Protein AF-A0A1Y6BJI5-F1 (afdb_monomer_lite)

Foldseek 3Di:
DVVLLVLLVVCQVPDPPVVLLVVLLVLLLVLCPPPPHDPDDPVLSVVLSSLLSSQCLLLVLLLLAPVSLVLQLVQCCPVVVDDSVSSNVSSVSSSVSSCVVQDDAPPDDNVNSNLLSLLLLLLLLVPDPDLVVSCSSNSGDSVVSVVLVLLVCVVPVPPPPGDDDDVVSSVSNVVSVVVVVVVCVVPVLVSLLVVLLSLLSSQDSYDNVVSDPVLSVVLLVLLVQLPAVWDFLCSSPVPHDSVSSVVSVVSCVSSVQWDWDDDDPTITIHGDPSVCLSNLLVVLVVPPPDDLVVLLVHDQNNLLNNLQDPVDPLLVSLVVCLVPVLSHDLNSLLSSLVVCQVPPVPSVLVSLVSNVVDPHDLSSLLSNLVSLLPHDDDPSSVVSLVCCLVDPPDPSSNVSSVVSNVSNCVVHVVVVVVVDDDPPPDDDD

Sequence (429 aa):
MLQEFVFKAEFLRTHKYQDLIEKISHRVRFKLTQEKAPKFPQGLIKTIQLDLSYIFFRHQAWIHAPVLAELSIDYLHSEFHLSRQVATDVVESALDLLHSYIPTEPGWSARDYDYEFLFQMFISSASSDNQSQLVTEIGFGTNVIELLFAAAKLNDSRLEDTVVFAPELTETLHRIMDEISKEIAETPWVIDLYKLKSLIEAVELHGKHLLTRAYLELCFEVMIAIGWSGTTFDELTKDHNQAQIKKVLDQLISAEVVYVQGARKRITYHLGILGLDLIAERAACQMQDFQWSDLFNLPGPVQVKLLDRSNIDIAHGAPILARQLDHLDPKAVYSLFSRLSHENPGSIADVLSVLPHRRLSSWVKSELCRALSMFGSSKAIEDYLESLIKGDPSIKVRERARSSLKDWRRTHRTHDNQREKPCRLTSRN

Organism: NCBI:txid1513793

Secondary structure (DSSP, 8-state):
-HHHHHHHHHHHHHSTTHHHHHHHHHHHHHHHTSTTS----HHHHHHHHHHHHHHHHHTGGGTT-HHHHHHHHHHHHHHH---HHHHHHHHHHHHHHHHTTSPPPTT--HHHHHHHHHHHHHHHHHT-S-HHHHHHHH-S-HHHHHHHHHHHHTTSTT-TT---STHHHHHHHHHHHHHHHHHHHH-TTHHHHHHHHHHHHHH-SS-GGG--HHHHHHHHHHHHHHTTT-EEHHHHTTTS-HHHHHHHHHHHHHTTSEEEEEETTEEEEEE-HHHHHHHHHHHHHH-TT--HHHHTTS-HHHHHHHHH-TTS-HHHHHHHHHTTGGGS-HHHHHHHHHHHHHH-HHHHHHHHHHGGGS---HHHHHHHHHHHTTS---HHHHHHHHHHHHH-S-HHHHHHHHHHHHHHHHHHHHHHTTT----------

pLDDT: mean 80.85, std 12.81, range [35.5, 95.44]

Radius of gyration: 25.97 Å; chains: 1; bounding box: 66×92×71 Å

Structure (mmCIF, N/CA/C/O backbone):
data_AF-A0A1Y6BJI5-F1
#
_entry.id   AF-A0A1Y6BJI5-F1
#
loop_
_atom_site.group_PDB
_atom_site.id
_atom_site.type_symbol
_atom_site.label_atom_id
_atom_site.label_alt_id
_atom_site.label_comp_id
_atom_site.label_asym_id
_atom_site.label_entity_id
_atom_site.label_seq_id
_atom_site.pdbx_PDB_ins_code
_atom_site.Cartn_x
_atom_site.Cartn_y
_atom_site.Cartn_z
_atom_site.occupancy
_atom_site.B_iso_or_equiv
_atom_site.auth_seq_id
_atom_site.auth_comp_id
_atom_site.auth_asym_id
_atom_site.auth_atom_id
_atom_site.pdbx_PDB_model_num
ATOM 1 N N . MET A 1 1 ? 11.753 -2.948 15.395 1.00 60.12 1 MET A N 1
ATOM 2 C CA . MET A 1 1 ? 11.640 -2.282 16.713 1.00 60.12 1 MET A CA 1
ATOM 3 C C . MET A 1 1 ? 11.901 -0.775 16.674 1.00 60.12 1 MET A C 1
ATOM 5 O O . MET A 1 1 ? 10.918 -0.056 16.677 1.00 60.12 1 MET A O 1
ATOM 9 N N . LEU A 1 2 ? 13.135 -0.238 16.604 1.00 75.00 2 LEU A N 1
ATOM 10 C CA . LEU A 1 2 ? 13.317 1.233 16.701 1.00 75.00 2 LEU A CA 1
ATOM 11 C C . LEU A 1 2 ? 12.668 2.010 15.535 1.00 75.00 2 LEU A C 1
ATOM 13 O O . LEU A 1 2 ? 12.011 3.018 15.761 1.00 75.00 2 LEU A O 1
ATOM 17 N N . GLN A 1 3 ? 12.824 1.531 14.296 1.00 77.56 3 GLN A N 1
ATOM 18 C CA . GLN A 1 3 ? 12.224 2.171 13.114 1.00 77.56 3 GLN A CA 1
ATOM 19 C C . GLN A 1 3 ? 10.691 2.141 13.141 1.00 77.56 3 GLN A C 1
ATOM 21 O O . GLN A 1 3 ? 10.057 3.144 12.842 1.00 77.56 3 GLN A O 1
ATOM 26 N N . GLU A 1 4 ? 10.111 1.016 13.555 1.00 81.25 4 GLU A N 1
ATOM 27 C CA . GLU A 1 4 ? 8.662 0.844 13.704 1.00 81.25 4 GLU A CA 1
ATOM 28 C C . GLU A 1 4 ? 8.087 1.799 14.756 1.00 81.25 4 GLU A C 1
ATOM 30 O O . GLU A 1 4 ? 7.116 2.500 14.491 1.00 81.25 4 GLU A O 1
ATOM 35 N N . PHE A 1 5 ? 8.736 1.897 15.921 1.00 85.06 5 PHE A N 1
ATOM 36 C CA . PHE A 1 5 ? 8.340 2.837 16.968 1.00 85.06 5 PHE A CA 1
ATOM 37 C C . PHE A 1 5 ? 8.347 4.285 16.458 1.00 85.06 5 PHE A C 1
ATOM 39 O O . PHE A 1 5 ? 7.393 5.027 16.680 1.00 85.06 5 PHE A O 1
ATOM 46 N N . VAL A 1 6 ? 9.415 4.683 15.754 1.00 86.62 6 VAL A N 1
ATOM 47 C CA . VAL A 1 6 ? 9.540 6.031 15.176 1.00 86.62 6 VAL A CA 1
ATOM 48 C C . VAL A 1 6 ? 8.435 6.291 14.156 1.00 86.62 6 VAL A C 1
ATOM 50 O O . VAL A 1 6 ? 7.840 7.363 14.179 1.00 86.62 6 VAL A O 1
ATOM 53 N N . PHE A 1 7 ? 8.123 5.313 13.305 1.00 87.06 7 PHE A N 1
ATOM 54 C CA . PHE A 1 7 ? 7.060 5.438 12.314 1.00 87.06 7 PHE A CA 1
ATOM 55 C C . PHE A 1 7 ? 5.680 5.613 12.961 1.00 87.06 7 PHE A C 1
ATOM 57 O O . PHE A 1 7 ? 4.974 6.568 12.640 1.00 87.06 7 PHE A O 1
ATOM 64 N N . LYS A 1 8 ? 5.313 4.744 13.913 1.00 90.62 8 LYS A N 1
ATOM 65 C CA . LYS A 1 8 ? 4.026 4.819 14.628 1.00 90.62 8 LYS A CA 1
ATOM 66 C C . LYS A 1 8 ? 3.878 6.144 15.381 1.00 90.62 8 LYS A C 1
ATOM 68 O O . LYS A 1 8 ? 2.821 6.769 15.334 1.00 90.62 8 LYS A O 1
ATOM 73 N N . ALA A 1 9 ? 4.946 6.598 16.039 1.00 89.00 9 ALA A N 1
ATOM 74 C CA . ALA A 1 9 ? 4.960 7.875 16.745 1.00 89.00 9 ALA A CA 1
ATOM 75 C C . ALA A 1 9 ? 4.823 9.071 15.791 1.00 89.00 9 ALA A C 1
ATOM 77 O O . ALA A 1 9 ? 4.084 10.003 16.094 1.00 89.00 9 ALA A O 1
ATOM 78 N N . GLU A 1 10 ? 5.500 9.043 14.641 1.00 89.19 10 GLU A N 1
ATOM 79 C CA . GLU A 1 10 ? 5.389 10.100 13.635 1.00 89.19 10 GLU A CA 1
ATOM 80 C C . GLU A 1 10 ? 3.979 10.160 13.045 1.00 89.19 10 GLU A C 1
ATOM 82 O O . GLU A 1 10 ? 3.393 11.238 13.014 1.00 89.19 10 GLU A O 1
ATOM 87 N N . PHE A 1 11 ? 3.409 9.008 12.673 1.00 88.81 11 PHE A N 1
ATOM 88 C CA . PHE A 1 11 ? 2.030 8.898 12.193 1.00 88.81 11 PHE A CA 1
ATOM 89 C C . PHE A 1 11 ? 1.044 9.500 13.194 1.00 88.81 11 PHE A C 1
ATOM 91 O O . PHE A 1 11 ? 0.224 10.345 12.843 1.00 88.81 11 PHE A O 1
ATOM 98 N N . LEU A 1 12 ? 1.149 9.105 14.465 1.00 89.56 12 LEU A N 1
ATOM 99 C CA . LEU A 1 12 ? 0.267 9.625 15.500 1.00 89.56 12 LEU A CA 1
ATOM 100 C C . LEU A 1 12 ? 0.488 11.110 15.760 1.00 89.56 12 LEU A C 1
ATOM 102 O O . LEU A 1 12 ? -0.478 11.769 16.100 1.00 89.56 12 LEU A O 1
ATOM 106 N N . ARG A 1 13 ? 1.698 11.655 15.581 1.00 88.00 13 ARG A N 1
ATOM 107 C CA . ARG A 1 13 ? 2.015 13.083 15.777 1.00 88.00 13 ARG A CA 1
ATOM 108 C C . ARG A 1 13 ? 1.523 13.980 14.640 1.00 88.00 13 ARG A C 1
ATOM 110 O O . ARG A 1 13 ? 1.222 15.148 14.868 1.00 88.00 13 ARG A O 1
ATOM 117 N N . THR A 1 14 ? 1.477 13.471 13.415 1.00 84.50 14 THR A N 1
ATOM 118 C CA . THR A 1 14 ? 0.988 14.229 12.252 1.00 84.50 14 THR A CA 1
ATOM 119 C C . THR A 1 14 ? -0.507 14.040 12.020 1.00 84.50 14 THR A C 1
ATOM 121 O O . THR A 1 14 ? -1.106 14.759 11.221 1.00 84.50 14 THR A O 1
ATOM 124 N N . HIS A 1 15 ? -1.142 13.117 12.746 1.00 84.50 15 HIS A N 1
ATOM 125 C CA . HIS A 1 15 ? -2.560 12.841 12.594 1.00 84.50 15 HIS A CA 1
ATOM 126 C C . HIS A 1 15 ? -3.434 14.047 12.969 1.00 84.50 15 HIS A C 1
ATOM 128 O O . HIS A 1 15 ? -3.249 14.680 14.010 1.00 84.50 15 HIS A O 1
ATOM 134 N N . LYS A 1 16 ? -4.485 14.290 12.177 1.00 81.69 16 LYS A N 1
ATOM 135 C CA . LYS A 1 16 ? -5.484 15.354 12.403 1.00 81.69 16 LYS A CA 1
ATOM 136 C C . LYS A 1 16 ? -6.241 15.306 13.746 1.00 81.69 16 LYS A C 1
ATOM 138 O O . LYS A 1 16 ? -6.898 16.282 14.087 1.00 81.69 16 LYS A O 1
ATOM 143 N N . TYR A 1 17 ? -6.166 14.209 14.507 1.00 84.31 17 TYR A N 1
ATOM 144 C CA . TYR A 1 17 ? -6.927 13.996 15.750 1.00 84.31 17 TYR A CA 1
ATOM 145 C C . TYR A 1 17 ? -6.041 13.929 17.007 1.00 84.31 17 TYR A C 1
ATOM 147 O O . TYR A 1 17 ? -6.292 13.104 17.885 1.00 84.31 17 TYR A O 1
ATOM 155 N N . GLN A 1 18 ? -5.026 14.799 17.111 1.00 88.00 18 GLN A N 1
ATOM 156 C CA . GLN A 1 18 ? -4.097 14.854 18.258 1.00 88.00 18 GLN A CA 1
ATOM 157 C C . GLN A 1 18 ? -4.814 14.791 19.616 1.00 88.00 18 GLN A C 1
ATOM 159 O O . GLN A 1 18 ? -4.534 13.912 20.428 1.00 88.00 18 GLN A O 1
ATOM 164 N N . ASP A 1 19 ? -5.809 15.653 19.830 1.00 90.06 19 ASP A N 1
ATOM 165 C CA . ASP A 1 19 ? -6.532 15.734 21.104 1.00 90.06 19 ASP A CA 1
ATOM 166 C C . ASP A 1 19 ? -7.229 14.416 21.481 1.00 90.06 19 ASP A C 1
ATOM 168 O O . ASP A 1 19 ? -7.346 14.066 22.657 1.00 90.06 19 ASP A O 1
ATOM 172 N N . LEU A 1 20 ? -7.729 13.672 20.489 1.00 90.12 20 LEU A N 1
ATOM 173 C CA . LEU A 1 20 ? -8.390 12.390 20.722 1.00 90.12 20 LEU A CA 1
ATOM 174 C C . LEU A 1 20 ? -7.362 11.284 20.993 1.00 90.12 20 LEU A C 1
ATOM 176 O O . LEU A 1 20 ? -7.585 10.465 21.885 1.00 90.12 20 LEU A O 1
ATOM 180 N N . ILE A 1 21 ? -6.218 11.309 20.300 1.00 92.69 21 ILE A N 1
ATOM 181 C CA . ILE A 1 21 ? -5.074 10.418 20.554 1.00 92.69 21 ILE A CA 1
ATOM 182 C C . ILE A 1 21 ? -4.593 10.559 22.000 1.00 92.69 21 ILE A C 1
ATOM 184 O O . ILE A 1 21 ? -4.403 9.554 22.694 1.00 92.69 21 ILE A O 1
ATOM 188 N N . GLU A 1 22 ? -4.458 11.790 22.495 1.00 93.12 22 GLU A N 1
ATOM 189 C CA . GLU A 1 22 ? -4.058 12.053 23.879 1.00 93.12 22 GLU A CA 1
ATOM 190 C C . GLU A 1 22 ? -5.083 11.518 24.888 1.00 93.12 22 GLU A C 1
ATOM 192 O O . GLU A 1 22 ? -4.709 10.879 25.879 1.00 93.12 22 GLU A O 1
ATOM 197 N N . LYS A 1 23 ? -6.384 11.707 24.625 1.00 94.00 23 LYS A N 1
ATOM 198 C CA . LYS A 1 23 ? -7.457 11.179 25.484 1.00 94.00 23 LYS A CA 1
ATOM 199 C C . LYS A 1 23 ? -7.454 9.650 25.533 1.00 94.00 23 LYS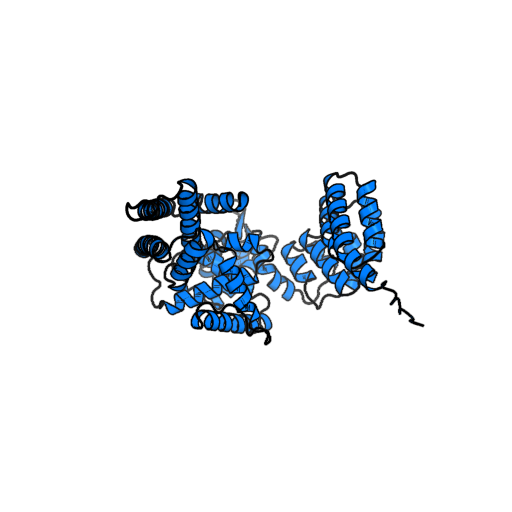 A C 1
ATOM 201 O O . LYS A 1 23 ? -7.593 9.088 26.622 1.00 94.00 23 LYS A O 1
ATOM 206 N N . ILE A 1 24 ? -7.262 8.974 24.398 1.00 93.19 24 ILE A N 1
ATOM 207 C CA . ILE A 1 24 ? -7.141 7.507 24.353 1.00 93.19 24 ILE A CA 1
ATOM 208 C C . ILE A 1 24 ? -5.911 7.056 25.123 1.00 93.19 24 ILE A C 1
ATOM 210 O O . ILE A 1 24 ? -6.020 6.203 26.002 1.00 93.19 24 ILE A O 1
ATOM 214 N N . SER A 1 25 ? -4.763 7.678 24.861 1.00 92.31 25 SER A N 1
ATOM 215 C CA . SER A 1 25 ? -3.517 7.378 25.563 1.00 92.31 25 SER A CA 1
ATOM 216 C C . SER A 1 25 ? -3.696 7.505 27.076 1.00 92.31 25 SER A C 1
ATOM 218 O O . SER A 1 25 ? -3.291 6.615 27.828 1.00 92.31 25 SER A O 1
ATOM 220 N N . HIS A 1 26 ? -4.347 8.572 27.546 1.00 93.00 26 HIS A N 1
ATOM 221 C CA . HIS A 1 26 ? -4.653 8.757 28.962 1.00 93.00 26 HIS A CA 1
ATOM 222 C C . HIS A 1 26 ? -5.573 7.653 29.502 1.00 93.00 26 HIS A C 1
ATOM 224 O O . HIS A 1 26 ? -5.338 7.131 30.593 1.00 93.00 26 HIS A O 1
ATOM 230 N N . ARG A 1 27 ? -6.601 7.261 28.742 1.00 92.38 27 ARG A N 1
ATOM 231 C CA . ARG A 1 27 ? -7.574 6.242 29.152 1.00 92.38 27 ARG A CA 1
ATOM 232 C C . ARG A 1 27 ? -6.962 4.844 29.245 1.00 92.38 27 ARG A C 1
ATOM 234 O O . ARG A 1 27 ? -7.162 4.171 30.256 1.00 92.38 27 ARG A O 1
ATOM 241 N N . VAL A 1 28 ? -6.143 4.464 28.264 1.00 91.44 28 VAL A N 1
ATOM 242 C CA . VAL A 1 28 ? -5.351 3.223 28.272 1.00 91.44 28 VAL A CA 1
ATOM 243 C C . VAL A 1 28 ? -4.434 3.192 29.493 1.00 91.44 28 VAL A C 1
ATOM 245 O O . VAL A 1 28 ? -4.462 2.238 30.269 1.00 91.44 28 VAL A O 1
ATOM 248 N N . ARG A 1 29 ? -3.673 4.270 29.736 1.00 91.38 29 ARG A N 1
ATOM 249 C CA . ARG A 1 29 ? -2.802 4.367 30.918 1.00 91.38 29 ARG A CA 1
ATOM 250 C C . ARG A 1 29 ? -3.583 4.217 32.209 1.00 91.38 29 ARG A C 1
ATOM 252 O O . ARG A 1 29 ? -3.171 3.446 33.068 1.00 91.38 29 ARG A O 1
ATOM 259 N N . PHE A 1 30 ? -4.690 4.942 32.342 1.00 90.94 30 PHE A N 1
ATOM 260 C CA . PHE A 1 30 ? -5.521 4.890 33.535 1.00 90.94 30 PHE A CA 1
ATOM 261 C C . PHE A 1 30 ? -5.942 3.450 33.837 1.00 90.94 30 PHE A C 1
ATOM 263 O O . PHE A 1 30 ? -5.683 2.981 34.943 1.00 90.94 30 PHE A O 1
ATOM 270 N N . LYS A 1 31 ? -6.473 2.726 32.840 1.00 90.06 31 LYS A N 1
ATOM 271 C CA . LYS A 1 31 ? -6.881 1.318 32.967 1.00 90.06 31 LYS A CA 1
ATOM 272 C C . LYS A 1 31 ? -5.732 0.391 33.365 1.00 90.06 31 LYS A C 1
ATOM 274 O O . LYS A 1 31 ? -5.895 -0.397 34.291 1.00 90.06 31 LYS A O 1
ATOM 279 N N . LEU A 1 32 ? -4.555 0.546 32.758 1.00 88.12 32 LEU A N 1
ATOM 280 C CA . LEU A 1 32 ? -3.368 -0.255 33.088 1.00 88.12 32 LEU A CA 1
ATOM 281 C C . LEU A 1 32 ? -2.788 0.042 34.480 1.00 88.12 32 LEU A C 1
ATOM 283 O O . LEU A 1 32 ? -2.071 -0.784 35.035 1.00 88.12 32 LEU A O 1
ATOM 287 N N . THR 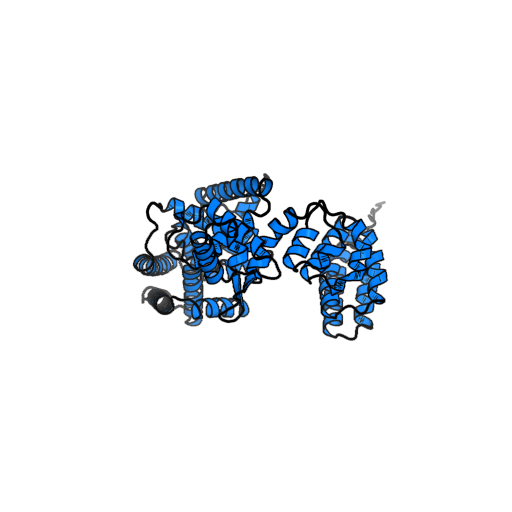A 1 33 ? -3.069 1.219 35.046 1.00 86.62 33 THR A N 1
ATOM 288 C CA . THR A 1 33 ? -2.554 1.637 36.363 1.00 86.62 33 THR A CA 1
ATOM 289 C C . THR A 1 33 ? -3.547 1.475 37.515 1.00 86.62 33 THR A C 1
ATOM 291 O O . THR A 1 33 ? -3.203 1.820 38.646 1.00 86.62 33 THR A O 1
ATOM 294 N N . GLN A 1 34 ? -4.762 0.971 37.267 1.00 82.38 34 GLN A N 1
ATOM 295 C CA . GLN A 1 34 ? -5.744 0.765 38.336 1.00 82.38 34 GLN A CA 1
ATOM 296 C C . GLN A 1 34 ? -5.249 -0.255 39.371 1.00 82.38 34 GLN A C 1
ATOM 298 O O . GLN A 1 34 ? -4.623 -1.256 39.032 1.00 82.38 34 GLN A O 1
ATOM 303 N N . GLU A 1 35 ? -5.585 -0.022 40.643 1.00 52.09 35 GLU A N 1
ATOM 304 C CA . GLU A 1 35 ? -5.043 -0.727 41.821 1.00 52.09 35 GLU A CA 1
ATOM 305 C C . GLU A 1 35 ? -5.238 -2.256 41.832 1.00 52.09 35 GLU A C 1
ATOM 307 O O . GLU A 1 35 ? -4.583 -2.948 42.608 1.00 52.09 35 GLU A O 1
ATOM 312 N N . LYS A 1 36 ? -6.114 -2.797 40.975 1.00 57.16 36 LYS A N 1
ATOM 313 C CA . LYS A 1 36 ? -6.379 -4.241 40.845 1.00 57.16 36 LYS A CA 1
ATOM 314 C C . LYS A 1 36 ? -5.515 -4.946 39.788 1.00 57.16 36 LYS A C 1
ATOM 316 O O . LYS A 1 36 ? -5.570 -6.170 39.700 1.00 57.16 36 LYS A O 1
ATOM 321 N N . ALA A 1 37 ? -4.734 -4.209 38.997 1.00 58.56 37 ALA A N 1
ATOM 322 C CA . ALA A 1 37 ? -3.849 -4.763 37.975 1.00 58.56 37 ALA A CA 1
ATOM 323 C C . ALA A 1 37 ? -2.417 -4.968 38.515 1.00 58.56 37 ALA A C 1
ATOM 325 O O . ALA A 1 37 ? -1.976 -4.236 39.408 1.00 58.56 37 ALA A O 1
ATOM 326 N N . PRO A 1 38 ? -1.648 -5.941 37.988 1.00 63.75 38 PRO A N 1
ATOM 327 C CA . PRO A 1 38 ? -0.222 -6.037 38.286 1.00 63.75 38 PRO A CA 1
ATOM 328 C C . PRO A 1 38 ? 0.482 -4.722 37.918 1.00 63.75 38 PRO A C 1
ATOM 330 O O . PRO A 1 38 ? 0.164 -4.096 36.910 1.00 63.75 38 PRO A O 1
ATOM 333 N N . LYS A 1 39 ? 1.445 -4.278 38.739 1.00 75.50 39 LYS A N 1
ATOM 334 C CA . LYS A 1 39 ? 2.209 -3.048 38.472 1.00 75.50 39 LYS A CA 1
ATOM 335 C C . LYS A 1 39 ? 3.049 -3.225 37.205 1.00 75.50 39 LYS A C 1
ATOM 337 O O . LYS A 1 39 ? 4.167 -3.734 37.266 1.00 75.50 39 LYS A O 1
ATOM 342 N N . PHE A 1 40 ? 2.517 -2.796 36.065 1.00 80.88 40 PHE A N 1
ATOM 343 C CA . PHE A 1 40 ? 3.233 -2.842 34.798 1.00 80.88 40 PHE A CA 1
ATOM 344 C C . PHE A 1 40 ? 4.392 -1.826 34.780 1.00 80.88 40 PHE A C 1
ATOM 346 O O . PHE A 1 40 ? 4.242 -0.699 35.272 1.00 80.88 40 PHE A O 1
ATOM 353 N N . PRO A 1 41 ? 5.556 -2.176 34.201 1.00 86.75 41 PRO A N 1
ATOM 354 C CA . PRO A 1 41 ? 6.641 -1.225 33.985 1.00 86.75 41 PRO A CA 1
ATOM 355 C C . PRO A 1 41 ? 6.182 -0.023 33.150 1.00 86.75 41 PRO A C 1
ATOM 357 O O . PRO A 1 41 ? 5.466 -0.178 32.164 1.00 86.75 41 PRO A O 1
ATOM 360 N N . GLN A 1 42 ? 6.658 1.182 33.481 1.00 85.94 42 GLN A N 1
ATOM 361 C CA . GLN A 1 42 ? 6.285 2.402 32.743 1.00 85.94 42 GLN A CA 1
ATOM 362 C C . GLN A 1 42 ? 6.649 2.340 31.251 1.00 85.94 42 GLN A C 1
ATOM 364 O O . GLN A 1 42 ? 5.943 2.915 30.429 1.00 85.94 42 GLN A O 1
ATOM 369 N N . GLY A 1 43 ? 7.730 1.637 30.894 1.00 87.50 43 GLY A N 1
ATOM 370 C CA . GLY A 1 43 ? 8.095 1.407 29.494 1.00 87.50 43 GLY A CA 1
ATOM 371 C C . GLY A 1 43 ? 7.038 0.595 28.742 1.00 87.50 43 GLY A C 1
ATOM 372 O O . GLY A 1 43 ? 6.632 0.996 27.660 1.00 87.50 43 GLY A O 1
ATOM 373 N N . LEU A 1 44 ? 6.531 -0.477 29.361 1.00 89.06 44 LEU A N 1
ATOM 374 C CA . LEU A 1 44 ? 5.499 -1.341 28.785 1.00 89.06 44 LEU A CA 1
ATOM 375 C C . LEU A 1 44 ? 4.184 -0.583 28.571 1.00 89.06 44 LEU A C 1
ATOM 377 O O . LEU A 1 44 ? 3.595 -0.667 27.500 1.00 89.06 44 LEU A O 1
ATOM 381 N N . ILE A 1 45 ? 3.764 0.212 29.562 1.00 91.12 45 ILE A N 1
ATOM 382 C CA . ILE A 1 45 ? 2.558 1.048 29.458 1.00 91.12 45 ILE A CA 1
ATOM 383 C C . ILE A 1 45 ? 2.666 1.991 28.255 1.00 91.12 45 ILE A C 1
ATOM 385 O O . ILE A 1 45 ? 1.731 2.075 27.467 1.00 91.12 45 ILE A O 1
ATOM 389 N N . LYS A 1 46 ? 3.811 2.665 28.083 1.00 90.81 46 LYS A N 1
ATOM 390 C CA . LYS A 1 46 ? 4.027 3.580 26.953 1.00 90.81 46 LYS A CA 1
ATOM 391 C C . LYS A 1 46 ? 3.961 2.873 25.603 1.00 90.81 46 LYS A C 1
ATOM 393 O O . LYS A 1 46 ? 3.388 3.431 24.674 1.00 90.81 46 LYS A O 1
ATOM 398 N N . THR A 1 47 ? 4.521 1.670 25.496 1.00 91.75 47 THR A N 1
ATOM 399 C CA . THR A 1 47 ? 4.449 0.883 24.259 1.00 91.75 47 THR A CA 1
ATOM 400 C C . THR A 1 47 ? 3.010 0.481 23.946 1.00 91.75 47 THR A C 1
ATOM 402 O O . THR A 1 47 ? 2.548 0.733 22.842 1.00 91.75 47 THR A O 1
ATOM 405 N N . ILE A 1 48 ? 2.258 -0.020 24.933 1.00 93.12 48 ILE A N 1
ATOM 406 C CA . ILE A 1 48 ? 0.842 -0.386 24.750 1.00 93.12 48 ILE A CA 1
ATOM 407 C C . ILE A 1 48 ? -0.002 0.830 24.345 1.00 93.12 48 ILE A C 1
ATOM 409 O O . ILE A 1 48 ? -0.842 0.730 23.456 1.00 93.12 48 ILE A O 1
ATOM 413 N N . GLN A 1 49 ? 0.220 1.992 24.974 1.00 93.50 49 GLN A N 1
ATOM 414 C CA . GLN A 1 49 ? -0.461 3.236 24.599 1.00 93.50 49 GLN A CA 1
ATOM 415 C C . GLN A 1 49 ? -0.192 3.608 23.139 1.00 93.50 49 GLN A C 1
ATOM 417 O O . GLN A 1 49 ? -1.129 3.975 22.430 1.00 93.50 49 GLN A O 1
ATOM 422 N N . LEU A 1 50 ? 1.073 3.528 22.711 1.00 93.44 50 LEU A N 1
ATOM 423 C CA . LEU A 1 50 ? 1.471 3.835 21.343 1.00 93.44 50 LEU A CA 1
ATOM 424 C C . LEU A 1 50 ? 0.809 2.869 20.359 1.00 93.44 50 LEU A C 1
ATOM 426 O O . LEU A 1 50 ? 0.172 3.328 19.417 1.00 93.44 50 LEU A O 1
ATOM 430 N N . ASP A 1 51 ? 0.926 1.562 20.594 1.00 93.19 51 ASP A N 1
ATOM 431 C CA . ASP A 1 51 ? 0.450 0.547 19.655 1.00 93.19 51 ASP A CA 1
ATOM 432 C C . ASP A 1 51 ? -1.077 0.518 19.558 1.00 93.19 51 ASP A C 1
ATOM 434 O O . ASP A 1 51 ? -1.605 0.504 18.451 1.00 93.19 51 ASP A O 1
ATOM 438 N N . LEU A 1 52 ? -1.810 0.624 20.674 1.00 94.50 52 LEU A N 1
ATOM 439 C CA . LEU A 1 52 ? -3.276 0.706 20.623 1.00 94.50 52 LEU A CA 1
ATOM 440 C C . LEU A 1 52 ? -3.771 1.986 19.960 1.00 94.50 52 LEU A C 1
ATOM 442 O O . LEU A 1 52 ? -4.699 1.940 19.155 1.00 94.50 52 LEU A O 1
ATOM 446 N N . SER A 1 53 ? -3.159 3.130 20.278 1.00 94.69 53 SER A N 1
ATOM 447 C CA . SER A 1 53 ? -3.517 4.380 19.604 1.00 94.69 53 SER A CA 1
ATOM 448 C C . SER A 1 53 ? -3.238 4.254 18.109 1.00 94.69 53 SER A C 1
ATOM 450 O O . SER A 1 53 ? -4.083 4.606 17.294 1.00 94.69 53 SER A O 1
ATOM 452 N N . TYR A 1 54 ? -2.088 3.690 17.739 1.00 93.56 54 TYR A N 1
ATOM 453 C CA . TYR A 1 54 ? -1.745 3.458 16.345 1.00 93.56 54 TYR A CA 1
ATOM 454 C C . TYR A 1 54 ? -2.783 2.573 15.650 1.00 93.56 54 TYR A C 1
ATOM 456 O O . TYR A 1 54 ? -3.330 3.003 14.642 1.00 93.56 54 TYR A O 1
ATOM 464 N N . ILE A 1 55 ? -3.123 1.407 16.211 1.00 93.56 55 ILE A N 1
ATOM 465 C CA . ILE A 1 55 ? -4.126 0.480 15.661 1.00 93.56 55 ILE A CA 1
ATOM 466 C C . ILE A 1 55 ? -5.469 1.187 15.445 1.00 93.56 55 ILE A C 1
ATOM 468 O O . ILE A 1 55 ? -6.012 1.152 14.343 1.00 93.56 55 ILE A O 1
ATOM 472 N N . PHE A 1 56 ? -6.000 1.871 16.460 1.00 93.62 56 PHE A N 1
ATOM 473 C CA . PHE A 1 56 ? -7.330 2.469 16.353 1.00 93.62 56 PHE A CA 1
ATOM 474 C C . PHE A 1 56 ? -7.401 3.644 15.384 1.00 93.62 56 PHE A C 1
ATOM 476 O O . PHE A 1 56 ? -8.406 3.797 14.697 1.00 93.62 56 PHE A O 1
ATOM 483 N N . PHE A 1 57 ? -6.357 4.469 15.304 1.00 90.69 57 PHE A N 1
ATOM 484 C CA . PHE A 1 57 ? -6.338 5.579 14.352 1.00 90.69 57 PHE A CA 1
ATOM 485 C C . PHE A 1 57 ? -5.987 5.127 12.938 1.00 90.69 57 PHE A C 1
ATOM 487 O O . PHE A 1 57 ? -6.536 5.651 11.970 1.00 90.69 57 PHE A O 1
ATOM 494 N N . ARG A 1 58 ? -5.145 4.098 12.804 1.00 88.25 58 ARG A N 1
ATOM 495 C CA . ARG A 1 58 ? -4.862 3.460 11.518 1.00 88.25 58 ARG A CA 1
ATOM 496 C C . ARG A 1 58 ? -6.122 2.851 10.909 1.00 88.25 58 ARG A C 1
ATOM 498 O O . ARG A 1 58 ? -6.350 3.016 9.716 1.00 88.25 58 ARG A O 1
ATOM 505 N N . HIS A 1 59 ? -6.952 2.222 11.739 1.00 88.94 59 HIS A N 1
ATOM 506 C CA . HIS A 1 59 ? -8.200 1.564 11.340 1.00 88.94 59 HIS A CA 1
ATOM 507 C C . HIS A 1 59 ? -9.450 2.370 11.701 1.00 88.94 59 HIS A C 1
ATOM 509 O O . HIS A 1 59 ? -10.533 1.803 11.828 1.00 88.94 59 HIS A O 1
ATOM 515 N N . GLN A 1 60 ? -9.329 3.695 11.853 1.00 87.62 60 GLN A N 1
ATOM 516 C CA . GLN A 1 60 ? -10.417 4.553 12.352 1.00 87.62 60 GLN A CA 1
ATOM 517 C C . GLN A 1 60 ? -11.703 4.442 11.526 1.00 87.62 60 GLN A C 1
ATOM 519 O O . GLN A 1 60 ? -12.802 4.549 12.067 1.00 87.62 60 GLN A O 1
ATOM 524 N N . ALA A 1 61 ? -11.572 4.189 10.220 1.00 83.94 61 ALA A N 1
ATOM 525 C CA . ALA A 1 61 ? -12.703 4.015 9.324 1.00 83.94 61 ALA A CA 1
ATOM 526 C C . ALA A 1 61 ? -13.563 2.805 9.732 1.00 83.94 61 ALA A C 1
ATOM 528 O O . ALA A 1 61 ? -14.771 2.805 9.505 1.00 83.94 61 ALA A O 1
ATOM 529 N N . TRP A 1 62 ? -12.975 1.777 10.343 1.00 89.38 62 TRP A N 1
ATOM 530 C CA . TRP A 1 62 ? -13.639 0.524 10.712 1.00 89.38 62 TRP A CA 1
ATOM 531 C C . TRP A 1 62 ? -13.685 0.306 12.225 1.00 89.38 62 TRP A C 1
ATOM 533 O O . TRP A 1 62 ? -13.793 -0.823 12.688 1.00 89.38 62 TRP A O 1
ATOM 543 N N . ILE A 1 63 ? -13.653 1.387 13.009 1.00 90.31 63 ILE A N 1
ATOM 544 C CA . ILE A 1 63 ? -13.632 1.314 14.477 1.00 90.31 63 ILE A CA 1
ATOM 545 C C . ILE A 1 63 ? -14.868 0.632 15.092 1.00 90.31 63 ILE A C 1
ATOM 547 O O . ILE A 1 63 ? -14.860 0.234 16.255 1.00 90.31 63 ILE A O 1
ATOM 551 N N . HIS A 1 64 ? -15.939 0.508 14.306 1.00 90.19 64 HIS A N 1
ATOM 552 C CA . HIS A 1 64 ? -17.192 -0.157 14.668 1.00 90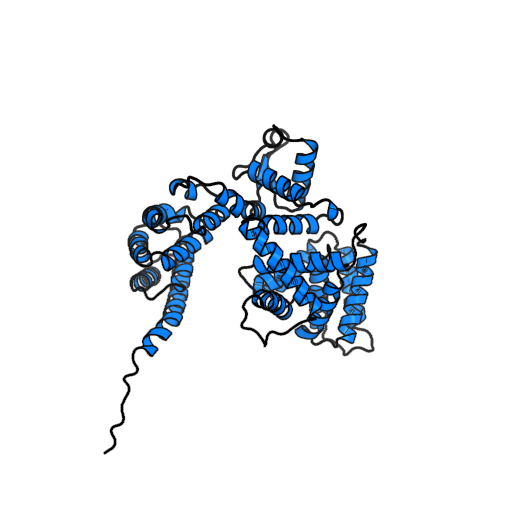.19 64 HIS A CA 1
ATOM 553 C C . HIS A 1 64 ? -17.224 -1.647 14.304 1.00 90.19 64 HIS A C 1
ATOM 555 O O . HIS A 1 64 ? -18.248 -2.280 14.529 1.00 90.19 64 HIS A O 1
ATOM 561 N N . ALA A 1 65 ? -16.146 -2.205 13.742 1.00 90.88 65 ALA A N 1
ATOM 562 C CA . ALA A 1 65 ? -16.027 -3.632 13.446 1.00 90.88 65 ALA A CA 1
ATOM 563 C C . ALA A 1 65 ? -15.748 -4.426 14.737 1.00 90.88 65 ALA A C 1
ATOM 565 O O . ALA A 1 65 ? -14.685 -4.229 15.337 1.00 90.88 65 ALA A O 1
ATOM 566 N N . PRO A 1 66 ? -16.645 -5.326 15.186 1.00 90.19 66 PRO A N 1
ATOM 567 C CA . PRO A 1 66 ? -16.375 -6.199 16.330 1.00 90.19 66 PRO A CA 1
ATOM 568 C C . PRO A 1 66 ? -15.053 -6.969 16.233 1.00 90.19 66 PRO A C 1
ATOM 570 O O . PRO A 1 66 ? -14.342 -7.106 17.229 1.00 90.19 66 PRO A O 1
ATOM 573 N N . VAL A 1 67 ? -14.672 -7.419 15.035 1.00 88.75 67 VAL A N 1
ATOM 574 C CA . VAL A 1 67 ? -13.424 -8.162 14.834 1.00 88.75 67 VAL A CA 1
ATOM 575 C C . VAL A 1 67 ? -12.182 -7.325 15.156 1.00 88.75 67 VAL A C 1
ATOM 577 O O . VAL A 1 67 ? -11.190 -7.867 15.641 1.00 88.75 67 VAL A O 1
ATOM 580 N N . LEU A 1 68 ? -12.224 -6.000 14.962 1.00 91.88 68 LEU A N 1
ATOM 581 C CA . LEU A 1 68 ? -11.115 -5.114 15.324 1.00 91.88 68 LEU A CA 1
ATOM 582 C C . LEU A 1 68 ? -10.877 -5.128 16.841 1.00 91.88 68 LEU A C 1
ATOM 584 O O . LEU A 1 68 ? -9.723 -5.133 17.281 1.00 91.88 68 LEU A O 1
ATOM 588 N N . ALA A 1 69 ? -11.951 -5.153 17.638 1.00 92.06 69 ALA A N 1
ATOM 589 C CA . ALA A 1 69 ? -11.861 -5.256 19.091 1.00 92.06 69 ALA A CA 1
ATOM 590 C C . ALA A 1 69 ? -11.230 -6.590 19.509 1.00 92.06 69 ALA A C 1
ATOM 592 O O . ALA A 1 69 ? -10.244 -6.584 20.245 1.00 92.06 69 ALA A O 1
ATOM 593 N N . GLU A 1 70 ? -11.728 -7.716 18.987 1.00 89.38 70 GLU A N 1
ATOM 594 C CA . GLU A 1 70 ? -11.193 -9.050 19.303 1.00 89.38 70 GLU A CA 1
ATOM 595 C C . GLU A 1 70 ? -9.715 -9.187 18.913 1.00 89.38 70 GLU A C 1
ATOM 597 O O . GLU A 1 70 ? -8.899 -9.601 19.737 1.00 89.38 70 GLU A O 1
ATOM 602 N N . LEU A 1 71 ? -9.328 -8.746 17.710 1.00 89.25 71 LEU A N 1
ATOM 603 C CA . LEU A 1 71 ? -7.923 -8.770 17.284 1.00 89.25 71 LEU A CA 1
ATOM 604 C C . LEU A 1 71 ? -7.035 -7.875 18.154 1.00 89.25 71 LEU A C 1
ATOM 606 O O . LEU A 1 71 ? -5.892 -8.232 18.434 1.00 89.25 71 LEU A O 1
ATOM 610 N N . SER A 1 72 ? -7.547 -6.731 18.614 1.00 92.19 72 SER A N 1
ATOM 611 C CA . SER A 1 72 ? -6.818 -5.849 19.536 1.00 92.19 72 SER A CA 1
ATOM 612 C C . SER A 1 72 ? -6.629 -6.497 20.905 1.00 92.19 72 SER A C 1
ATOM 614 O O . SER A 1 72 ? -5.547 -6.400 21.485 1.00 92.19 72 SER A O 1
ATOM 616 N N . ILE A 1 73 ? -7.647 -7.195 21.413 1.00 91.25 73 ILE A N 1
ATOM 617 C CA . ILE A 1 73 ? -7.578 -7.942 22.675 1.00 91.25 73 ILE A CA 1
ATOM 618 C C . ILE A 1 73 ? -6.542 -9.064 22.568 1.00 91.25 73 ILE A C 1
ATOM 620 O O . ILE A 1 73 ? -5.673 -9.185 23.436 1.00 91.25 73 ILE A O 1
ATOM 624 N N . ASP A 1 74 ? -6.597 -9.849 21.493 1.00 86.75 74 ASP A N 1
ATOM 625 C CA . ASP A 1 74 ? -5.681 -10.968 21.287 1.00 86.75 74 ASP A CA 1
ATOM 626 C C . ASP A 1 74 ? -4.247 -10.506 21.028 1.00 86.75 74 ASP A C 1
ATOM 628 O O . ASP A 1 74 ? -3.315 -11.114 21.551 1.00 86.75 74 ASP A O 1
ATOM 632 N N . TYR A 1 75 ? -4.056 -9.383 20.333 1.00 90.50 75 TYR A N 1
ATOM 633 C CA . TYR A 1 75 ? -2.754 -8.734 20.186 1.00 90.50 75 TYR A CA 1
ATOM 634 C C . TYR A 1 75 ? -2.148 -8.332 21.540 1.00 90.50 75 TYR A C 1
ATOM 636 O O . TYR A 1 75 ? -0.990 -8.647 21.822 1.00 90.50 75 TYR A O 1
ATOM 644 N N . LEU A 1 76 ? -2.928 -7.694 22.423 1.00 91.06 76 LEU A N 1
ATOM 645 C CA . LEU A 1 76 ? -2.457 -7.351 23.770 1.00 91.06 76 LEU A CA 1
ATOM 646 C C . LEU A 1 76 ? -2.131 -8.589 24.613 1.00 91.06 76 LEU A C 1
ATOM 648 O O . LEU A 1 76 ? -1.190 -8.574 25.413 1.00 91.06 76 LEU A O 1
ATOM 652 N N . HIS A 1 77 ? -2.911 -9.655 24.446 1.00 89.12 77 HIS A N 1
ATOM 653 C CA . HIS A 1 77 ? -2.690 -10.912 25.142 1.00 89.12 77 HIS A CA 1
ATOM 654 C C . HIS A 1 77 ? -1.411 -11.616 24.670 1.00 89.12 77 HIS A C 1
ATOM 656 O O . HIS A 1 77 ? -0.621 -12.072 25.498 1.00 89.12 77 HIS A O 1
ATOM 662 N N . SER A 1 78 ? -1.175 -11.684 23.359 1.00 86.12 78 SER A N 1
ATOM 663 C CA . SER A 1 78 ? -0.045 -12.414 22.785 1.00 86.12 78 SER A CA 1
ATOM 664 C C . SER A 1 78 ? 1.282 -11.670 22.922 1.00 86.12 78 SER A C 1
ATOM 666 O O . SER A 1 78 ? 2.263 -12.268 23.354 1.00 86.12 78 SER A O 1
ATOM 668 N N . GLU A 1 79 ? 1.319 -10.380 22.577 1.00 88.00 79 GLU A N 1
ATOM 669 C CA . GLU A 1 79 ? 2.567 -9.609 22.463 1.00 88.00 79 GLU A CA 1
ATOM 670 C C . GLU A 1 79 ? 3.015 -9.019 23.799 1.00 88.00 79 GLU A C 1
ATOM 672 O O . GLU A 1 79 ? 4.206 -8.938 24.097 1.00 88.00 79 GLU A O 1
ATOM 677 N N . PHE A 1 80 ? 2.056 -8.613 24.633 1.00 88.56 80 PHE A N 1
ATOM 678 C CA . PHE A 1 80 ? 2.339 -7.949 25.906 1.00 88.56 80 PHE A CA 1
ATOM 679 C C . PHE A 1 80 ? 1.999 -8.808 27.127 1.00 88.56 80 PHE A C 1
ATOM 681 O O . PHE A 1 80 ? 2.210 -8.366 28.260 1.00 88.56 80 PHE A O 1
ATOM 688 N N . HIS A 1 81 ? 1.490 -10.027 26.916 1.00 87.75 81 HIS A N 1
ATOM 689 C CA . HIS A 1 81 ? 1.121 -10.975 27.971 1.00 87.75 81 HIS A CA 1
ATOM 690 C C . HIS A 1 81 ? 0.116 -10.411 28.988 1.00 87.75 81 HIS A C 1
ATOM 692 O O . HIS A 1 81 ? 0.134 -10.777 30.168 1.00 87.75 81 HIS A O 1
ATOM 698 N N . LEU A 1 82 ? -0.779 -9.517 28.552 1.00 88.69 82 LEU A N 1
ATOM 699 C CA . LEU A 1 82 ? -1.894 -9.079 29.390 1.00 88.69 82 LEU A CA 1
ATOM 700 C C . LEU A 1 82 ? -2.877 -10.235 29.563 1.00 88.69 82 LEU A C 1
ATOM 702 O O . LEU A 1 82 ? -3.098 -11.018 28.643 1.00 88.69 82 LEU A O 1
ATOM 706 N N . SER A 1 83 ? -3.517 -10.343 30.728 1.00 89.62 83 SER A N 1
ATOM 707 C CA . SER A 1 83 ? -4.658 -11.253 30.845 1.00 89.62 83 SER A CA 1
ATOM 708 C C . SER A 1 83 ? -5.778 -10.780 29.916 1.00 89.62 83 SER A C 1
ATOM 710 O O . SER A 1 83 ? -5.984 -9.573 29.765 1.00 89.62 83 SER A O 1
ATOM 712 N N . ARG A 1 84 ? -6.525 -11.721 29.319 1.00 88.19 84 ARG A N 1
ATOM 713 C CA . ARG A 1 84 ? -7.607 -11.388 28.376 1.00 88.19 84 ARG A CA 1
ATOM 714 C C . ARG A 1 84 ? -8.601 -10.396 28.986 1.00 88.19 84 ARG A C 1
ATOM 716 O O . ARG A 1 84 ? -8.946 -9.426 28.338 1.00 88.19 84 ARG A O 1
ATOM 723 N N . GLN A 1 85 ? -8.941 -10.557 30.268 1.00 90.69 85 GLN A N 1
ATOM 724 C CA . GLN A 1 85 ? -9.813 -9.624 30.990 1.00 90.69 85 GLN A CA 1
ATOM 725 C C . GLN A 1 85 ? -9.272 -8.184 31.021 1.00 90.69 85 GLN A C 1
ATOM 727 O O . GLN A 1 85 ? -10.013 -7.250 30.735 1.00 90.69 85 GLN A O 1
ATOM 732 N N . VAL A 1 86 ? -7.987 -7.986 31.342 1.00 90.50 86 VAL A N 1
ATOM 733 C CA . VAL A 1 86 ? -7.394 -6.636 31.365 1.00 90.50 86 VAL A CA 1
ATOM 734 C C . VAL A 1 86 ? -7.299 -6.071 29.948 1.00 90.50 86 VAL A C 1
ATOM 736 O O . VAL A 1 86 ? -7.549 -4.885 29.750 1.00 90.50 86 VAL A O 1
ATOM 739 N N . ALA A 1 87 ? -6.963 -6.905 28.960 1.00 91.38 87 ALA A N 1
ATOM 740 C CA . ALA A 1 87 ? -6.939 -6.503 27.557 1.00 91.38 87 ALA A CA 1
ATOM 741 C C . ALA A 1 87 ? -8.326 -6.036 27.078 1.00 91.38 87 ALA A C 1
ATOM 743 O O . ALA A 1 87 ? -8.425 -4.945 26.519 1.00 91.38 87 ALA A O 1
ATOM 744 N N . THR A 1 88 ? -9.389 -6.791 27.378 1.00 92.44 88 THR A N 1
ATOM 745 C CA . THR A 1 88 ? -10.787 -6.415 27.109 1.00 92.44 88 THR A CA 1
ATOM 746 C C . THR A 1 88 ? -11.134 -5.072 27.748 1.00 92.44 88 THR A C 1
ATOM 748 O O . THR A 1 88 ? -11.515 -4.146 27.038 1.00 92.44 88 THR A O 1
ATOM 751 N N . ASP A 1 89 ? -10.891 -4.904 29.053 1.00 92.06 89 ASP A N 1
ATOM 752 C CA . ASP A 1 89 ? -11.205 -3.660 29.773 1.00 92.06 89 ASP A CA 1
ATOM 753 C C . ASP A 1 89 ? -10.493 -2.422 29.197 1.00 92.06 89 ASP A C 1
ATOM 755 O O . ASP A 1 89 ? -11.008 -1.299 29.277 1.00 92.06 89 ASP A O 1
ATOM 759 N N . VAL A 1 90 ? -9.272 -2.601 28.683 1.00 93.69 90 VAL A N 1
ATOM 760 C CA . VAL A 1 90 ? -8.472 -1.539 28.059 1.00 93.69 90 VAL A CA 1
ATOM 761 C C . VAL A 1 90 ? -9.011 -1.203 26.669 1.00 93.69 90 VAL A C 1
ATOM 763 O O . VAL A 1 90 ? -9.206 -0.021 26.377 1.00 93.69 90 VAL A O 1
ATOM 766 N N . VAL A 1 91 ? -9.248 -2.219 25.834 1.00 94.75 91 VAL A N 1
ATOM 767 C CA . VAL A 1 91 ? -9.716 -2.066 24.449 1.00 94.75 91 VAL A CA 1
ATOM 768 C C . VAL A 1 91 ? -11.121 -1.477 24.418 1.00 94.75 91 VAL A C 1
ATOM 770 O O . VAL A 1 91 ? -11.312 -0.424 23.814 1.00 94.75 91 VAL A O 1
ATOM 773 N N . GLU A 1 92 ? -12.077 -2.072 25.132 1.00 94.00 92 GLU A N 1
ATOM 774 C CA . GLU A 1 92 ? -13.463 -1.590 25.174 1.00 94.00 92 GLU A CA 1
ATOM 775 C C . GLU A 1 92 ? -13.531 -0.158 25.703 1.00 94.00 92 GLU A C 1
ATOM 777 O O . GLU A 1 92 ? -14.152 0.708 25.097 1.00 94.00 92 GLU A O 1
ATOM 782 N N . SER A 1 93 ? -12.783 0.159 26.766 1.00 92.75 93 SER A N 1
ATOM 783 C CA . SER A 1 93 ? -12.779 1.520 27.301 1.00 92.75 93 SER A CA 1
ATOM 784 C C . SER A 1 93 ? -12.202 2.560 26.335 1.00 92.75 93 SER A C 1
ATOM 786 O O . SER A 1 93 ? -12.510 3.748 26.492 1.00 92.75 93 SER A O 1
ATOM 788 N N . ALA A 1 94 ? -11.304 2.170 25.431 1.00 93.62 94 ALA A N 1
ATOM 789 C CA . ALA A 1 94 ? -10.762 3.052 24.406 1.00 93.62 94 ALA A CA 1
ATOM 790 C C . ALA A 1 94 ? -11.734 3.190 23.224 1.00 93.62 94 ALA A C 1
ATOM 792 O O . ALA A 1 94 ? -11.955 4.308 22.754 1.00 93.62 94 ALA A O 1
ATOM 793 N N . LEU A 1 95 ? -12.359 2.088 22.805 1.00 93.12 95 LEU A N 1
ATOM 794 C CA . LEU A 1 95 ? -13.369 2.068 21.748 1.00 93.12 95 LEU A CA 1
ATOM 795 C C . LEU A 1 95 ? -14.628 2.845 22.136 1.00 93.12 95 LEU A C 1
ATOM 797 O O . LEU A 1 95 ? -15.065 3.673 21.347 1.00 93.12 95 LEU A O 1
ATOM 801 N N . ASP A 1 96 ? -15.116 2.719 23.372 1.00 92.81 96 ASP A N 1
ATOM 802 C CA . ASP A 1 96 ? -16.234 3.515 23.902 1.00 92.81 96 ASP A CA 1
ATOM 803 C C . ASP A 1 96 ? -16.002 5.019 23.721 1.00 92.81 96 ASP A C 1
ATOM 805 O O . ASP A 1 96 ? -16.908 5.792 23.400 1.00 92.81 96 ASP A O 1
ATOM 809 N N . LEU A 1 97 ? -14.758 5.460 23.952 1.00 92.00 97 LEU A N 1
ATOM 810 C CA . LEU A 1 97 ? -14.393 6.847 23.720 1.00 92.00 97 LEU A CA 1
ATOM 811 C C . LEU A 1 97 ? -14.468 7.157 22.226 1.00 92.00 97 LEU A C 1
ATOM 813 O O . LEU A 1 97 ? -15.103 8.137 21.864 1.00 92.00 97 LEU A O 1
ATOM 817 N N . LEU A 1 98 ? -13.862 6.346 21.364 1.00 90.12 98 LEU A N 1
ATOM 818 C CA . LEU A 1 98 ? -13.862 6.578 19.918 1.00 90.12 98 LEU A CA 1
ATOM 819 C C . LEU A 1 98 ? -15.260 6.573 19.301 1.00 90.12 98 LEU A C 1
ATOM 821 O O . LEU A 1 98 ? -15.561 7.465 18.512 1.00 90.12 98 LEU A O 1
ATOM 825 N N . HIS A 1 99 ? -16.132 5.649 19.698 1.00 90.62 99 HIS A N 1
ATOM 826 C CA . HIS A 1 99 ? -17.514 5.556 19.218 1.00 90.62 99 HIS A CA 1
ATOM 827 C C . HIS A 1 99 ? -18.334 6.809 19.540 1.00 90.62 99 HIS A C 1
ATOM 829 O O . HIS A 1 99 ? -19.271 7.130 18.816 1.00 90.62 99 HIS A O 1
ATOM 835 N N . SER A 1 100 ? -17.956 7.572 20.573 1.00 87.88 100 SER A N 1
ATOM 836 C CA . SER A 1 100 ? -18.590 8.864 20.873 1.00 87.88 100 SER A CA 1
ATOM 837 C C . SER A 1 100 ? -18.151 10.017 19.955 1.00 87.88 100 SER A C 1
ATOM 839 O O . SER A 1 100 ? -18.838 11.035 19.898 1.00 87.88 100 SER A O 1
ATOM 841 N N . TYR A 1 101 ? -17.031 9.874 19.232 1.00 87.19 101 TYR A N 1
ATOM 842 C CA . TYR A 1 101 ? -16.499 10.892 18.308 1.00 87.19 101 TYR A CA 1
ATOM 843 C C . TYR A 1 101 ? -16.618 10.487 16.835 1.00 87.19 101 TYR A C 1
ATOM 845 O O . TYR A 1 101 ? -16.685 11.359 15.971 1.00 87.19 101 TYR A O 1
ATOM 853 N N . ILE A 1 102 ? -16.626 9.187 16.544 1.00 84.44 102 ILE A N 1
ATOM 854 C CA . ILE A 1 102 ? -16.684 8.635 15.193 1.00 84.44 102 ILE A CA 1
ATOM 855 C C . ILE A 1 102 ? -18.065 7.996 15.021 1.00 84.44 102 ILE A C 1
ATOM 857 O O . ILE A 1 102 ? -18.293 6.908 15.556 1.00 84.44 102 ILE A O 1
ATOM 861 N N . PRO A 1 103 ? -19.006 8.648 14.316 1.00 83.44 103 PRO A N 1
ATOM 862 C CA . PRO A 1 103 ? -20.342 8.102 14.140 1.00 83.44 103 PRO A CA 1
ATOM 863 C C . PRO A 1 103 ? -20.317 6.866 13.236 1.00 83.44 103 PRO A C 1
ATOM 865 O O . PRO A 1 103 ? -19.389 6.653 12.453 1.00 83.44 103 PRO A O 1
ATOM 868 N N . THR A 1 104 ? -21.357 6.048 13.359 1.00 85.25 104 THR A N 1
ATOM 869 C CA . THR A 1 104 ? -21.598 4.924 12.459 1.00 85.25 104 THR A CA 1
ATOM 870 C C . THR A 1 104 ? -22.086 5.411 11.100 1.00 85.25 104 THR A C 1
ATOM 872 O O . THR A 1 104 ? -22.702 6.473 10.974 1.00 85.25 104 THR A O 1
ATOM 875 N N . GLU A 1 105 ? -21.831 4.609 10.074 1.00 83.81 105 GLU A N 1
ATOM 876 C CA . GLU A 1 105 ? -22.309 4.877 8.732 1.00 83.81 105 GLU A CA 1
ATOM 877 C C . GLU A 1 105 ? -23.788 4.501 8.609 1.00 83.81 105 GLU A C 1
ATOM 879 O O . GLU A 1 105 ? -24.192 3.412 9.040 1.00 83.81 105 GLU A O 1
ATOM 884 N N . PRO A 1 106 ? -24.625 5.372 8.020 1.00 81.19 106 PRO A N 1
ATOM 885 C CA . PRO A 1 106 ? -26.039 5.084 7.853 1.00 81.19 106 PRO A CA 1
ATOM 886 C C . PRO A 1 106 ? -26.259 3.790 7.061 1.00 81.19 106 PRO A C 1
ATOM 888 O O . PRO A 1 106 ? -25.788 3.646 5.935 1.00 81.19 106 PRO A O 1
ATOM 891 N N . GLY A 1 107 ? -27.010 2.859 7.649 1.00 82.75 107 GLY A N 1
ATOM 892 C CA . GLY A 1 107 ? -27.384 1.594 7.011 1.00 82.75 107 GLY A CA 1
ATOM 893 C C . GLY A 1 107 ? -26.343 0.477 7.105 1.00 82.75 107 GLY A C 1
ATOM 894 O O . GLY A 1 107 ? -26.639 -0.624 6.654 1.00 82.75 107 GLY A O 1
ATOM 895 N N . TRP A 1 108 ? -25.175 0.720 7.704 1.00 87.31 108 TRP A N 1
ATOM 896 C CA . TRP A 1 108 ? -24.180 -0.327 7.940 1.00 87.31 108 TRP A CA 1
ATOM 897 C C . TRP A 1 108 ? -24.505 -1.118 9.208 1.00 87.31 108 TRP A C 1
ATOM 899 O O . TRP A 1 108 ? -24.752 -0.552 10.275 1.00 87.31 108 TRP A O 1
ATOM 909 N N . SER A 1 109 ? -24.476 -2.441 9.096 1.00 87.94 109 SER A N 1
ATOM 910 C CA . SER A 1 109 ? -24.511 -3.366 10.223 1.00 87.94 109 SER A CA 1
ATOM 911 C C . SER A 1 109 ? -23.098 -3.662 10.740 1.00 87.94 109 SER A C 1
ATOM 913 O O . SER A 1 109 ? -22.104 -3.422 10.057 1.00 87.94 109 SER A O 1
ATOM 915 N N . ALA A 1 110 ? -22.993 -4.250 11.935 1.00 85.19 110 ALA A N 1
ATOM 916 C CA . ALA A 1 110 ? -21.709 -4.712 12.472 1.00 85.19 110 ALA A CA 1
ATOM 917 C C . ALA A 1 110 ? -20.999 -5.705 11.528 1.00 85.19 110 ALA A C 1
ATOM 919 O O . ALA A 1 110 ? -19.781 -5.662 11.390 1.00 85.19 110 ALA A O 1
ATOM 920 N N . ARG A 1 111 ? -21.771 -6.538 10.813 1.00 85.69 111 ARG A N 1
ATOM 921 C CA . ARG A 1 111 ? -21.235 -7.483 9.823 1.00 85.69 111 ARG A CA 1
ATOM 922 C C . ARG A 1 111 ? -20.633 -6.785 8.608 1.00 85.69 111 ARG A C 1
ATOM 924 O O . ARG A 1 111 ? -19.639 -7.271 8.084 1.00 85.69 111 ARG A O 1
ATOM 931 N N . ASP A 1 112 ? -21.204 -5.662 8.175 1.00 88.31 112 ASP A N 1
ATOM 932 C CA . ASP A 1 112 ? -20.658 -4.886 7.052 1.00 88.31 112 ASP A CA 1
ATOM 933 C C . ASP A 1 112 ? -19.316 -4.252 7.438 1.00 88.31 112 ASP A C 1
ATOM 935 O O . ASP A 1 112 ? -18.373 -4.241 6.648 1.00 88.31 112 ASP A O 1
ATOM 939 N N . TYR A 1 113 ? -19.199 -3.789 8.687 1.00 88.56 113 TYR A N 1
ATOM 940 C CA . TYR A 1 113 ? -17.933 -3.311 9.235 1.00 88.56 113 TYR A CA 1
ATOM 941 C C . TYR A 1 113 ? -16.882 -4.415 9.346 1.00 88.56 113 TYR A C 1
ATOM 943 O O . TYR A 1 113 ? -15.746 -4.183 8.938 1.00 88.56 113 TYR A O 1
ATOM 951 N N . ASP A 1 114 ? -17.248 -5.594 9.859 1.00 87.19 114 ASP A N 1
ATOM 952 C CA . ASP A 1 114 ? -16.341 -6.745 9.924 1.00 87.19 114 ASP A CA 1
ATOM 953 C C . ASP A 1 114 ? -15.865 -7.155 8.532 1.00 87.19 114 ASP A C 1
ATOM 955 O O . ASP A 1 114 ? -14.666 -7.322 8.314 1.00 87.19 114 ASP A O 1
ATOM 959 N N . TYR A 1 115 ? -16.796 -7.269 7.580 1.00 87.75 115 TYR A N 1
ATOM 960 C CA . TYR A 1 115 ? -16.487 -7.625 6.202 1.00 87.75 115 TYR A CA 1
ATOM 961 C C . TYR A 1 115 ? -15.501 -6.638 5.582 1.00 87.75 115 TYR A C 1
ATOM 963 O O . TYR A 1 115 ? -14.444 -7.045 5.107 1.00 87.75 115 TYR A O 1
ATOM 971 N N . GLU A 1 116 ? -15.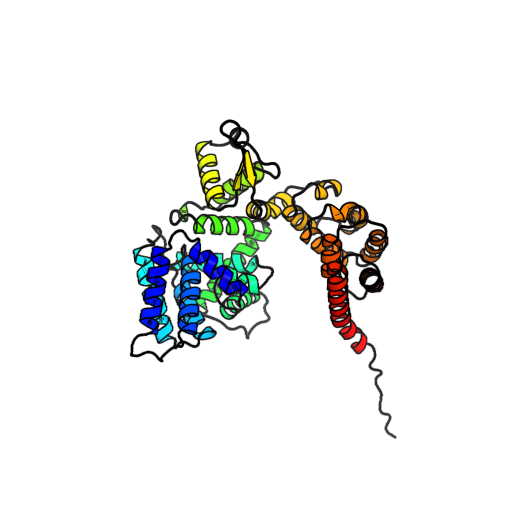806 -5.338 5.625 1.00 86.81 116 GLU A N 1
ATOM 972 C CA . GLU A 1 116 ? -14.942 -4.324 5.025 1.00 86.81 116 GLU A CA 1
ATOM 973 C C . GLU A 1 116 ? -13.584 -4.247 5.736 1.00 86.81 116 GLU A C 1
ATOM 975 O O . GLU A 1 116 ? -12.555 -4.110 5.083 1.00 86.81 116 GLU A O 1
ATOM 980 N N . PHE A 1 117 ? -13.542 -4.378 7.062 1.00 88.19 117 PHE A N 1
ATOM 981 C CA . PHE A 1 117 ? -12.277 -4.399 7.789 1.00 88.19 117 PHE A CA 1
ATOM 982 C C . PHE A 1 117 ? -11.402 -5.587 7.366 1.00 88.19 117 PHE A C 1
ATOM 984 O O . PHE A 1 117 ? -10.239 -5.403 7.007 1.00 88.19 117 PHE A O 1
ATOM 991 N N . LEU A 1 118 ? -11.957 -6.803 7.353 1.00 86.25 118 LEU A N 1
ATOM 992 C CA . LEU A 1 118 ? -11.237 -8.007 6.932 1.00 86.25 118 LEU A CA 1
ATOM 993 C C . LEU A 1 118 ? -10.799 -7.923 5.470 1.00 86.25 118 LEU A C 1
ATOM 995 O O . LEU A 1 118 ? -9.683 -8.323 5.135 1.00 86.25 118 LEU A O 1
ATOM 999 N N . PHE A 1 119 ? -11.648 -7.350 4.620 1.00 86.50 119 PHE A N 1
ATOM 1000 C CA . PHE A 1 119 ? -11.343 -7.084 3.225 1.00 86.50 119 PHE A CA 1
ATOM 1001 C C . PHE A 1 119 ? -10.096 -6.205 3.098 1.00 86.50 119 PHE A C 1
ATOM 1003 O O . PHE A 1 119 ? -9.146 -6.557 2.404 1.00 86.50 119 PHE A O 1
ATOM 1010 N N . GLN A 1 120 ? -10.033 -5.106 3.843 1.00 85.75 120 GLN A N 1
ATOM 1011 C CA . GLN A 1 120 ? -8.907 -4.169 3.806 1.00 85.75 120 GLN A CA 1
ATOM 1012 C C . GLN A 1 120 ? -7.622 -4.757 4.398 1.00 85.75 120 GLN A C 1
ATOM 1014 O O . GLN A 1 120 ? -6.524 -4.520 3.882 1.00 85.75 120 GLN A O 1
ATOM 1019 N N . MET A 1 121 ? -7.752 -5.577 5.442 1.00 83.31 121 MET A N 1
ATOM 1020 C CA . MET A 1 121 ? -6.642 -6.338 6.015 1.00 83.31 121 MET A CA 1
ATOM 1021 C C . MET A 1 121 ? -6.059 -7.321 4.996 1.00 83.31 121 MET A C 1
ATOM 1023 O O . MET A 1 121 ? -4.836 -7.420 4.875 1.00 83.31 121 MET A O 1
ATOM 1027 N N . PHE A 1 122 ? -6.916 -7.994 4.223 1.00 80.81 122 PHE A N 1
ATOM 1028 C CA . PHE A 1 122 ? -6.488 -8.874 3.139 1.00 80.81 122 PHE A CA 1
ATOM 1029 C C . PHE A 1 122 ? -5.826 -8.105 1.986 1.00 80.81 122 PHE A C 1
ATOM 1031 O O . PHE A 1 122 ? -4.757 -8.493 1.528 1.00 80.81 122 PHE A O 1
ATOM 1038 N N . ILE A 1 123 ? -6.397 -6.984 1.537 1.00 81.12 123 ILE A N 1
ATOM 1039 C CA . ILE A 1 123 ? -5.780 -6.161 0.482 1.00 81.12 123 ILE A CA 1
ATOM 1040 C C . ILE A 1 123 ? -4.389 -5.676 0.905 1.00 81.12 123 ILE A C 1
ATOM 1042 O O . ILE A 1 123 ? -3.447 -5.725 0.109 1.00 81.12 123 ILE A O 1
ATOM 1046 N N . SER A 1 124 ? -4.240 -5.256 2.163 1.00 80.25 124 SER A N 1
ATOM 1047 C CA . SER A 1 124 ? -2.955 -4.828 2.722 1.00 80.25 124 SER A CA 1
ATOM 1048 C C . SER A 1 124 ? -1.939 -5.973 2.753 1.00 80.25 124 SER A C 1
ATOM 1050 O O . SER A 1 124 ? -0.786 -5.777 2.373 1.00 80.25 124 SER A O 1
ATOM 1052 N N . SER A 1 125 ? -2.359 -7.182 3.146 1.00 77.56 125 SER A N 1
ATOM 1053 C CA . SER A 1 125 ? -1.471 -8.349 3.199 1.00 77.56 125 SER A CA 1
ATOM 1054 C C . SER A 1 125 ? -1.083 -8.870 1.816 1.00 77.56 125 SER A C 1
ATOM 1056 O O . SER A 1 125 ? 0.094 -9.141 1.588 1.00 77.56 125 SER A O 1
ATOM 1058 N N . ALA A 1 126 ? -2.027 -8.935 0.875 1.00 72.81 126 ALA A N 1
ATOM 1059 C CA . ALA A 1 126 ? -1.789 -9.365 -0.503 1.00 72.81 126 ALA A CA 1
ATOM 1060 C C . ALA A 1 126 ? -0.839 -8.428 -1.268 1.00 72.81 126 ALA A C 1
ATOM 1062 O O . ALA A 1 126 ? -0.207 -8.835 -2.239 1.00 72.81 126 ALA A O 1
ATOM 1063 N N . SER A 1 127 ? -0.737 -7.173 -0.831 1.00 69.19 127 SER A N 1
ATOM 1064 C CA . SER A 1 127 ? 0.052 -6.138 -1.501 1.00 69.19 127 SER A CA 1
ATOM 1065 C C . SER A 1 127 ? 1.459 -5.950 -0.938 1.00 69.19 127 SER A C 1
ATOM 1067 O O . SER A 1 127 ? 2.213 -5.139 -1.476 1.00 69.19 127 SER A O 1
ATOM 1069 N N . SER A 1 128 ? 1.799 -6.621 0.164 1.00 72.12 128 SER A N 1
ATOM 1070 C CA . SER A 1 128 ? 3.043 -6.366 0.883 1.00 72.12 128 SER A CA 1
ATOM 1071 C C . SER A 1 128 ? 4.106 -7.416 0.577 1.00 72.12 128 SER A C 1
ATOM 1073 O O . SER A 1 128 ? 3.956 -8.591 0.903 1.00 72.12 128 SER A O 1
ATOM 1075 N N . ASP A 1 129 ? 5.236 -6.967 0.031 1.00 66.00 129 ASP A N 1
ATOM 1076 C CA . ASP A 1 129 ? 6.401 -7.817 -0.255 1.00 66.00 129 ASP A CA 1
ATOM 1077 C C . ASP A 1 129 ? 7.255 -8.105 0.999 1.00 66.00 129 ASP A C 1
ATOM 1079 O O . ASP A 1 129 ? 8.235 -8.853 0.948 1.00 66.00 129 ASP A O 1
ATOM 1083 N N . ASN A 1 130 ? 6.939 -7.469 2.135 1.00 73.25 130 ASN A N 1
ATOM 1084 C CA . ASN A 1 130 ? 7.754 -7.510 3.345 1.00 73.25 130 ASN A CA 1
ATOM 1085 C C . ASN A 1 130 ? 6.890 -7.606 4.607 1.00 73.25 130 ASN A C 1
ATOM 1087 O O . ASN A 1 130 ? 6.296 -6.626 5.049 1.00 73.25 130 ASN A O 1
ATOM 1091 N N . GLN A 1 131 ? 6.938 -8.760 5.274 1.00 73.75 131 GLN A N 1
ATOM 1092 C CA . GLN A 1 131 ? 6.199 -9.013 6.514 1.00 73.75 131 GLN A CA 1
ATOM 1093 C C . GLN A 1 131 ? 6.488 -7.984 7.623 1.00 73.75 131 GLN A C 1
ATOM 1095 O O . GLN A 1 131 ? 5.580 -7.599 8.351 1.00 73.75 131 GLN A O 1
ATOM 1100 N N . SER A 1 132 ? 7.726 -7.489 7.752 1.00 76.62 132 SER A N 1
ATOM 1101 C CA . SER A 1 132 ? 8.055 -6.474 8.767 1.00 76.62 132 SER A CA 1
ATOM 1102 C C . SER A 1 132 ? 7.440 -5.112 8.449 1.00 76.62 132 SER A C 1
ATOM 1104 O O . SER A 1 132 ? 7.135 -4.344 9.363 1.00 76.62 132 SER A O 1
ATOM 1106 N N . GLN A 1 133 ? 7.304 -4.793 7.163 1.00 79.19 133 GLN A N 1
ATOM 1107 C CA . GLN A 1 133 ? 6.626 -3.583 6.721 1.00 79.19 133 GLN A CA 1
ATOM 1108 C C . GLN A 1 133 ? 5.120 -3.739 6.924 1.00 79.19 133 GLN A C 1
ATOM 1110 O O . GLN A 1 133 ? 4.501 -2.844 7.485 1.00 79.19 133 GLN A O 1
ATOM 1115 N N . LEU A 1 134 ? 4.574 -4.915 6.607 1.00 81.31 134 LEU A N 1
ATOM 1116 C CA . LEU A 1 134 ? 3.172 -5.250 6.822 1.00 81.31 134 LEU A CA 1
ATOM 1117 C C . LEU A 1 134 ? 2.748 -5.111 8.292 1.00 81.31 134 LEU A C 1
ATOM 1119 O O . LEU A 1 134 ? 1.718 -4.506 8.562 1.00 81.31 134 LEU A O 1
ATOM 1123 N N . VAL A 1 135 ? 3.565 -5.585 9.246 1.00 83.75 135 VAL A N 1
ATOM 1124 C CA . VAL A 1 135 ? 3.358 -5.365 10.701 1.00 83.75 135 VAL A CA 1
ATOM 1125 C C . VAL A 1 135 ? 3.199 -3.881 11.008 1.00 83.75 135 VAL A C 1
ATOM 1127 O O . VAL A 1 135 ? 2.309 -3.474 11.750 1.00 83.75 135 VAL A O 1
ATOM 1130 N N . THR A 1 136 ? 4.055 -3.056 10.408 1.00 83.38 136 THR A N 1
ATOM 1131 C CA . THR A 1 136 ? 4.027 -1.612 10.628 1.00 83.38 136 THR A CA 1
ATOM 1132 C C . THR A 1 136 ? 2.791 -0.982 9.984 1.00 83.38 136 THR A C 1
ATOM 1134 O O . THR A 1 136 ? 2.151 -0.158 10.619 1.00 83.38 136 THR A O 1
ATOM 1137 N N . GLU A 1 137 ? 2.430 -1.381 8.764 1.00 80.44 137 GLU A N 1
ATOM 1138 C CA . GLU A 1 137 ? 1.304 -0.828 7.997 1.00 80.44 137 GLU A CA 1
ATOM 1139 C C . GLU A 1 137 ? -0.067 -1.217 8.553 1.00 80.44 137 GLU A C 1
ATOM 1141 O O . GLU A 1 137 ? -0.997 -0.408 8.529 1.00 80.44 137 GLU A O 1
ATOM 1146 N N . ILE A 1 138 ? -0.195 -2.451 9.036 1.00 85.19 138 ILE A N 1
ATOM 1147 C CA . ILE A 1 138 ? -1.413 -2.977 9.649 1.00 85.19 138 ILE A CA 1
ATOM 1148 C C . ILE A 1 138 ? -1.491 -2.579 11.130 1.00 85.19 138 ILE A C 1
ATOM 1150 O O . ILE A 1 138 ? -2.581 -2.430 11.672 1.00 85.19 138 ILE A O 1
ATOM 1154 N N . GLY A 1 139 ? -0.360 -2.407 11.812 1.00 85.44 139 GLY A N 1
ATOM 1155 C CA . GLY A 1 139 ? -0.299 -2.064 13.236 1.00 85.44 139 GLY A CA 1
ATOM 1156 C C . GLY A 1 139 ? -0.448 -3.245 14.194 1.00 85.44 139 GLY A C 1
ATOM 1157 O O . GLY A 1 139 ? -0.144 -3.088 15.375 1.00 85.44 139 GLY A O 1
ATOM 1158 N N . PHE A 1 140 ? -0.850 -4.416 13.698 1.00 86.81 140 PHE A N 1
ATOM 1159 C CA . PHE A 1 140 ? -0.904 -5.662 14.459 1.00 86.81 140 PHE A CA 1
ATOM 1160 C C . PHE A 1 140 ? 0.408 -6.452 14.375 1.00 86.81 140 PHE A C 1
ATOM 1162 O O . PHE A 1 140 ? 1.172 -6.327 13.419 1.00 86.81 140 PHE A O 1
ATOM 1169 N N . GLY A 1 141 ? 0.646 -7.287 15.389 1.00 81.12 141 GLY A N 1
ATOM 1170 C CA . GLY A 1 141 ? 1.819 -8.153 15.495 1.00 81.12 141 GLY A CA 1
ATOM 1171 C C . GLY A 1 141 ? 1.883 -9.257 14.436 1.00 81.12 141 GLY A C 1
ATOM 1172 O O . GLY A 1 141 ? 0.957 -9.479 13.650 1.00 81.12 141 GLY A O 1
ATOM 1173 N N . THR A 1 142 ? 3.002 -9.985 14.427 1.00 76.25 142 THR A N 1
ATOM 1174 C CA . THR A 1 142 ? 3.249 -11.075 13.469 1.00 76.25 142 THR A CA 1
ATOM 1175 C C . THR A 1 142 ? 2.227 -12.198 13.579 1.00 76.25 142 THR A C 1
ATOM 1177 O O . THR A 1 142 ? 1.917 -12.814 12.569 1.00 76.25 142 THR A O 1
ATOM 1180 N N . ASN A 1 143 ? 1.654 -12.418 14.762 1.00 72.38 143 ASN A N 1
ATOM 1181 C CA . ASN A 1 143 ? 0.609 -13.410 14.998 1.00 72.38 143 ASN A CA 1
ATOM 1182 C C . ASN A 1 143 ? -0.661 -13.154 14.164 1.00 72.38 143 ASN A C 1
ATOM 1184 O O . ASN A 1 143 ? -1.161 -14.064 13.512 1.00 72.38 143 ASN A O 1
ATOM 1188 N N . VAL A 1 144 ? -1.162 -11.916 14.130 1.00 72.94 144 VAL A N 1
ATOM 1189 C CA . VAL A 1 144 ? -2.350 -11.555 13.335 1.00 72.94 144 VAL A CA 1
ATOM 1190 C C . VAL A 1 144 ? -2.047 -11.672 11.842 1.00 72.94 144 VAL A C 1
ATOM 1192 O O . VAL A 1 144 ? -2.885 -12.111 11.060 1.00 72.94 144 VAL A O 1
ATOM 1195 N N . ILE A 1 145 ? -0.822 -11.343 11.437 1.00 75.00 145 ILE A N 1
ATOM 1196 C CA . ILE A 1 145 ? -0.385 -11.479 10.046 1.00 75.00 145 ILE A CA 1
ATOM 1197 C C . ILE A 1 145 ? -0.254 -12.944 9.629 1.00 75.00 145 ILE A C 1
ATOM 1199 O O . ILE A 1 145 ? -0.679 -13.310 8.536 1.00 75.00 145 ILE A O 1
ATOM 1203 N N . GLU A 1 146 ? 0.294 -13.798 10.490 1.00 73.50 146 GLU A N 1
ATOM 1204 C CA . GLU A 1 146 ? 0.349 -15.241 10.259 1.00 73.50 146 GLU A CA 1
ATOM 1205 C C . GLU A 1 146 ? -1.051 -15.837 10.116 1.00 73.50 146 GLU A C 1
ATOM 1207 O O . GLU A 1 146 ? -1.241 -16.695 9.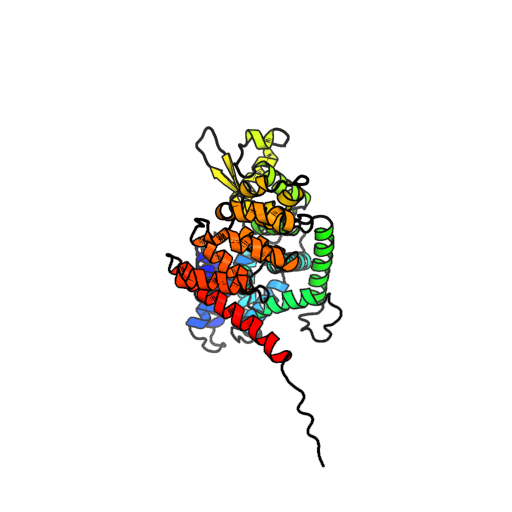259 1.00 73.50 146 GLU A O 1
ATOM 1212 N N . LEU A 1 147 ? -2.039 -15.337 10.865 1.00 69.81 147 LEU A N 1
ATOM 1213 C CA . LEU A 1 147 ? -3.441 -15.725 10.700 1.00 69.81 147 LEU A CA 1
ATOM 1214 C C . LEU A 1 147 ? -3.997 -15.314 9.332 1.00 69.81 147 LEU A C 1
ATOM 1216 O O . LEU A 1 147 ? -4.604 -16.142 8.656 1.00 69.81 147 LEU A O 1
ATOM 1220 N N . LEU A 1 148 ? -3.749 -14.078 8.887 1.00 67.69 148 LEU A N 1
ATOM 1221 C CA . LEU A 1 148 ? -4.162 -13.624 7.551 1.00 67.69 148 LEU A CA 1
ATOM 1222 C C . LEU A 1 148 ? -3.513 -14.469 6.448 1.00 67.69 148 LEU A C 1
ATOM 1224 O O . LEU A 1 148 ? -4.178 -14.853 5.489 1.00 67.69 148 LEU A O 1
ATOM 1228 N N . PHE A 1 149 ? -2.231 -14.813 6.597 1.00 69.06 149 PHE A N 1
ATOM 1229 C CA . PHE A 1 149 ? -1.535 -15.681 5.648 1.00 69.06 149 PHE A CA 1
ATOM 1230 C C . PHE A 1 149 ? -1.978 -17.146 5.723 1.00 69.06 149 PHE A C 1
ATOM 1232 O O . PHE A 1 149 ? -1.980 -17.823 4.698 1.00 69.06 149 PHE A O 1
ATOM 1239 N N . ALA A 1 150 ? -2.333 -17.658 6.902 1.00 64.69 150 ALA A N 1
ATOM 1240 C CA . ALA A 1 150 ? -2.859 -19.009 7.072 1.00 64.69 150 ALA A CA 1
ATOM 1241 C C . ALA A 1 150 ? -4.249 -19.137 6.439 1.00 64.69 150 ALA A C 1
ATOM 1243 O O . ALA A 1 150 ? -4.478 -20.074 5.675 1.00 64.69 150 ALA A O 1
ATOM 1244 N N . ALA A 1 151 ? -5.124 -18.151 6.664 1.00 58.69 151 ALA A N 1
ATOM 1245 C CA . ALA A 1 151 ? -6.398 -18.028 5.962 1.00 58.69 151 ALA A CA 1
ATOM 1246 C C . ALA A 1 151 ? -6.187 -17.989 4.443 1.00 58.69 151 ALA A C 1
ATOM 1248 O O . ALA A 1 151 ? -6.898 -18.664 3.707 1.00 58.69 151 ALA A O 1
ATOM 1249 N N . ALA A 1 152 ? -5.134 -17.306 3.982 1.00 58.69 152 ALA A N 1
ATOM 1250 C CA . ALA A 1 152 ? -4.813 -17.245 2.565 1.00 58.69 152 ALA A CA 1
ATOM 1251 C C . ALA A 1 152 ? -4.286 -18.536 1.929 1.00 58.69 152 ALA A C 1
ATOM 1253 O O . ALA A 1 152 ? -4.357 -18.697 0.712 1.00 58.69 152 ALA A O 1
ATOM 1254 N N . LYS A 1 153 ? -3.776 -19.468 2.736 1.00 57.47 153 LYS A N 1
ATOM 1255 C CA . LYS A 1 153 ? -3.194 -20.737 2.273 1.00 57.47 153 LYS A CA 1
ATOM 1256 C C . LYS A 1 153 ? -4.152 -21.921 2.350 1.00 57.47 153 LYS A C 1
ATOM 1258 O O . LYS A 1 153 ? -3.834 -22.974 1.814 1.00 57.47 153 LYS A O 1
ATOM 1263 N N . LEU A 1 154 ? -5.311 -21.770 2.981 1.00 51.75 154 LEU A N 1
ATOM 1264 C CA . LEU A 1 154 ? -6.299 -22.842 3.136 1.00 51.75 154 LEU A CA 1
ATOM 1265 C C . LEU A 1 154 ? -6.995 -23.236 1.810 1.00 51.75 154 LEU A C 1
ATOM 1267 O O . LEU A 1 154 ? -7.572 -24.317 1.731 1.00 51.75 154 LEU A O 1
ATOM 1271 N N . ASN A 1 155 ? -6.851 -22.439 0.739 1.00 46.12 155 ASN A N 1
ATOM 1272 C CA . ASN A 1 155 ? -7.202 -22.853 -0.632 1.00 46.12 155 ASN A CA 1
ATOM 1273 C C . ASN A 1 155 ? -6.291 -23.972 -1.181 1.00 46.12 155 ASN A C 1
ATOM 1275 O O . ASN A 1 155 ? -6.651 -24.652 -2.144 1.00 46.12 155 ASN A O 1
ATOM 1279 N N . ASP A 1 156 ? -5.132 -24.214 -0.561 1.00 48.25 156 ASP A N 1
ATOM 1280 C CA . ASP A 1 156 ? -4.313 -25.388 -0.836 1.00 48.25 156 ASP A CA 1
ATOM 1281 C C . ASP A 1 156 ? -4.820 -26.543 0.042 1.00 48.25 156 ASP A C 1
ATOM 1283 O O . ASP A 1 156 ? -4.620 -26.564 1.254 1.00 48.25 156 ASP A O 1
ATOM 1287 N N . SER A 1 157 ? -5.493 -27.508 -0.591 1.00 44.97 157 SER A N 1
ATOM 1288 C CA . SER A 1 157 ? -6.141 -28.725 -0.044 1.00 44.97 157 SER A CA 1
ATOM 1289 C C . SER A 1 157 ? -5.294 -29.661 0.859 1.00 44.97 157 SER A C 1
ATOM 1291 O O . SER A 1 157 ? -5.606 -30.842 0.998 1.00 44.97 157 SER A O 1
ATOM 1293 N N . ARG A 1 158 ? -4.200 -29.186 1.465 1.00 43.84 158 ARG A N 1
ATOM 1294 C CA . ARG A 1 158 ? -3.195 -29.971 2.200 1.00 43.84 158 ARG A CA 1
ATOM 1295 C C . ARG A 1 158 ? -2.989 -29.579 3.665 1.00 43.84 158 ARG A C 1
ATOM 1297 O O . ARG A 1 158 ? -2.068 -30.108 4.282 1.00 43.84 158 ARG A O 1
ATOM 1304 N N . LEU A 1 159 ? -3.783 -28.677 4.235 1.00 48.44 159 LEU A N 1
ATOM 1305 C CA . LEU A 1 159 ? -3.537 -28.162 5.587 1.00 48.44 159 LEU A CA 1
ATOM 1306 C C . LEU A 1 159 ? -4.696 -28.478 6.546 1.00 48.44 159 LEU A C 1
ATOM 1308 O O . LEU A 1 159 ? -5.480 -27.610 6.914 1.00 48.44 159 LEU A O 1
ATOM 1312 N N . GLU A 1 160 ? -4.771 -29.737 6.989 1.00 47.81 160 GLU A N 1
ATOM 1313 C CA . GLU A 1 160 ? -5.645 -30.169 8.099 1.00 47.81 160 GLU A CA 1
ATOM 1314 C C . GLU A 1 160 ? -5.169 -29.649 9.481 1.00 47.81 160 GLU A C 1
ATOM 1316 O O . GLU A 1 160 ? -5.918 -29.730 10.448 1.00 47.81 160 GLU A O 1
ATOM 1321 N N . ASP A 1 161 ? -3.977 -29.040 9.569 1.00 47.53 161 ASP A N 1
ATOM 1322 C CA . ASP A 1 161 ? -3.344 -28.592 10.828 1.00 47.53 161 ASP A CA 1
ATOM 1323 C C . ASP A 1 161 ? -3.231 -27.057 10.989 1.00 47.53 161 ASP A C 1
ATOM 1325 O O . ASP A 1 161 ? -2.530 -26.561 11.876 1.00 47.53 161 ASP A O 1
ATOM 1329 N N . THR A 1 162 ? -3.884 -26.257 10.140 1.00 52.59 162 THR A N 1
ATOM 1330 C CA . THR A 1 162 ? -3.812 -24.786 10.249 1.00 52.59 162 THR A CA 1
ATOM 1331 C C . THR A 1 162 ? -4.635 -24.253 11.424 1.00 52.59 162 THR A C 1
ATOM 1333 O O . THR A 1 162 ? -5.786 -24.632 11.620 1.00 52.59 162 THR A O 1
ATOM 1336 N N . VAL A 1 163 ? -4.045 -23.336 12.199 1.00 51.06 163 VAL A N 1
ATOM 1337 C CA . VAL A 1 163 ? -4.676 -22.662 13.345 1.00 51.06 163 VAL A CA 1
ATOM 1338 C C . VAL A 1 163 ? -5.955 -21.948 12.894 1.00 51.06 163 VAL A C 1
ATOM 1340 O O . VAL A 1 163 ? -5.893 -20.911 12.236 1.00 51.06 163 VAL A O 1
ATOM 1343 N N . VAL A 1 164 ? -7.118 -22.495 13.257 1.00 52.78 164 VAL A N 1
ATOM 1344 C CA . VAL A 1 164 ? -8.422 -21.873 12.998 1.00 52.78 164 VAL A CA 1
ATOM 1345 C C . VAL A 1 164 ? -8.699 -20.857 14.101 1.00 52.78 164 VAL A C 1
ATOM 1347 O O . VAL A 1 164 ? -9.114 -21.210 15.206 1.00 52.78 164 VAL A O 1
ATOM 1350 N N . PHE A 1 165 ? -8.471 -19.580 13.808 1.00 51.19 165 PHE A N 1
ATOM 1351 C CA . PHE A 1 165 ? -9.030 -18.500 14.611 1.00 51.19 165 PHE A CA 1
ATOM 1352 C C . PHE A 1 165 ? -10.487 -18.311 14.192 1.00 51.19 165 PHE A C 1
ATOM 1354 O O . PHE A 1 165 ? -10.725 -17.998 13.031 1.00 51.19 165 PHE A O 1
ATOM 1361 N N . ALA A 1 166 ? -11.428 -18.551 15.115 1.00 63.06 166 ALA A N 1
ATOM 1362 C CA . ALA A 1 166 ? -12.881 -18.395 14.957 1.00 63.06 166 ALA A CA 1
ATOM 1363 C C . ALA A 1 166 ? -13.417 -18.799 13.555 1.00 63.06 166 ALA A C 1
ATOM 1365 O O . ALA A 1 166 ? -13.341 -18.003 12.616 1.00 63.06 166 ALA A O 1
ATOM 1366 N N . PRO A 1 167 ? -14.005 -20.001 13.392 1.00 65.50 167 PRO A N 1
ATOM 1367 C CA . PRO A 1 167 ? -14.385 -20.558 12.085 1.00 65.50 167 PRO A CA 1
ATOM 1368 C C . PRO A 1 167 ? -15.126 -19.588 11.146 1.00 65.50 167 PRO A C 1
ATOM 1370 O O . PRO A 1 167 ? -14.866 -19.571 9.948 1.00 65.50 167 PRO A O 1
ATOM 1373 N N . GLU A 1 168 ? -15.981 -18.730 11.700 1.00 68.94 168 GLU A N 1
ATOM 1374 C CA . GLU A 1 168 ? -16.774 -17.723 10.982 1.00 68.94 168 GLU A CA 1
ATOM 1375 C C . GLU A 1 168 ? -15.921 -16.610 10.336 1.00 68.94 168 GLU A C 1
ATOM 1377 O O . GLU A 1 168 ? -16.186 -16.186 9.208 1.00 68.94 168 GLU A O 1
ATOM 1382 N N . LEU A 1 169 ? -14.862 -16.150 11.016 1.00 69.12 169 LEU A N 1
ATOM 1383 C CA . LEU A 1 169 ? -13.923 -15.154 10.480 1.00 69.12 169 LEU A CA 1
ATOM 1384 C C . LEU A 1 169 ? -13.054 -15.764 9.387 1.00 69.12 169 LEU A C 1
ATOM 1386 O O . LEU A 1 169 ? -12.815 -15.137 8.355 1.00 69.12 169 LEU A O 1
ATOM 1390 N N . THR A 1 170 ? -12.624 -17.009 9.604 1.00 68.31 170 THR A N 1
ATOM 1391 C CA . THR A 1 170 ? -11.873 -17.767 8.604 1.00 68.31 170 THR A CA 1
ATOM 1392 C C . THR A 1 170 ? -12.714 -17.940 7.338 1.00 68.31 170 THR A C 1
ATOM 1394 O O . THR A 1 170 ? -12.239 -17.605 6.258 1.00 68.31 170 THR A O 1
ATOM 1397 N N . GLU A 1 171 ? -13.977 -18.362 7.445 1.00 74.38 171 GLU A N 1
ATOM 1398 C CA . GLU A 1 171 ? -14.887 -18.491 6.296 1.00 74.38 171 GLU A CA 1
ATOM 1399 C C . GLU A 1 171 ? -15.106 -17.151 5.569 1.00 74.38 171 GLU A C 1
ATOM 1401 O O . GLU A 1 171 ? -15.103 -17.094 4.338 1.00 74.38 171 GLU A O 1
ATOM 1406 N N . THR A 1 172 ? -15.253 -16.057 6.320 1.00 76.88 172 THR A N 1
ATOM 1407 C CA . THR A 1 172 ? -15.433 -14.716 5.743 1.00 76.88 172 THR A CA 1
ATOM 1408 C C . THR A 1 172 ? -14.200 -14.275 4.952 1.00 76.88 172 THR A C 1
ATOM 1410 O O . THR A 1 172 ? -14.338 -13.805 3.824 1.00 76.88 172 THR A O 1
ATOM 1413 N N . LEU A 1 173 ? -12.996 -14.487 5.495 1.00 73.00 173 LEU A N 1
ATOM 1414 C CA . LEU A 1 173 ? -11.741 -14.216 4.788 1.00 73.00 173 LEU A CA 1
ATOM 1415 C C . LEU A 1 173 ? -11.615 -15.053 3.511 1.00 73.00 173 LEU A C 1
ATOM 1417 O O . LEU A 1 173 ? -11.246 -14.511 2.476 1.00 73.00 173 LEU A O 1
ATOM 1421 N N . HIS A 1 174 ? -11.982 -16.336 3.544 1.00 73.50 174 HIS A N 1
ATOM 1422 C CA . HIS A 1 174 ? -11.976 -17.180 2.342 1.00 73.50 174 HIS A CA 1
ATOM 1423 C C . HIS A 1 174 ? -12.899 -16.644 1.258 1.00 73.50 174 HIS A C 1
ATOM 1425 O O . HIS A 1 174 ? -12.519 -16.572 0.094 1.00 73.50 174 HIS A O 1
ATOM 1431 N N . ARG A 1 175 ? -14.109 -16.233 1.642 1.00 81.06 175 ARG A N 1
ATOM 1432 C CA . ARG A 1 175 ? -15.077 -15.674 0.701 1.00 81.06 175 ARG A CA 1
ATOM 1433 C C . ARG A 1 175 ? -14.540 -14.410 0.032 1.00 81.06 175 ARG A C 1
ATOM 1435 O O . ARG A 1 175 ? -14.577 -14.319 -1.190 1.00 81.06 175 ARG A O 1
ATOM 1442 N N . ILE A 1 176 ? -13.979 -13.496 0.825 1.00 81.62 176 ILE A N 1
ATOM 1443 C CA . ILE A 1 176 ? -13.307 -12.281 0.340 1.00 81.62 176 ILE A CA 1
ATOM 1444 C C . ILE A 1 176 ? -12.208 -12.639 -0.665 1.00 81.62 176 ILE A C 1
ATOM 1446 O O . ILE A 1 176 ? -12.104 -12.040 -1.733 1.00 81.62 176 ILE A O 1
ATOM 1450 N N . MET A 1 177 ? -11.388 -13.634 -0.335 1.00 75.00 177 MET A N 1
ATOM 1451 C CA . MET A 1 177 ? -10.288 -14.064 -1.186 1.00 75.00 177 MET A CA 1
ATOM 1452 C C . MET A 1 177 ? -10.740 -14.658 -2.507 1.00 75.00 177 MET A C 1
ATOM 1454 O O . MET A 1 177 ? -10.162 -14.339 -3.546 1.00 75.00 177 MET A O 1
ATOM 1458 N N . ASP A 1 178 ? -11.751 -15.518 -2.477 1.00 78.19 178 ASP A N 1
ATOM 1459 C CA . ASP A 1 178 ? -12.309 -16.126 -3.677 1.00 78.19 178 ASP A CA 1
ATOM 1460 C C . ASP A 1 178 ? -12.964 -15.074 -4.577 1.00 78.19 178 ASP A C 1
ATOM 1462 O O . ASP A 1 178 ? -12.834 -15.148 -5.800 1.00 78.19 178 ASP A O 1
ATOM 1466 N N . GLU A 1 179 ? -13.643 -14.082 -3.994 1.00 82.75 179 GLU A N 1
ATOM 1467 C CA . GLU A 1 179 ? -14.204 -12.941 -4.723 1.00 82.75 179 GLU A CA 1
ATOM 1468 C C . GLU A 1 179 ? -13.097 -12.126 -5.397 1.00 82.75 179 GLU A C 1
ATOM 1470 O O . GLU A 1 179 ? -13.100 -11.985 -6.620 1.00 82.75 179 GLU A O 1
ATOM 1475 N N . ILE A 1 180 ? -12.085 -11.692 -4.641 1.00 80.19 180 ILE A N 1
ATOM 1476 C CA . ILE A 1 180 ? -10.965 -10.915 -5.185 1.00 80.19 180 ILE A CA 1
ATOM 1477 C C . ILE A 1 180 ? -10.191 -11.715 -6.237 1.00 80.19 180 ILE A C 1
ATOM 1479 O O . ILE A 1 180 ? -9.807 -11.162 -7.261 1.00 80.19 180 ILE A O 1
ATOM 1483 N N . SER A 1 181 ? -9.973 -13.014 -6.032 1.00 76.06 181 SER A N 1
ATOM 1484 C CA . SER A 1 181 ? -9.242 -13.856 -6.990 1.00 76.06 181 SER A CA 1
ATOM 1485 C C . SER A 1 181 ? -9.979 -13.973 -8.324 1.00 76.06 181 SER A C 1
ATOM 1487 O O . SER A 1 181 ? -9.349 -13.917 -9.382 1.00 76.06 181 SER A O 1
ATOM 1489 N N . LYS A 1 182 ? -11.315 -14.085 -8.291 1.00 82.31 182 LYS A N 1
ATOM 1490 C CA . LYS A 1 182 ? -12.150 -14.032 -9.501 1.00 82.31 182 LYS A CA 1
ATOM 1491 C C . LYS A 1 182 ? -12.059 -12.660 -10.163 1.00 82.31 182 LYS A C 1
ATOM 1493 O O . LYS A 1 182 ? -11.867 -12.586 -11.372 1.00 82.31 182 LYS A O 1
ATOM 1498 N N . GLU A 1 183 ? -12.119 -11.587 -9.379 1.00 84.00 183 GLU A N 1
ATOM 1499 C CA . GLU A 1 183 ? -12.013 -10.228 -9.910 1.00 84.00 183 GLU A CA 1
ATOM 1500 C C . GLU A 1 183 ? -10.634 -9.919 -10.500 1.00 84.00 183 GLU A C 1
ATOM 1502 O O . GLU A 1 183 ? -10.567 -9.248 -11.522 1.00 84.00 183 GLU A O 1
ATOM 1507 N N . ILE A 1 184 ? -9.538 -10.430 -9.930 1.00 82.88 184 ILE A N 1
ATOM 1508 C CA . ILE A 1 184 ? -8.180 -10.272 -10.479 1.00 82.88 184 ILE A CA 1
ATOM 1509 C C . ILE A 1 184 ? -8.083 -10.913 -11.867 1.00 82.88 184 ILE A C 1
ATOM 1511 O O . ILE A 1 184 ? -7.440 -10.353 -12.756 1.00 82.88 184 ILE A O 1
ATOM 1515 N N . ALA A 1 185 ? -8.724 -12.070 -12.066 1.00 77.56 185 ALA A N 1
ATOM 1516 C CA . ALA A 1 185 ? -8.730 -12.747 -13.361 1.00 77.56 185 ALA A CA 1
ATOM 1517 C C . ALA A 1 185 ? -9.418 -11.905 -14.452 1.00 77.56 185 ALA A C 1
ATOM 1519 O O . ALA A 1 185 ? -9.008 -11.951 -15.611 1.00 77.56 185 ALA A O 1
ATOM 1520 N N . GLU A 1 186 ? -10.430 -11.117 -14.084 1.00 84.69 186 GLU A N 1
ATOM 1521 C CA . GLU A 1 186 ? -11.144 -10.215 -14.994 1.00 84.69 186 GLU A CA 1
ATOM 1522 C C . GLU A 1 186 ? -10.473 -8.835 -15.107 1.00 84.69 186 GLU A C 1
ATOM 1524 O O . GLU A 1 186 ? -10.438 -8.231 -16.177 1.00 84.69 186 GLU A O 1
ATOM 1529 N N . THR A 1 187 ? -9.941 -8.325 -13.996 1.00 85.88 187 THR A N 1
ATOM 1530 C CA . THR A 1 187 ? -9.403 -6.972 -13.820 1.00 85.88 187 THR A CA 1
ATOM 1531 C C . THR A 1 187 ? -8.087 -7.037 -13.027 1.00 85.88 187 THR A C 1
ATOM 1533 O O . THR A 1 187 ? -8.091 -6.901 -11.802 1.00 85.88 187 THR A O 1
ATOM 1536 N N . PRO A 1 188 ? -6.925 -7.180 -13.694 1.00 82.81 188 PRO A N 1
ATOM 1537 C CA . PRO A 1 188 ? -5.636 -7.373 -13.014 1.00 82.81 188 PRO A CA 1
ATOM 1538 C C . PRO A 1 188 ? -5.240 -6.257 -12.031 1.00 82.81 188 PRO A C 1
ATOM 1540 O O . PRO A 1 188 ? -4.515 -6.502 -11.073 1.00 82.81 188 PRO A O 1
ATOM 1543 N N . TRP A 1 189 ? -5.745 -5.035 -12.233 1.00 86.25 189 TRP A N 1
ATOM 1544 C CA . TRP A 1 189 ? -5.492 -3.868 -11.376 1.00 86.25 189 TRP A CA 1
ATOM 1545 C C . TRP A 1 189 ? -6.541 -3.671 -10.265 1.00 86.25 189 TRP A C 1
ATOM 1547 O O . TRP A 1 189 ? -6.585 -2.610 -9.641 1.00 86.25 189 TRP A O 1
ATOM 1557 N N . VAL A 1 190 ? -7.418 -4.650 -10.007 1.00 87.50 190 VAL A N 1
ATOM 1558 C CA . VAL A 1 190 ? -8.489 -4.511 -9.002 1.00 87.50 190 VAL A CA 1
ATOM 1559 C C . VAL A 1 190 ? -7.941 -4.284 -7.588 1.00 87.50 190 VAL A C 1
ATOM 1561 O O . VAL A 1 190 ? -8.483 -3.486 -6.827 1.00 87.50 190 VAL A O 1
ATOM 1564 N N . ILE A 1 191 ? -6.801 -4.897 -7.258 1.00 85.75 191 ILE A N 1
ATOM 1565 C CA . ILE A 1 191 ? -6.113 -4.668 -5.983 1.00 85.75 191 ILE A CA 1
ATOM 1566 C C . ILE A 1 191 ? -5.738 -3.192 -5.822 1.00 85.75 191 ILE A C 1
ATOM 1568 O O . ILE A 1 191 ? -5.903 -2.628 -4.741 1.00 85.75 191 ILE A O 1
ATOM 1572 N N . ASP A 1 192 ? -5.293 -2.536 -6.894 1.00 88.50 192 ASP A N 1
ATOM 1573 C CA . ASP A 1 192 ? -4.921 -1.126 -6.839 1.00 88.50 192 ASP A CA 1
ATOM 1574 C C . ASP A 1 192 ? -6.156 -0.216 -6.704 1.00 88.50 192 ASP A C 1
ATOM 1576 O O . ASP A 1 192 ? -6.101 0.795 -6.000 1.00 88.50 192 ASP A O 1
ATOM 1580 N N . LEU A 1 193 ? -7.307 -0.601 -7.271 1.00 88.94 193 LEU A N 1
ATOM 1581 C CA . LEU A 1 193 ? -8.585 0.083 -7.014 1.00 88.94 193 LEU A CA 1
ATOM 1582 C C . LEU A 1 193 ? -8.957 0.035 -5.526 1.00 88.94 193 LEU A C 1
ATOM 1584 O O . LEU A 1 193 ? -9.362 1.048 -4.949 1.00 88.94 193 LEU A O 1
ATOM 1588 N N . TYR A 1 194 ? -8.785 -1.118 -4.880 1.00 88.00 194 TYR A N 1
ATOM 1589 C CA . TYR A 1 194 ? -9.085 -1.262 -3.457 1.00 88.00 194 TYR A CA 1
ATOM 1590 C C . TYR A 1 194 ? -8.077 -0.552 -2.552 1.00 88.00 194 TYR A C 1
ATOM 1592 O O . TYR A 1 194 ? -8.475 0.027 -1.540 1.00 88.00 194 TYR A O 1
ATOM 1600 N N . LYS A 1 195 ? -6.796 -0.494 -2.936 1.00 86.81 195 LYS A N 1
ATOM 1601 C CA . LYS A 1 195 ? -5.815 0.365 -2.252 1.00 86.81 195 LYS A CA 1
ATOM 1602 C C . LYS A 1 195 ? -6.230 1.829 -2.304 1.00 86.81 195 LYS A C 1
ATOM 1604 O O . LYS A 1 195 ? -6.174 2.514 -1.286 1.00 86.81 195 LYS A O 1
ATOM 1609 N N . LEU A 1 196 ? -6.681 2.307 -3.465 1.00 89.19 196 LEU A N 1
ATOM 1610 C CA . LEU A 1 196 ? -7.168 3.677 -3.591 1.00 89.19 196 LEU A CA 1
ATOM 1611 C C . LEU A 1 196 ? -8.377 3.929 -2.686 1.00 89.19 196 LEU A C 1
ATOM 1613 O O . LEU A 1 196 ? -8.415 4.956 -2.011 1.00 89.19 196 LEU A O 1
ATOM 1617 N N . LYS A 1 197 ? -9.331 2.989 -2.628 1.00 88.94 197 LYS A N 1
ATOM 1618 C CA . LYS A 1 197 ? -10.462 3.065 -1.691 1.00 88.94 197 LYS A CA 1
ATOM 1619 C C . LYS A 1 197 ? -9.967 3.267 -0.258 1.00 88.94 197 LYS A C 1
ATOM 1621 O O . LYS A 1 197 ? -10.393 4.210 0.397 1.00 88.94 197 LYS A O 1
ATOM 1626 N N . SER A 1 198 ? -9.015 2.442 0.180 1.00 82.62 198 SER A N 1
ATOM 1627 C CA . SER A 1 198 ? -8.409 2.517 1.515 1.00 82.62 198 SER A CA 1
ATOM 1628 C C . SER A 1 198 ? -7.794 3.890 1.810 1.00 82.62 198 SER A C 1
ATOM 1630 O O . SER A 1 198 ? -8.017 4.468 2.872 1.00 82.62 198 SER A O 1
ATOM 1632 N N . LEU A 1 199 ? -7.056 4.452 0.845 1.00 83.75 199 LEU A N 1
ATOM 1633 C CA . LEU A 1 199 ? -6.433 5.771 0.982 1.00 83.75 199 LEU A CA 1
ATOM 1634 C C . LEU A 1 199 ? -7.470 6.895 1.094 1.00 83.75 199 LEU A C 1
ATOM 1636 O O . LEU A 1 199 ? -7.298 7.800 1.907 1.00 83.75 199 LEU A O 1
ATOM 1640 N N . ILE A 1 200 ? -8.557 6.832 0.320 1.00 85.94 200 ILE A N 1
ATOM 1641 C CA . ILE A 1 200 ? -9.631 7.833 0.383 1.00 85.94 200 ILE A CA 1
ATOM 1642 C C . ILE A 1 200 ? -10.401 7.716 1.712 1.00 85.94 200 ILE A C 1
ATOM 1644 O O . ILE A 1 200 ? -10.622 8.727 2.382 1.00 85.94 200 ILE A O 1
ATOM 1648 N N . GLU A 1 201 ? -10.743 6.497 2.146 1.00 81.38 201 GLU A N 1
ATOM 1649 C CA . GLU A 1 201 ? -11.437 6.244 3.423 1.00 81.38 201 GLU A CA 1
ATOM 1650 C C . GLU A 1 201 ? -10.605 6.634 4.651 1.00 81.38 201 GLU A C 1
ATOM 1652 O O . GLU A 1 201 ? -11.153 7.024 5.682 1.00 81.38 201 GLU A O 1
ATOM 1657 N N . ALA A 1 202 ? -9.275 6.572 4.561 1.00 74.19 202 ALA A N 1
ATOM 1658 C CA . ALA A 1 202 ? -8.408 7.022 5.645 1.00 74.19 202 ALA A CA 1
ATOM 1659 C C . ALA A 1 202 ? -8.534 8.537 5.901 1.00 74.19 202 ALA A C 1
ATOM 1661 O O . ALA A 1 202 ? -8.337 9.000 7.032 1.00 74.19 202 ALA A O 1
ATOM 1662 N N . VAL A 1 203 ? -8.876 9.317 4.871 1.00 74.56 203 VAL A N 1
ATOM 1663 C CA . VAL A 1 203 ? -8.922 10.782 4.935 1.00 74.56 203 VAL A CA 1
ATOM 1664 C C . VAL A 1 203 ? -10.333 11.306 5.206 1.00 74.56 203 VAL A C 1
ATOM 1666 O O . VAL A 1 203 ? -10.490 12.219 6.029 1.00 74.56 203 VAL A O 1
ATOM 1669 N N . GLU A 1 204 ? -11.361 10.714 4.597 1.00 69.00 204 GLU A N 1
ATOM 1670 C CA . GLU A 1 204 ? -12.768 11.085 4.795 1.00 69.00 204 GLU A CA 1
ATOM 1671 C C . GLU A 1 204 ? -13.465 10.138 5.786 1.00 69.00 204 GLU A C 1
ATOM 1673 O O . GLU A 1 204 ? -13.589 8.944 5.550 1.00 69.00 204 GLU A O 1
ATOM 1678 N N . LEU A 1 205 ? -13.964 10.680 6.907 1.00 59.56 205 LEU A N 1
ATOM 1679 C CA . LEU A 1 205 ? -14.666 9.887 7.932 1.00 59.56 205 LEU A CA 1
ATOM 1680 C C . LEU A 1 205 ? -16.055 9.394 7.492 1.00 59.56 205 LEU A C 1
ATOM 1682 O O . LEU A 1 205 ? -16.628 8.543 8.170 1.00 59.56 205 LEU A O 1
ATOM 1686 N N . HIS A 1 206 ? -16.624 9.971 6.429 1.00 56.41 206 HIS A N 1
ATOM 1687 C CA . HIS A 1 206 ? -18.013 9.757 6.031 1.00 56.41 206 HIS A CA 1
ATOM 1688 C C . HIS A 1 206 ? -18.144 9.557 4.532 1.00 56.41 206 HIS A C 1
ATOM 1690 O O . HIS A 1 206 ? -17.435 10.184 3.748 1.00 56.41 206 HIS A O 1
ATOM 1696 N N . GLY A 1 207 ? -19.138 8.762 4.144 1.00 63.12 207 GLY A N 1
ATOM 1697 C CA . GLY A 1 207 ? -19.496 8.573 2.745 1.00 63.12 207 GLY A CA 1
ATOM 1698 C C . GLY A 1 207 ? -18.896 7.317 2.132 1.00 63.12 207 GLY A C 1
ATOM 1699 O O . GLY A 1 207 ? -18.752 7.266 0.914 1.00 63.12 207 GLY A O 1
ATOM 1700 N N . LYS A 1 208 ? -18.611 6.278 2.928 1.00 67.75 208 LYS A N 1
ATOM 1701 C CA . LYS A 1 208 ? -18.136 4.985 2.397 1.00 67.75 208 LYS A CA 1
ATOM 1702 C C . LYS A 1 208 ? -19.047 4.405 1.314 1.00 67.75 208 LYS A C 1
ATOM 1704 O O . LYS A 1 208 ? -18.579 3.880 0.311 1.00 67.75 208 LYS A O 1
ATOM 1709 N N . HIS A 1 209 ? -20.360 4.583 1.468 1.00 65.25 209 HIS A N 1
ATOM 1710 C CA . HIS A 1 209 ? -21.360 4.180 0.473 1.00 65.25 209 HIS A CA 1
ATOM 1711 C C . HIS A 1 209 ? -21.214 4.903 -0.884 1.00 65.25 209 HIS A C 1
ATOM 1713 O O . HIS A 1 209 ? -21.748 4.434 -1.886 1.00 65.25 209 HIS A O 1
ATOM 1719 N N . LEU A 1 210 ? -20.506 6.038 -0.936 1.00 72.62 210 LEU A N 1
ATOM 1720 C CA . LEU A 1 210 ? -20.236 6.788 -2.166 1.00 72.62 210 LEU A CA 1
ATOM 1721 C C . LEU A 1 210 ? -19.029 6.231 -2.934 1.00 72.62 210 LEU A C 1
ATOM 1723 O O . LEU A 1 210 ? -18.927 6.466 -4.138 1.00 72.62 210 LEU A O 1
ATOM 1727 N N . LEU A 1 211 ? -18.152 5.459 -2.281 1.00 82.75 211 LEU A N 1
ATOM 1728 C CA . LEU A 1 211 ? -16.980 4.815 -2.889 1.00 82.75 211 LEU A CA 1
ATOM 1729 C C . LEU A 1 211 ? -17.363 3.509 -3.593 1.00 82.75 211 LEU A C 1
ATOM 1731 O O . LEU A 1 211 ? -16.796 2.442 -3.364 1.00 82.75 211 LEU A O 1
ATOM 1735 N N . THR A 1 212 ? -18.365 3.605 -4.461 1.00 86.38 212 THR A N 1
ATOM 1736 C CA . THR A 1 212 ? -18.769 2.506 -5.339 1.00 86.38 212 THR A CA 1
ATOM 1737 C C . THR A 1 212 ? -17.642 2.154 -6.310 1.00 86.38 212 THR A C 1
ATOM 1739 O O . THR A 1 212 ? -16.807 2.999 -6.639 1.00 86.38 212 THR A O 1
ATOM 1742 N N . ARG A 1 213 ? -17.653 0.928 -6.844 1.00 85.88 213 ARG A N 1
ATOM 1743 C CA . ARG A 1 213 ? -16.698 0.501 -7.878 1.00 85.88 213 ARG A CA 1
ATOM 1744 C C . ARG A 1 213 ? -16.635 1.479 -9.054 1.00 85.88 213 ARG A C 1
ATOM 1746 O O . ARG A 1 213 ? -15.549 1.906 -9.417 1.00 85.88 213 ARG A O 1
ATOM 1753 N N . ALA A 1 214 ? -17.788 1.905 -9.571 1.00 88.44 214 ALA A N 1
ATOM 1754 C CA . ALA A 1 214 ? -17.861 2.865 -10.673 1.00 88.44 214 ALA A CA 1
ATOM 1755 C C . ALA A 1 214 ? -17.204 4.215 -10.328 1.00 88.44 214 ALA A C 1
ATOM 1757 O O . ALA A 1 214 ? -16.581 4.851 -11.174 1.00 88.44 214 ALA A O 1
ATOM 1758 N N . TYR A 1 215 ? -17.315 4.654 -9.071 1.00 89.50 215 TYR A N 1
ATOM 1759 C CA . TYR A 1 215 ? -16.647 5.869 -8.615 1.00 89.50 215 TYR A CA 1
ATOM 1760 C C . TYR A 1 215 ? -15.126 5.690 -8.511 1.00 89.50 215 TYR A C 1
ATOM 1762 O O . TYR A 1 215 ? -14.377 6.560 -8.947 1.00 89.50 215 TYR A O 1
ATOM 1770 N N . LEU A 1 216 ? -14.658 4.554 -7.987 1.00 90.81 216 LEU A N 1
ATOM 1771 C CA . LEU A 1 216 ? -13.226 4.234 -7.930 1.00 90.81 216 LEU A CA 1
ATOM 1772 C C . LEU A 1 216 ? -12.616 4.097 -9.333 1.00 90.81 216 LEU A C 1
ATOM 1774 O O . LEU A 1 216 ? -11.502 4.565 -9.568 1.00 90.81 216 LEU A O 1
ATOM 1778 N N . GLU A 1 217 ? -13.356 3.513 -10.275 1.00 90.50 217 GLU A N 1
ATOM 1779 C CA . GLU A 1 217 ? -12.966 3.425 -11.685 1.00 90.50 217 GLU A CA 1
ATOM 1780 C C . GLU A 1 217 ? -12.821 4.814 -12.312 1.00 90.50 217 GLU A C 1
ATOM 1782 O O . GLU A 1 217 ? -11.805 5.071 -12.962 1.00 90.50 217 GLU A O 1
ATOM 1787 N N . LEU A 1 218 ? -13.751 5.734 -12.032 1.00 91.38 218 LEU A N 1
ATOM 1788 C CA . LEU A 1 218 ? -13.627 7.135 -12.435 1.00 91.38 218 LEU A CA 1
ATOM 1789 C C . LEU A 1 218 ? -12.387 7.799 -11.819 1.00 91.38 218 LEU A C 1
ATOM 1791 O O . LEU A 1 218 ? -11.666 8.511 -12.514 1.00 91.38 218 LEU A O 1
ATOM 1795 N N . CYS A 1 219 ? -12.100 7.566 -10.535 1.00 91.94 219 CYS A N 1
ATOM 1796 C CA . CYS A 1 219 ? -10.878 8.084 -9.916 1.00 91.94 219 CYS A CA 1
ATOM 1797 C C . CYS A 1 219 ? -9.622 7.576 -10.639 1.00 91.94 219 CYS A C 1
ATOM 1799 O O . CYS A 1 219 ? -8.712 8.359 -10.913 1.00 91.94 219 CYS A O 1
ATOM 1801 N N . PHE A 1 220 ? -9.583 6.292 -11.004 1.00 91.19 220 PHE A N 1
ATOM 1802 C CA . PHE A 1 220 ? -8.497 5.725 -11.807 1.00 91.19 220 PHE A CA 1
ATOM 1803 C C . PHE A 1 220 ? -8.396 6.352 -13.196 1.00 91.19 220 PHE A C 1
ATOM 1805 O O . PHE A 1 220 ? -7.290 6.619 -13.659 1.00 91.19 220 PHE A O 1
ATOM 1812 N N . GLU A 1 221 ? -9.521 6.595 -13.864 1.00 90.94 221 GLU A N 1
ATOM 1813 C CA . GLU A 1 221 ? -9.539 7.250 -15.174 1.00 90.94 221 GLU A CA 1
ATOM 1814 C C . GLU A 1 221 ? -8.979 8.665 -15.103 1.00 90.94 221 GLU A C 1
ATOM 1816 O O . GLU A 1 221 ? -8.152 9.033 -15.935 1.00 90.94 221 GLU A O 1
ATOM 1821 N N . VAL A 1 222 ? -9.338 9.421 -14.063 1.00 93.19 222 VAL A N 1
ATOM 1822 C CA . VAL A 1 222 ? -8.751 10.740 -13.808 1.00 93.19 222 VAL A CA 1
ATOM 1823 C C . VAL A 1 222 ? -7.245 10.630 -13.581 1.00 93.19 222 VAL A C 1
ATOM 1825 O O . VAL A 1 222 ? -6.494 11.392 -14.183 1.00 93.19 222 VAL A O 1
ATOM 1828 N N . MET A 1 223 ? -6.774 9.671 -12.777 1.00 94.06 223 MET A N 1
ATOM 1829 C CA . MET A 1 223 ? -5.334 9.475 -12.561 1.00 94.06 223 MET A CA 1
ATOM 1830 C C . MET A 1 223 ? -4.589 9.107 -13.851 1.00 94.06 223 MET A C 1
ATOM 1832 O O . MET A 1 223 ? -3.514 9.644 -14.110 1.00 94.06 223 MET A O 1
ATOM 1836 N N . ILE A 1 224 ? -5.160 8.246 -14.693 1.00 91.25 224 ILE A N 1
ATOM 1837 C CA . ILE A 1 224 ? -4.570 7.895 -15.993 1.00 91.25 224 ILE A CA 1
ATOM 1838 C C . ILE A 1 224 ? -4.544 9.104 -16.928 1.00 91.25 224 ILE A C 1
ATOM 1840 O O . ILE A 1 224 ? -3.536 9.333 -17.592 1.00 91.25 224 ILE A O 1
ATOM 1844 N N . ALA A 1 225 ? -5.615 9.899 -16.952 1.00 91.56 225 ALA A N 1
ATOM 1845 C CA . ALA A 1 225 ? -5.693 11.111 -17.760 1.00 91.56 225 ALA A CA 1
ATOM 1846 C C . ALA A 1 225 ? -4.700 12.194 -17.300 1.00 91.56 225 ALA A C 1
ATOM 1848 O O . ALA A 1 225 ? -4.217 12.964 -18.129 1.00 91.56 225 ALA A O 1
ATOM 1849 N N . ILE A 1 226 ? -4.344 12.231 -16.007 1.00 93.38 226 ILE A N 1
ATOM 1850 C CA . ILE A 1 226 ? -3.233 13.057 -15.510 1.00 93.38 226 ILE A CA 1
ATOM 1851 C C . ILE A 1 226 ? -1.908 12.637 -16.148 1.00 93.38 226 ILE A C 1
ATOM 1853 O O . ILE A 1 226 ? -1.102 13.493 -16.529 1.00 93.38 226 ILE A O 1
ATOM 1857 N N . GLY A 1 227 ? -1.701 11.329 -16.285 1.00 87.31 227 GLY A N 1
ATOM 1858 C CA . GLY A 1 227 ? -0.501 10.755 -16.872 1.00 87.31 227 GLY A CA 1
ATOM 1859 C C . GLY A 1 227 ? 0.773 11.100 -16.095 1.00 87.31 227 GLY A C 1
ATOM 1860 O O . GLY A 1 227 ? 0.757 11.568 -14.957 1.00 87.31 227 GLY A O 1
ATOM 1861 N N . TRP A 1 228 ? 1.916 10.852 -16.729 1.00 87.00 228 TRP A N 1
ATOM 1862 C CA . TRP A 1 228 ? 3.234 10.965 -16.088 1.00 87.00 228 TRP A CA 1
ATOM 1863 C C . TRP A 1 228 ? 3.829 12.375 -16.145 1.00 87.00 228 TRP A C 1
ATOM 1865 O O . TRP A 1 228 ? 4.664 12.730 -15.320 1.00 87.00 228 TRP A O 1
ATOM 1875 N N . SER A 1 229 ? 3.435 13.169 -17.144 1.00 86.44 229 SER A N 1
ATOM 1876 C CA . SER A 1 229 ? 3.907 14.547 -17.347 1.00 86.44 229 SER A CA 1
ATOM 1877 C C . SER A 1 229 ? 3.065 15.592 -16.612 1.00 86.44 229 SER A C 1
ATOM 1879 O O . SER A 1 229 ? 3.394 16.781 -16.637 1.00 86.44 229 SER A O 1
ATOM 1881 N N . GLY A 1 230 ? 1.960 15.148 -16.016 1.00 91.00 230 GLY A N 1
ATOM 1882 C CA . GLY A 1 230 ? 0.906 15.995 -15.496 1.00 91.00 230 GLY A CA 1
ATOM 1883 C C . GLY A 1 230 ? 0.030 16.605 -16.588 1.00 91.00 230 GLY A C 1
ATOM 1884 O O . GLY A 1 230 ? 0.353 16.594 -17.780 1.00 91.00 230 GLY A O 1
ATOM 1885 N N . THR A 1 231 ? -1.090 17.170 -16.150 1.00 93.88 231 THR A N 1
ATOM 1886 C CA . THR A 1 231 ? -2.129 17.739 -17.019 1.00 93.88 231 THR A CA 1
ATOM 1887 C C . THR A 1 231 ? -2.783 18.960 -16.376 1.00 93.88 231 THR A C 1
ATOM 1889 O O . THR A 1 231 ? -2.641 19.202 -15.176 1.00 93.88 231 THR A O 1
ATOM 1892 N N . THR A 1 232 ? -3.517 19.748 -17.154 1.00 92.94 232 THR A N 1
ATOM 1893 C CA . THR A 1 232 ? -4.321 20.872 -16.654 1.00 92.94 232 THR A CA 1
ATOM 1894 C C . THR A 1 232 ? -5.783 20.479 -16.413 1.00 92.94 232 THR A C 1
ATOM 1896 O O . THR A 1 232 ? -6.289 19.514 -16.980 1.00 92.94 232 THR A O 1
ATOM 1899 N N . PHE A 1 233 ? -6.504 21.255 -15.595 1.00 91.81 233 PHE A N 1
ATOM 1900 C CA . PHE A 1 233 ? -7.938 21.020 -15.359 1.00 91.81 233 PHE A CA 1
ATOM 1901 C C . PHE A 1 233 ? -8.766 21.086 -16.653 1.00 91.81 233 PHE A C 1
ATOM 1903 O O . PHE A 1 233 ? -9.669 20.277 -16.864 1.00 91.81 233 PHE A O 1
ATOM 1910 N N . ASP A 1 234 ? -8.433 22.030 -17.535 1.00 89.75 234 ASP A N 1
ATOM 1911 C CA . ASP A 1 234 ? -9.122 22.207 -18.814 1.00 89.75 234 ASP A CA 1
ATOM 1912 C C . ASP A 1 234 ? -8.918 21.000 -19.737 1.00 89.75 234 ASP A C 1
ATOM 1914 O O . ASP A 1 234 ? -9.807 20.669 -20.512 1.00 89.75 234 ASP A O 1
ATOM 1918 N N . GLU A 1 235 ? -7.769 20.322 -19.654 1.00 90.12 235 GLU A N 1
ATOM 1919 C CA . GLU A 1 235 ? -7.492 19.092 -20.403 1.00 90.12 235 GLU A CA 1
ATOM 1920 C C . GLU A 1 235 ? -8.256 17.891 -19.838 1.00 90.12 235 GLU A C 1
ATOM 1922 O O . GLU A 1 235 ? -8.853 17.151 -20.618 1.00 90.12 235 GLU A O 1
ATOM 1927 N N . LEU A 1 236 ? -8.315 17.744 -18.510 1.00 89.50 236 LEU A N 1
ATOM 1928 C CA . LEU A 1 236 ? -9.069 16.672 -17.843 1.00 89.50 236 LEU A CA 1
ATOM 1929 C C . LEU A 1 236 ? -10.576 16.746 -18.091 1.00 89.50 236 LEU A C 1
ATOM 1931 O O . LEU A 1 236 ? -11.265 15.730 -18.083 1.00 89.50 236 LEU A O 1
ATOM 1935 N N . THR A 1 237 ? -11.107 17.953 -18.271 1.00 89.81 237 THR A N 1
ATOM 1936 C CA . THR A 1 237 ? -12.555 18.183 -18.320 1.00 89.81 237 THR A CA 1
ATOM 1937 C C . THR A 1 237 ? -13.123 18.337 -19.723 1.00 89.81 237 THR A C 1
ATOM 1939 O O . THR A 1 237 ? -14.324 18.561 -19.848 1.00 89.81 237 THR A O 1
ATOM 1942 N N . LYS A 1 238 ? -12.309 18.171 -20.779 1.00 85.44 238 LYS A N 1
ATOM 1943 C CA . LYS A 1 238 ? -12.764 18.319 -22.177 1.00 85.44 238 LYS A CA 1
ATOM 1944 C C . LYS A 1 238 ? -14.008 17.487 -22.492 1.00 85.44 238 LYS A C 1
ATOM 1946 O O . LYS A 1 238 ? -14.917 18.000 -23.135 1.00 85.44 238 LYS A O 1
ATOM 1951 N N . ASP A 1 239 ? -14.060 16.264 -21.966 1.00 78.88 239 ASP A N 1
ATOM 1952 C CA . ASP A 1 239 ? -15.123 15.293 -22.258 1.00 78.88 239 ASP A CA 1
ATOM 1953 C C . ASP A 1 239 ? -15.922 14.861 -21.011 1.00 78.88 239 ASP A C 1
ATOM 1955 O O . ASP A 1 239 ? -16.712 13.922 -21.069 1.00 78.88 239 ASP A O 1
ATOM 1959 N N . HIS A 1 240 ? -15.714 15.518 -19.862 1.00 81.38 240 HIS A N 1
ATOM 1960 C CA . HIS A 1 240 ? -16.204 15.042 -18.562 1.00 81.38 240 HIS A CA 1
ATOM 1961 C C . HIS A 1 240 ? -16.904 16.141 -17.756 1.00 81.38 240 HIS A C 1
ATOM 1963 O O . HIS A 1 240 ? -16.648 17.335 -17.909 1.00 81.38 240 HIS A O 1
ATOM 1969 N N . ASN A 1 241 ? -17.781 15.737 -16.832 1.00 89.19 241 ASN A N 1
ATOM 1970 C CA . ASN A 1 241 ? -18.470 16.665 -15.938 1.00 89.19 241 ASN A CA 1
ATOM 1971 C C . ASN A 1 241 ? -17.474 17.370 -14.997 1.00 89.19 241 ASN A C 1
ATOM 1973 O O . ASN A 1 241 ? -16.962 16.767 -14.052 1.00 89.19 241 ASN A O 1
ATOM 1977 N N . GLN A 1 242 ? -17.254 18.670 -15.213 1.00 90.44 242 GLN A N 1
ATOM 1978 C CA . GLN A 1 242 ? -16.315 19.494 -14.441 1.00 90.44 242 GLN A CA 1
ATOM 1979 C C . GLN A 1 242 ? -16.517 19.411 -12.923 1.00 90.44 242 GLN A C 1
ATOM 1981 O O . GLN A 1 242 ? -15.540 19.337 -12.178 1.00 90.44 242 GLN A O 1
ATOM 1986 N N . ALA A 1 243 ? -17.766 19.412 -12.449 1.00 89.88 243 ALA A N 1
ATOM 1987 C CA . ALA A 1 243 ? -18.053 19.363 -11.016 1.00 89.88 243 ALA A CA 1
ATOM 1988 C C . ALA A 1 243 ? -17.637 18.017 -10.405 1.00 89.88 243 ALA A C 1
ATOM 1990 O O . ALA A 1 243 ? -17.104 17.970 -9.297 1.00 89.88 243 ALA A O 1
ATOM 1991 N N . GLN A 1 244 ? -17.841 16.931 -11.153 1.00 90.06 244 GLN A N 1
ATOM 1992 C CA . GLN A 1 244 ? -17.478 15.584 -10.733 1.00 90.06 244 GLN A CA 1
ATOM 1993 C C . GLN A 1 244 ? -15.958 15.388 -10.730 1.00 90.06 244 GLN A C 1
ATOM 1995 O O . GLN A 1 244 ? -15.413 14.915 -9.738 1.00 90.06 244 GLN A O 1
ATOM 2000 N N . ILE A 1 245 ? -15.267 15.830 -11.786 1.00 92.56 245 ILE A N 1
ATOM 2001 C CA . ILE A 1 245 ? -13.799 15.764 -11.878 1.00 92.56 245 ILE A CA 1
ATOM 2002 C C . ILE A 1 245 ? -13.145 16.581 -10.769 1.00 92.56 245 ILE A C 1
ATOM 2004 O O . ILE A 1 245 ? -12.196 16.121 -10.141 1.00 92.56 245 ILE A O 1
ATOM 2008 N N . LYS A 1 246 ? -13.677 17.770 -10.472 1.00 92.00 246 LYS A N 1
ATOM 2009 C CA . LYS A 1 246 ? -13.177 18.583 -9.364 1.00 92.00 246 LYS A CA 1
ATOM 2010 C C . LYS A 1 246 ? -13.293 17.851 -8.025 1.00 92.00 246 LYS A C 1
ATOM 2012 O O . LYS A 1 246 ? -12.318 17.808 -7.288 1.00 92.00 246 LYS A O 1
ATOM 2017 N N . LYS A 1 247 ? -14.445 17.231 -7.745 1.00 90.44 247 LYS A N 1
ATOM 2018 C CA . LYS A 1 247 ? -14.644 16.444 -6.519 1.00 90.44 247 LYS A CA 1
ATOM 2019 C C . LYS A 1 247 ? -13.644 15.285 -6.417 1.00 90.44 247 LYS A C 1
ATOM 2021 O O . LYS A 1 247 ? -13.065 15.078 -5.356 1.00 90.44 247 LYS A O 1
ATOM 2026 N N . VAL A 1 248 ? -13.422 14.564 -7.517 1.00 92.38 248 VAL A N 1
ATOM 2027 C CA . VAL A 1 248 ? -12.433 13.478 -7.585 1.00 92.38 248 VAL A CA 1
ATOM 2028 C C . VAL A 1 248 ? -11.023 14.005 -7.312 1.00 92.38 248 VAL A C 1
ATOM 2030 O O . VAL A 1 248 ? -10.309 13.434 -6.494 1.00 92.38 248 VAL A O 1
ATOM 2033 N N . LEU A 1 249 ? -10.623 15.115 -7.938 1.00 93.19 249 LEU A N 1
ATOM 2034 C CA . LEU A 1 249 ? -9.306 15.718 -7.714 1.00 93.19 249 LEU A CA 1
ATOM 2035 C C . LEU A 1 249 ? -9.112 16.159 -6.263 1.00 93.19 249 LEU A C 1
ATOM 2037 O O . LEU A 1 249 ? -8.059 15.884 -5.697 1.00 93.19 249 LEU A O 1
ATOM 2041 N N . ASP A 1 250 ? -10.113 16.792 -5.651 1.00 90.69 250 ASP A N 1
ATOM 2042 C CA . ASP A 1 250 ? -10.042 17.217 -4.251 1.00 90.69 250 ASP A CA 1
ATOM 2043 C C . ASP A 1 250 ? -9.816 16.008 -3.317 1.00 90.69 250 ASP A C 1
ATOM 2045 O O . ASP A 1 250 ? -8.990 16.074 -2.403 1.00 90.69 250 ASP A O 1
ATOM 2049 N N . GLN A 1 251 ? -10.469 14.872 -3.588 1.00 90.25 251 GLN A N 1
ATOM 2050 C CA . GLN A 1 251 ? -10.252 13.625 -2.842 1.00 90.25 251 GLN A CA 1
ATOM 2051 C C . GLN A 1 251 ? -8.872 13.009 -3.094 1.00 90.25 251 GLN A C 1
ATOM 2053 O O . GLN A 1 251 ? -8.187 12.648 -2.140 1.00 90.25 251 GLN A O 1
ATOM 2058 N N . LEU A 1 252 ? -8.429 12.923 -4.351 1.00 93.06 252 LEU A N 1
ATOM 2059 C CA . LEU A 1 252 ? -7.111 12.377 -4.699 1.00 93.06 252 LEU A CA 1
ATOM 2060 C C . LEU A 1 252 ? -5.960 13.222 -4.133 1.00 93.06 252 LEU A C 1
ATOM 2062 O O . LEU A 1 252 ? -4.927 12.673 -3.751 1.00 93.06 252 LEU A O 1
ATOM 2066 N N . ILE A 1 253 ? -6.142 14.544 -4.057 1.00 92.19 253 ILE A N 1
ATOM 2067 C CA . ILE A 1 253 ? -5.199 15.462 -3.408 1.00 92.19 253 ILE A CA 1
ATOM 2068 C C . ILE A 1 253 ? -5.191 15.240 -1.899 1.00 92.19 253 ILE A C 1
ATOM 2070 O O . ILE A 1 253 ? -4.122 15.160 -1.299 1.00 92.19 253 ILE A O 1
ATOM 2074 N N . SER A 1 254 ? -6.368 15.109 -1.285 1.00 88.00 254 SER A N 1
ATOM 2075 C CA . SER A 1 254 ? -6.475 14.859 0.156 1.00 88.00 254 SER A CA 1
ATOM 2076 C C . SER A 1 254 ? -5.853 13.515 0.550 1.00 88.00 254 SER A C 1
ATOM 2078 O O . SER A 1 254 ? -5.270 13.406 1.623 1.00 88.00 254 SER A O 1
ATOM 2080 N N . ALA A 1 255 ? -5.931 12.522 -0.338 1.00 87.44 255 ALA A N 1
ATOM 2081 C CA . ALA A 1 255 ? -5.297 11.212 -0.205 1.00 87.44 255 ALA A CA 1
ATOM 2082 C C . ALA A 1 255 ? -3.803 11.189 -0.595 1.00 87.44 255 ALA A C 1
ATOM 2084 O O . ALA A 1 255 ? -3.204 10.117 -0.615 1.00 87.44 255 ALA A O 1
ATOM 2085 N N . GLU A 1 256 ? -3.204 12.341 -0.929 1.00 90.06 256 GLU A N 1
ATOM 2086 C CA . GLU A 1 256 ? -1.790 12.493 -1.325 1.00 90.06 256 GLU A CA 1
ATOM 2087 C C . GLU A 1 256 ? -1.375 11.664 -2.559 1.00 90.06 256 GLU A C 1
ATOM 2089 O O . GLU A 1 256 ? -0.193 11.435 -2.829 1.00 90.06 256 GLU A O 1
ATOM 2094 N N . VAL A 1 257 ? -2.356 11.238 -3.354 1.00 93.38 257 VAL A N 1
ATOM 2095 C CA . VAL A 1 257 ? -2.151 10.476 -4.591 1.00 93.38 257 VAL A CA 1
ATOM 2096 C C . VAL A 1 257 ? -1.837 11.419 -5.755 1.00 93.38 257 VAL A C 1
ATOM 2098 O O . VAL A 1 257 ? -1.049 11.094 -6.646 1.00 93.38 257 VAL A O 1
ATOM 2101 N N . VAL A 1 258 ? -2.420 12.618 -5.716 1.00 95.38 258 VAL A N 1
ATOM 2102 C CA . VAL A 1 258 ? -2.220 13.702 -6.682 1.00 95.38 258 VAL A CA 1
ATOM 2103 C C . VAL A 1 258 ? -1.682 14.928 -5.955 1.00 95.38 258 VAL A C 1
ATOM 2105 O O . VAL A 1 258 ? -2.133 15.264 -4.865 1.00 95.38 258 VAL A O 1
ATOM 2108 N N . TYR A 1 259 ? -0.753 15.647 -6.578 1.00 94.38 259 TYR A N 1
ATOM 2109 C CA . TYR A 1 259 ? -0.315 16.954 -6.103 1.00 94.38 259 TYR A CA 1
ATOM 2110 C C . TYR A 1 259 ? -0.468 18.018 -7.185 1.00 94.38 259 TYR A C 1
ATOM 2112 O O . TYR A 1 259 ? -0.585 17.742 -8.381 1.00 94.38 259 TYR A O 1
ATOM 2120 N N . VAL A 1 260 ? -0.484 19.269 -6.737 1.00 93.62 260 VAL A N 1
ATOM 2121 C CA . VAL A 1 260 ? -0.720 20.433 -7.585 1.00 93.62 260 VAL A CA 1
ATOM 2122 C C . VAL A 1 260 ? 0.572 21.225 -7.733 1.00 93.62 260 VAL A C 1
ATOM 2124 O O . VAL A 1 260 ? 1.216 21.568 -6.742 1.00 93.62 260 VAL A O 1
ATOM 2127 N N . GLN A 1 261 ? 0.938 21.553 -8.969 1.00 92.31 261 GLN A N 1
ATOM 2128 C CA . GLN A 1 261 ? 2.099 22.373 -9.290 1.00 92.31 261 GLN A CA 1
ATOM 2129 C C . GLN A 1 261 ? 1.696 23.574 -10.152 1.00 92.31 261 GLN A C 1
ATOM 2131 O O . GLN A 1 261 ? 0.791 23.512 -10.981 1.00 92.31 261 GLN A O 1
ATOM 2136 N N . GLY A 1 262 ? 2.393 24.695 -9.967 1.00 84.19 262 GLY A N 1
ATOM 2137 C CA . GLY A 1 262 ? 2.207 25.906 -10.765 1.00 84.19 262 GLY A CA 1
ATOM 2138 C C . GLY A 1 262 ? 1.611 27.075 -9.985 1.00 84.19 262 GLY A C 1
ATOM 2139 O O . GLY A 1 262 ? 1.305 26.986 -8.798 1.00 84.19 262 GLY A O 1
ATOM 2140 N N . ALA A 1 263 ? 1.492 28.215 -10.662 1.00 73.81 263 ALA A N 1
ATOM 2141 C CA . ALA A 1 263 ? 1.004 29.464 -10.084 1.00 73.81 263 ALA A CA 1
ATOM 2142 C C . ALA A 1 263 ? -0.228 29.956 -10.848 1.00 73.81 263 ALA A C 1
ATOM 2144 O O . ALA A 1 263 ? -0.227 29.888 -12.075 1.00 73.81 263 ALA A O 1
ATOM 2145 N N . ARG A 1 264 ? -1.220 30.476 -10.099 1.00 66.75 264 ARG A N 1
ATOM 2146 C CA . ARG A 1 264 ? -2.480 31.212 -10.416 1.00 66.75 264 ARG A CA 1
ATOM 2147 C C . ARG A 1 264 ? -3.117 31.145 -11.821 1.00 66.75 264 ARG A C 1
ATOM 2149 O O . ARG A 1 264 ? -4.335 31.185 -11.893 1.00 66.75 264 ARG A O 1
ATOM 2156 N N . LYS A 1 265 ? -2.359 31.118 -12.918 1.00 69.19 265 LYS A N 1
ATOM 2157 C CA . LYS A 1 265 ? -2.843 31.065 -14.308 1.00 69.19 265 LYS A CA 1
ATOM 2158 C C . LYS A 1 265 ? -2.613 29.727 -15.014 1.00 69.19 265 LYS A C 1
ATOM 2160 O O . LYS A 1 265 ? -3.232 29.501 -16.044 1.00 69.19 265 LYS A O 1
ATOM 2165 N N . ARG A 1 266 ? -1.733 28.857 -14.508 1.00 81.62 266 ARG A N 1
ATOM 2166 C CA . ARG A 1 266 ? -1.517 27.521 -15.084 1.00 81.62 266 ARG A CA 1
ATOM 2167 C C . ARG A 1 266 ? -1.227 26.530 -13.969 1.00 81.62 266 ARG A C 1
ATOM 2169 O O . ARG A 1 266 ? -0.089 26.394 -13.528 1.00 81.62 266 ARG A O 1
ATOM 2176 N N . ILE A 1 267 ? -2.301 25.924 -13.482 1.00 91.00 267 ILE A N 1
ATOM 2177 C CA . ILE A 1 267 ? -2.254 24.854 -12.496 1.00 91.00 267 ILE A CA 1
ATOM 2178 C C . ILE A 1 267 ? -2.143 23.536 -13.258 1.00 91.00 267 ILE A C 1
ATOM 2180 O O . ILE A 1 267 ? -2.946 23.277 -14.156 1.00 91.00 267 ILE A O 1
ATOM 2184 N N . THR A 1 268 ? -1.142 22.734 -12.913 1.00 93.62 268 THR A N 1
ATOM 2185 C CA . THR A 1 268 ? -0.983 21.366 -13.398 1.00 93.62 268 THR A CA 1
ATOM 2186 C C . THR A 1 268 ? -1.119 20.386 -12.242 1.00 93.62 268 THR A C 1
ATOM 2188 O O . THR A 1 268 ? -0.626 20.622 -11.139 1.00 93.62 268 THR A O 1
ATOM 2191 N N . TYR A 1 269 ? -1.824 19.295 -12.500 1.00 95.44 269 TYR A N 1
ATOM 2192 C CA . TYR A 1 269 ? -1.989 18.168 -11.596 1.00 95.44 269 TYR A CA 1
ATOM 2193 C C . TYR A 1 269 ? -0.977 17.106 -11.986 1.00 95.44 269 TYR A C 1
ATOM 2195 O O . TYR A 1 269 ? -0.778 16.862 -13.175 1.00 95.44 269 TYR A O 1
ATOM 2203 N N . HIS A 1 270 ? -0.342 16.500 -10.992 1.00 95.38 270 HIS A N 1
ATOM 2204 C CA . HIS A 1 270 ? 0.685 15.478 -11.161 1.00 95.38 270 HIS A CA 1
ATOM 2205 C C . HIS A 1 270 ? 0.405 14.315 -10.225 1.00 95.38 270 HIS A C 1
ATOM 2207 O O . HIS A 1 270 ? -0.107 14.510 -9.122 1.00 95.38 270 HIS A O 1
ATOM 2213 N N . LEU A 1 271 ? 0.771 13.109 -10.647 1.00 94.94 271 LEU A N 1
ATOM 2214 C CA . LEU A 1 271 ? 0.720 11.938 -9.782 1.00 94.94 271 LEU A CA 1
ATOM 2215 C C . LEU A 1 271 ? 1.908 11.953 -8.820 1.00 94.94 271 LEU A C 1
ATOM 2217 O O . LEU A 1 271 ? 3.056 12.120 -9.234 1.00 94.94 271 LEU A O 1
ATOM 2221 N N . GLY A 1 272 ? 1.633 11.747 -7.533 1.00 91.31 272 GLY A N 1
ATOM 2222 C CA . GLY A 1 272 ? 2.666 11.398 -6.564 1.00 91.31 272 GLY A CA 1
ATOM 2223 C C . GLY A 1 272 ? 3.205 9.986 -6.814 1.00 91.31 272 GLY A C 1
ATOM 2224 O O . GLY A 1 272 ? 2.707 9.253 -7.667 1.00 91.31 272 GLY A O 1
ATOM 2225 N N . ILE A 1 273 ? 4.198 9.568 -6.024 1.00 87.31 273 ILE A N 1
ATOM 2226 C CA . ILE A 1 273 ? 4.764 8.208 -6.113 1.00 87.31 273 ILE A CA 1
ATOM 2227 C C . ILE A 1 273 ? 3.665 7.152 -5.912 1.00 87.31 273 ILE A C 1
ATOM 2229 O O . ILE A 1 273 ? 3.558 6.232 -6.714 1.00 87.31 273 ILE A O 1
ATOM 2233 N N . LEU A 1 274 ? 2.788 7.349 -4.918 1.00 88.56 274 LEU A N 1
ATOM 2234 C CA . LEU A 1 274 ? 1.646 6.464 -4.666 1.00 88.56 274 LEU A CA 1
ATOM 2235 C C . LEU A 1 274 ? 0.676 6.417 -5.854 1.00 88.56 274 LEU A C 1
ATOM 2237 O O . LEU A 1 274 ? 0.219 5.343 -6.226 1.00 88.56 274 LEU A O 1
ATOM 2241 N N . GLY A 1 275 ? 0.387 7.561 -6.481 1.00 92.38 275 GLY A N 1
ATOM 2242 C CA . GLY A 1 275 ? -0.471 7.608 -7.668 1.00 92.38 275 GLY A CA 1
ATOM 2243 C C . GLY A 1 275 ? 0.113 6.844 -8.846 1.00 92.38 275 GLY A C 1
ATOM 2244 O O . GLY A 1 275 ? -0.610 6.100 -9.502 1.00 92.38 275 GLY A O 1
ATOM 2245 N N . LEU A 1 276 ? 1.423 6.971 -9.072 1.00 91.31 276 LEU A N 1
ATOM 2246 C CA . LEU A 1 276 ? 2.130 6.214 -10.102 1.00 91.31 276 LEU A CA 1
ATOM 2247 C C . LEU A 1 276 ? 2.112 4.708 -9.825 1.00 91.31 276 LEU A C 1
ATOM 2249 O O . LEU A 1 276 ? 1.880 3.939 -10.754 1.00 91.31 276 LEU A O 1
ATOM 2253 N N . ASP A 1 277 ? 2.319 4.297 -8.572 1.00 88.88 277 ASP A N 1
ATOM 2254 C CA . ASP A 1 277 ? 2.237 2.891 -8.164 1.00 88.88 277 ASP A CA 1
ATOM 2255 C C . ASP A 1 277 ? 0.830 2.313 -8.404 1.00 88.88 277 ASP A C 1
ATOM 2257 O O . ASP A 1 277 ? 0.707 1.215 -8.944 1.00 88.88 277 ASP A O 1
ATOM 2261 N N . LEU A 1 278 ? -0.230 3.062 -8.074 1.00 91.25 278 LEU A N 1
ATOM 2262 C CA . LEU A 1 278 ? -1.622 2.610 -8.212 1.00 91.25 278 LEU A CA 1
ATOM 2263 C C . LEU A 1 278 ? -2.065 2.423 -9.668 1.00 91.25 278 LEU A C 1
ATOM 2265 O O . LEU A 1 278 ? -2.846 1.521 -9.961 1.00 91.25 278 LEU A O 1
ATOM 2269 N N . ILE A 1 279 ? -1.600 3.264 -10.595 1.00 91.88 279 ILE A N 1
ATOM 2270 C CA . ILE A 1 279 ? -1.997 3.142 -12.008 1.00 91.88 279 ILE A CA 1
ATOM 2271 C C . ILE A 1 279 ? -1.080 2.230 -12.824 1.00 91.88 279 ILE A C 1
ATOM 2273 O O . ILE A 1 279 ? -1.388 1.951 -13.984 1.00 91.88 279 ILE A O 1
ATOM 2277 N N . ALA A 1 280 ? 0.039 1.777 -12.253 1.00 90.75 280 ALA A N 1
ATOM 2278 C CA . ALA A 1 280 ? 1.086 1.074 -12.985 1.00 90.75 280 ALA A CA 1
ATOM 2279 C C . ALA A 1 280 ? 0.577 -0.189 -13.690 1.00 90.75 280 ALA A C 1
ATOM 2281 O O . ALA A 1 280 ? 0.867 -0.387 -14.870 1.00 90.75 280 ALA A O 1
ATOM 2282 N N . GLU A 1 281 ? -0.220 -1.012 -13.001 1.00 89.00 281 GLU A N 1
ATOM 2283 C CA . GLU A 1 281 ? -0.763 -2.255 -13.560 1.00 89.00 281 GLU A CA 1
ATOM 2284 C C . GLU A 1 281 ? -1.753 -1.973 -14.698 1.00 89.00 281 GLU A C 1
ATOM 2286 O O . GLU A 1 281 ? -1.652 -2.549 -15.783 1.00 89.00 281 GLU A O 1
ATOM 2291 N N . ARG A 1 282 ? -2.679 -1.024 -14.494 1.00 90.00 282 ARG A N 1
ATOM 2292 C CA . ARG A 1 282 ? -3.658 -0.641 -15.524 1.00 90.00 282 ARG A CA 1
ATOM 2293 C C . ARG A 1 282 ? -2.968 -0.060 -16.754 1.00 90.00 282 ARG A C 1
ATOM 2295 O O . ARG A 1 282 ? -3.321 -0.423 -17.874 1.00 90.00 282 ARG A O 1
ATOM 2302 N N . ALA A 1 283 ? -1.970 0.796 -16.562 1.00 88.56 283 ALA A N 1
ATOM 2303 C CA . ALA A 1 283 ? -1.213 1.360 -17.667 1.00 88.56 283 ALA A CA 1
ATOM 2304 C C . ALA A 1 283 ? -0.414 0.291 -18.422 1.00 88.56 283 ALA A C 1
ATOM 2306 O O . ALA A 1 283 ? -0.463 0.257 -19.649 1.00 88.56 283 ALA A O 1
ATOM 2307 N N . ALA A 1 284 ? 0.245 -0.631 -17.714 1.00 88.12 284 ALA A N 1
ATOM 2308 C CA . ALA A 1 284 ? 0.948 -1.749 -18.336 1.00 88.12 284 ALA A CA 1
ATOM 2309 C C . ALA A 1 284 ? -0.006 -2.663 -19.133 1.00 88.12 284 ALA A C 1
ATOM 2311 O O . ALA A 1 284 ? 0.346 -3.113 -20.221 1.00 88.12 284 ALA A O 1
ATOM 2312 N N . CYS A 1 285 ? -1.238 -2.887 -18.652 1.00 86.62 285 CYS A N 1
ATOM 2313 C CA . CYS A 1 285 ? -2.289 -3.607 -19.386 1.00 86.62 285 CYS A CA 1
ATOM 2314 C C . CYS A 1 285 ? -2.711 -2.924 -20.694 1.00 86.62 285 CYS A C 1
ATOM 2316 O O . CYS A 1 285 ? -3.072 -3.610 -21.649 1.00 86.62 285 CYS A O 1
ATOM 2318 N N . GLN A 1 286 ? -2.702 -1.591 -20.738 1.00 86.31 286 GLN A N 1
ATOM 2319 C CA . GLN A 1 286 ? -3.122 -0.821 -21.912 1.00 86.31 286 GLN A CA 1
ATOM 2320 C C . GLN A 1 286 ? -2.043 -0.761 -23.006 1.00 86.31 286 GLN A C 1
ATOM 2322 O O . GLN A 1 286 ? -2.355 -0.444 -24.154 1.00 86.31 286 GLN A O 1
ATOM 2327 N N . MET A 1 287 ? -0.792 -1.110 -22.691 1.00 85.12 287 MET A N 1
ATOM 2328 C CA . MET A 1 287 ? 0.322 -1.138 -23.644 1.00 85.12 287 MET A CA 1
ATOM 2329 C C . MET A 1 287 ? 0.345 -2.451 -24.446 1.00 85.12 287 MET A C 1
ATOM 2331 O O . MET A 1 287 ? 1.173 -3.327 -24.205 1.00 85.12 287 MET A O 1
ATOM 2335 N N . GLN A 1 288 ? -0.577 -2.593 -25.404 1.00 74.62 288 GLN A N 1
ATOM 2336 C CA . GLN A 1 288 ? -0.692 -3.796 -26.246 1.00 74.62 288 GLN A CA 1
ATOM 2337 C C . GLN A 1 288 ? 0.479 -3.961 -27.236 1.00 74.62 288 GLN A C 1
ATOM 2339 O O . GLN A 1 288 ? 0.968 -5.075 -27.410 1.00 74.62 288 GLN A O 1
ATOM 2344 N N . ASP A 1 289 ? 0.981 -2.862 -27.810 1.00 78.69 289 ASP A N 1
ATOM 2345 C CA . ASP A 1 289 ? 2.066 -2.852 -28.808 1.00 78.69 289 ASP A CA 1
ATOM 2346 C C . ASP A 1 289 ? 3.417 -2.441 -28.197 1.00 78.69 289 ASP A C 1
ATOM 2348 O O . ASP A 1 289 ? 4.100 -1.540 -28.686 1.00 78.69 289 ASP A O 1
ATOM 2352 N N . PHE A 1 290 ? 3.798 -3.073 -27.085 1.00 82.94 290 PHE A N 1
ATOM 2353 C CA . PHE A 1 290 ? 5.019 -2.727 -26.357 1.00 82.94 290 PHE A CA 1
ATOM 2354 C C . PHE A 1 290 ? 6.282 -2.807 -27.232 1.00 82.94 290 PHE A C 1
ATOM 2356 O O . PHE A 1 290 ? 6.624 -3.867 -27.762 1.00 82.94 290 PHE A O 1
ATOM 2363 N N . GLN A 1 291 ? 7.027 -1.700 -27.302 1.00 84.56 291 GLN A N 1
ATOM 2364 C CA . GLN A 1 291 ? 8.393 -1.677 -27.815 1.00 84.56 291 GLN A CA 1
ATOM 2365 C C . GLN A 1 291 ? 9.390 -1.498 -26.672 1.00 84.56 291 GLN A C 1
ATOM 2367 O O . GLN A 1 291 ? 9.216 -0.662 -25.786 1.00 84.56 291 GLN A O 1
ATOM 2372 N N . TRP A 1 292 ? 10.510 -2.219 -26.741 1.00 84.06 292 TRP A N 1
ATOM 2373 C CA . TRP A 1 292 ? 11.584 -2.124 -25.747 1.00 84.06 292 TRP A CA 1
ATOM 2374 C C . TRP A 1 292 ? 12.114 -0.703 -25.545 1.00 84.06 292 TRP A C 1
ATOM 2376 O O . TRP A 1 292 ? 12.544 -0.369 -24.446 1.00 84.06 292 TRP A O 1
ATOM 2386 N N . SER A 1 293 ? 12.074 0.138 -26.582 1.00 82.81 293 SER A N 1
ATOM 2387 C CA . SER A 1 293 ? 12.455 1.551 -26.504 1.00 82.81 293 SER A CA 1
ATOM 2388 C C . SER A 1 293 ? 11.552 2.381 -25.597 1.00 82.81 293 SER A C 1
ATOM 2390 O O . SER A 1 293 ? 12.017 3.363 -25.022 1.00 82.81 293 SER A O 1
ATOM 2392 N N . ASP A 1 294 ? 10.282 2.003 -25.469 1.00 84.81 294 ASP A N 1
ATOM 2393 C CA . ASP A 1 294 ? 9.293 2.792 -24.740 1.00 84.81 294 ASP A CA 1
ATOM 2394 C C . ASP A 1 294 ? 9.487 2.640 -23.236 1.00 84.81 294 ASP A C 1
ATOM 2396 O O . ASP A 1 294 ? 9.327 3.614 -22.503 1.00 84.81 294 ASP A O 1
ATOM 2400 N N . LEU A 1 295 ? 9.938 1.457 -22.793 1.00 87.75 295 LEU A N 1
ATOM 2401 C CA . LEU A 1 295 ? 10.187 1.120 -21.390 1.00 87.75 295 LEU A CA 1
ATOM 2402 C C . LEU A 1 295 ? 11.015 2.189 -20.665 1.00 87.75 295 LEU A C 1
ATOM 2404 O O . LEU A 1 295 ? 10.691 2.576 -19.548 1.00 87.75 295 LEU A O 1
ATOM 2408 N N . PHE A 1 296 ? 12.066 2.693 -21.310 1.00 85.44 296 PHE A N 1
ATOM 2409 C CA . PHE A 1 296 ? 13.022 3.619 -20.695 1.00 85.44 296 PHE A CA 1
ATOM 2410 C C . PHE A 1 296 ? 12.461 5.027 -20.467 1.00 85.44 296 PHE A C 1
ATOM 2412 O O . PHE A 1 296 ? 13.045 5.802 -19.714 1.00 85.44 296 PHE A O 1
ATOM 2419 N N . ASN A 1 297 ? 11.334 5.355 -21.103 1.00 85.88 297 ASN A N 1
ATOM 2420 C CA . ASN A 1 297 ? 10.634 6.624 -20.916 1.00 85.88 297 ASN A CA 1
ATOM 2421 C C . ASN A 1 297 ? 9.479 6.513 -19.909 1.00 85.88 297 ASN A C 1
ATOM 2423 O O . ASN A 1 297 ? 8.843 7.520 -19.598 1.00 85.88 297 ASN A O 1
ATOM 2427 N N . LEU A 1 298 ? 9.191 5.309 -19.409 1.00 89.38 298 LEU A N 1
ATOM 2428 C CA . LEU A 1 298 ? 8.116 5.083 -18.449 1.00 89.38 298 LEU A CA 1
ATOM 2429 C C . LEU A 1 298 ? 8.588 5.345 -17.015 1.00 89.38 298 LEU A C 1
ATOM 2431 O O . LEU A 1 298 ? 9.760 5.130 -16.701 1.00 89.38 298 LEU A O 1
ATOM 2435 N N . PRO A 1 299 ? 7.684 5.739 -16.105 1.00 90.25 299 PRO A N 1
ATOM 2436 C CA . PRO A 1 299 ? 7.979 5.775 -14.677 1.00 90.25 299 PRO A CA 1
ATOM 2437 C C . PRO A 1 299 ? 8.335 4.394 -14.127 1.00 90.25 299 PRO A C 1
ATOM 2439 O O . PRO A 1 299 ? 7.777 3.383 -14.554 1.00 90.25 299 PRO A O 1
ATOM 2442 N N . GLY A 1 300 ? 9.211 4.360 -13.121 1.00 88.75 300 GLY A N 1
ATOM 2443 C CA . GLY A 1 300 ? 9.705 3.125 -12.507 1.00 88.75 300 GLY A CA 1
ATOM 2444 C C . GLY A 1 300 ? 8.630 2.096 -12.133 1.00 88.75 300 GLY A C 1
ATOM 2445 O O . GLY A 1 300 ? 8.775 0.939 -12.526 1.00 88.75 300 GLY A O 1
ATOM 2446 N N . PRO A 1 301 ? 7.523 2.482 -11.470 1.00 89.50 301 PRO A N 1
ATOM 2447 C CA . PRO A 1 301 ? 6.444 1.546 -11.146 1.00 89.50 301 PRO A CA 1
ATOM 2448 C C . PRO A 1 301 ? 5.849 0.847 -12.374 1.00 89.50 301 PRO A C 1
ATOM 2450 O O . PRO A 1 301 ? 5.623 -0.361 -12.366 1.00 89.50 301 PRO A O 1
ATOM 2453 N N . VAL A 1 302 ? 5.666 1.589 -13.467 1.00 89.94 302 VAL A N 1
ATOM 2454 C CA . VAL A 1 302 ? 5.135 1.065 -14.732 1.00 89.94 302 VAL A CA 1
ATOM 2455 C C . VAL A 1 302 ? 6.154 0.152 -15.398 1.00 89.94 302 VAL A C 1
ATOM 2457 O O . VAL A 1 302 ? 5.780 -0.899 -15.907 1.00 89.94 302 VAL A O 1
ATOM 2460 N N . GLN A 1 303 ? 7.443 0.515 -15.360 1.00 90.44 303 GLN A N 1
ATOM 2461 C CA . GLN A 1 303 ? 8.513 -0.341 -15.875 1.00 90.44 303 GLN A CA 1
ATOM 2462 C C . GLN A 1 303 ? 8.504 -1.712 -15.192 1.00 90.44 303 GLN A C 1
ATOM 2464 O O . GLN A 1 303 ? 8.577 -2.726 -15.878 1.00 90.44 303 GLN A O 1
ATOM 2469 N N . VAL A 1 304 ? 8.388 -1.739 -13.858 1.00 89.00 304 VAL A N 1
ATOM 2470 C CA . VAL A 1 304 ? 8.302 -2.974 -13.061 1.00 89.00 304 VAL A CA 1
ATOM 2471 C C . VAL A 1 304 ? 7.104 -3.805 -13.499 1.00 89.00 304 VAL A C 1
ATOM 2473 O O . VAL A 1 304 ? 7.279 -4.946 -13.917 1.00 89.00 304 VAL A O 1
ATOM 2476 N N . LYS A 1 305 ? 5.901 -3.216 -13.478 1.00 89.06 305 LYS A N 1
ATOM 2477 C CA . LYS A 1 305 ? 4.672 -3.937 -13.823 1.00 89.06 305 LYS A CA 1
ATOM 2478 C C . LYS A 1 305 ? 4.695 -4.481 -15.234 1.00 89.06 305 LYS A C 1
ATOM 2480 O O . LYS A 1 305 ? 4.335 -5.630 -15.434 1.00 89.06 305 LYS A O 1
ATOM 2485 N N . LEU A 1 306 ? 5.163 -3.692 -16.194 1.00 88.94 306 LEU A N 1
ATOM 2486 C CA . LEU A 1 306 ? 5.296 -4.118 -17.579 1.00 88.94 306 LEU A CA 1
ATOM 2487 C C . LEU A 1 306 ? 6.270 -5.296 -17.689 1.00 88.94 306 LEU A C 1
ATOM 2489 O O . LEU A 1 306 ? 5.914 -6.327 -18.255 1.00 88.94 306 LEU A O 1
ATOM 2493 N N . LEU A 1 307 ? 7.452 -5.183 -17.075 1.00 87.19 307 LEU A N 1
ATOM 2494 C CA . LEU A 1 307 ? 8.447 -6.251 -17.051 1.00 87.19 307 LEU A CA 1
ATOM 2495 C C . LEU A 1 307 ? 7.967 -7.511 -16.339 1.00 87.19 307 LEU A C 1
ATOM 2497 O O . LEU A 1 307 ? 8.445 -8.567 -16.708 1.00 87.19 307 LEU A O 1
ATOM 2501 N N . ASP A 1 308 ? 7.048 -7.460 -15.381 1.00 85.06 308 ASP A N 1
ATOM 2502 C CA . ASP A 1 308 ? 6.554 -8.661 -14.693 1.00 85.06 308 ASP A CA 1
ATOM 2503 C C . ASP A 1 308 ? 5.508 -9.447 -15.519 1.00 85.06 308 ASP A C 1
ATOM 2505 O O . ASP A 1 308 ? 5.184 -10.590 -15.191 1.00 85.06 308 ASP A O 1
ATOM 2509 N N . ARG A 1 309 ? 5.003 -8.893 -16.633 1.00 81.75 309 ARG A N 1
ATOM 2510 C CA . ARG A 1 309 ? 3.957 -9.541 -17.446 1.00 81.75 309 ARG A CA 1
ATOM 2511 C C . ARG A 1 309 ? 4.487 -10.678 -18.311 1.00 81.75 309 ARG A C 1
ATOM 2513 O O . ARG A 1 309 ? 5.333 -10.477 -19.182 1.00 81.75 309 ARG A O 1
ATOM 2520 N N . SER A 1 310 ? 3.870 -11.847 -18.191 1.00 67.38 310 SER A N 1
ATOM 2521 C CA . SER A 1 310 ? 4.244 -13.075 -18.909 1.00 67.38 310 SER A CA 1
ATOM 2522 C C . SER A 1 310 ? 4.237 -12.982 -20.442 1.00 67.38 310 SER A C 1
ATOM 2524 O O . SER A 1 310 ? 4.900 -13.778 -21.098 1.00 67.38 310 SER A O 1
ATOM 2526 N N . ASN A 1 311 ? 3.514 -12.028 -21.034 1.00 77.38 311 ASN A N 1
ATOM 2527 C CA . ASN A 1 311 ? 3.424 -11.867 -22.487 1.00 77.38 311 ASN A CA 1
ATOM 2528 C C . ASN A 1 311 ? 4.608 -11.109 -23.114 1.00 77.38 311 ASN A C 1
ATOM 2530 O O . ASN A 1 311 ? 4.676 -11.013 -24.338 1.00 77.38 311 ASN A O 1
ATOM 2534 N N . ILE A 1 312 ? 5.525 -10.565 -22.309 1.00 79.81 312 ILE A N 1
ATOM 2535 C CA . ILE A 1 312 ? 6.723 -9.884 -22.812 1.00 79.81 312 ILE A CA 1
ATOM 2536 C C . ILE A 1 312 ? 7.877 -10.882 -22.919 1.00 79.81 312 ILE A C 1
ATOM 2538 O O . ILE A 1 312 ? 8.275 -11.472 -21.914 1.00 79.81 312 ILE A O 1
ATOM 2542 N N . ASP A 1 313 ? 8.440 -11.028 -24.123 1.00 81.88 313 ASP A N 1
ATOM 2543 C CA . ASP A 1 313 ? 9.630 -11.850 -24.383 1.00 81.88 313 ASP A CA 1
ATOM 2544 C C . ASP A 1 313 ? 10.902 -11.143 -23.895 1.00 81.88 313 ASP A C 1
ATOM 2546 O O . ASP A 1 313 ? 11.603 -10.448 -24.642 1.00 81.88 313 ASP A O 1
ATOM 2550 N N . ILE A 1 314 ? 11.202 -11.331 -22.610 1.00 80.81 314 ILE A N 1
ATOM 2551 C CA . ILE A 1 314 ? 12.361 -10.740 -21.940 1.00 80.81 314 ILE A CA 1
ATOM 2552 C C . ILE A 1 314 ? 13.685 -11.164 -22.598 1.00 80.81 314 ILE A C 1
ATOM 2554 O O . ILE A 1 314 ? 14.634 -10.375 -22.627 1.00 80.81 314 ILE A O 1
ATOM 2558 N N . ALA A 1 315 ? 13.767 -12.375 -23.160 1.00 77.19 315 ALA A N 1
ATOM 2559 C CA . ALA A 1 315 ? 14.987 -12.867 -23.794 1.00 77.19 315 ALA A CA 1
ATOM 2560 C C . ALA A 1 315 ? 15.338 -12.049 -25.046 1.00 77.19 315 ALA A C 1
ATOM 2562 O O . ALA A 1 315 ? 16.504 -11.699 -25.247 1.00 77.19 315 ALA A O 1
ATOM 2563 N N . HIS A 1 316 ? 14.335 -11.669 -25.842 1.00 79.56 316 HIS A N 1
ATOM 2564 C CA . HIS A 1 316 ? 14.526 -10.791 -26.998 1.00 79.56 316 HIS A CA 1
ATOM 2565 C C . HIS A 1 316 ? 14.939 -9.363 -26.597 1.00 79.56 316 HIS A C 1
ATOM 2567 O O . HIS A 1 316 ? 15.740 -8.721 -27.280 1.00 79.56 316 HIS A O 1
ATOM 2573 N N . GLY A 1 317 ? 14.439 -8.873 -25.459 1.00 75.00 317 GLY A N 1
ATOM 2574 C CA . GLY A 1 317 ? 14.783 -7.559 -24.907 1.00 75.00 317 GLY A CA 1
ATOM 2575 C C . GLY A 1 317 ? 16.142 -7.477 -24.222 1.00 75.00 317 GLY A C 1
ATOM 2576 O O . GLY A 1 317 ? 16.717 -6.390 -24.137 1.00 75.00 317 GLY A O 1
ATOM 2577 N N . ALA A 1 318 ? 16.685 -8.601 -23.748 1.00 75.19 318 ALA A N 1
ATOM 2578 C CA . ALA A 1 318 ? 17.875 -8.643 -22.897 1.00 75.19 318 ALA A CA 1
ATOM 2579 C C . ALA A 1 318 ? 19.078 -7.848 -23.451 1.00 75.19 318 ALA A C 1
ATOM 2581 O O . ALA A 1 318 ? 19.668 -7.067 -22.695 1.00 75.19 318 ALA A O 1
ATOM 2582 N N . PRO A 1 319 ? 19.430 -7.934 -24.754 1.00 76.69 319 PRO A N 1
ATOM 2583 C CA . PRO A 1 319 ? 20.542 -7.164 -25.314 1.00 76.69 319 PRO A CA 1
ATOM 2584 C C . PRO A 1 319 ? 20.278 -5.652 -25.359 1.00 76.69 319 PRO A C 1
ATOM 2586 O O . PRO A 1 319 ? 21.215 -4.858 -25.253 1.00 76.69 319 PRO A O 1
ATOM 2589 N N . ILE A 1 320 ? 19.017 -5.240 -25.528 1.00 77.69 320 ILE A N 1
ATOM 2590 C CA . ILE A 1 320 ? 18.597 -3.831 -25.555 1.00 77.69 320 ILE A CA 1
ATOM 2591 C C . ILE A 1 320 ? 18.606 -3.269 -24.131 1.00 77.69 320 ILE A C 1
ATOM 2593 O O . ILE A 1 320 ? 19.164 -2.199 -23.888 1.00 77.69 320 ILE A O 1
ATOM 2597 N N . LEU A 1 321 ? 18.080 -4.031 -23.172 1.00 74.69 321 LEU A N 1
ATOM 2598 C CA . LEU A 1 321 ? 18.030 -3.665 -21.758 1.00 74.69 321 LEU A CA 1
ATOM 2599 C C . LEU A 1 321 ? 19.423 -3.565 -21.147 1.00 74.69 321 LEU A C 1
ATOM 2601 O O . LEU A 1 321 ? 19.733 -2.561 -20.512 1.00 74.69 321 LEU A O 1
ATOM 2605 N N . ALA A 1 322 ? 20.310 -4.528 -21.430 1.00 71.62 322 ALA A N 1
ATOM 2606 C CA . ALA A 1 322 ? 21.723 -4.461 -21.048 1.00 71.62 322 ALA A CA 1
ATOM 2607 C C . ALA A 1 322 ? 22.384 -3.165 -21.541 1.00 71.62 322 ALA A C 1
ATOM 2609 O O . ALA A 1 322 ? 23.309 -2.636 -20.913 1.00 71.62 322 ALA A O 1
ATOM 2610 N N . ARG A 1 323 ? 21.889 -2.628 -22.668 1.00 78.94 323 ARG A N 1
ATOM 2611 C CA . ARG A 1 323 ? 22.382 -1.386 -23.248 1.00 78.94 323 ARG A CA 1
ATOM 2612 C C . ARG A 1 323 ? 21.801 -0.108 -22.645 1.00 78.94 323 ARG A C 1
ATOM 2614 O O . ARG A 1 323 ? 22.339 0.967 -22.926 1.00 78.94 323 ARG A O 1
ATOM 2621 N N . GLN A 1 324 ? 20.777 -0.198 -21.813 1.00 81.75 324 GLN A N 1
ATOM 2622 C CA . GLN A 1 324 ? 20.077 0.961 -21.261 1.00 81.75 324 GLN A CA 1
ATOM 2623 C C . GLN A 1 324 ? 19.717 0.787 -19.774 1.00 81.75 324 GLN A C 1
ATOM 2625 O O . GLN A 1 324 ? 18.852 1.490 -19.269 1.00 81.75 324 GLN A O 1
ATOM 2630 N N . LEU A 1 325 ? 20.416 -0.096 -19.044 1.00 80.88 325 LEU A N 1
ATOM 2631 C CA . LEU A 1 325 ? 20.159 -0.355 -17.618 1.00 80.88 325 LEU A CA 1
ATOM 2632 C C . LEU A 1 325 ? 20.182 0.898 -16.731 1.00 80.88 325 LEU A C 1
ATOM 2634 O O . LEU A 1 325 ? 19.468 0.932 -15.740 1.00 80.88 325 LEU A O 1
ATOM 2638 N N . ASP A 1 326 ? 20.971 1.923 -17.071 1.00 80.69 326 ASP A N 1
ATOM 2639 C CA . ASP A 1 326 ? 21.012 3.178 -16.303 1.00 80.69 326 ASP A CA 1
ATOM 2640 C C . ASP A 1 326 ? 19.707 3.997 -16.394 1.00 80.69 326 ASP A C 1
ATOM 2642 O O . ASP A 1 326 ? 19.519 4.922 -15.607 1.00 80.69 326 ASP A O 1
ATOM 2646 N N . HIS A 1 327 ? 18.815 3.663 -17.333 1.00 83.50 327 HIS A N 1
ATOM 2647 C CA . HIS A 1 327 ? 17.496 4.282 -17.493 1.00 83.50 327 HIS A CA 1
ATOM 2648 C C . HIS A 1 327 ? 16.363 3.482 -16.835 1.00 83.50 327 HIS A C 1
ATOM 2650 O O . HIS A 1 327 ? 15.223 3.943 -16.820 1.00 83.50 327 HIS A O 1
ATOM 2656 N N . LEU A 1 328 ? 16.657 2.292 -16.303 1.00 84.50 328 LEU A N 1
ATOM 2657 C CA . LEU A 1 328 ? 15.667 1.479 -15.605 1.00 84.50 328 LEU A CA 1
ATOM 2658 C C . LEU A 1 328 ? 15.620 1.830 -14.127 1.00 84.50 328 LEU A C 1
ATOM 2660 O O . LEU A 1 328 ? 16.654 2.051 -13.511 1.00 84.50 328 LEU A O 1
ATOM 2664 N N . ASP A 1 329 ? 14.436 1.803 -13.532 1.00 85.62 329 ASP A N 1
ATOM 2665 C CA . ASP A 1 329 ? 14.291 1.915 -12.084 1.00 85.62 329 ASP A CA 1
ATOM 2666 C C . ASP A 1 329 ? 15.016 0.760 -11.350 1.00 85.62 329 ASP A C 1
ATOM 2668 O O . ASP A 1 329 ? 15.019 -0.374 -11.841 1.00 85.62 329 ASP A O 1
ATOM 2672 N N . PRO A 1 330 ? 15.608 0.997 -10.160 1.00 81.19 330 PRO A N 1
ATOM 2673 C CA . PRO A 1 330 ? 16.134 -0.043 -9.271 1.00 81.19 330 PRO A CA 1
ATOM 2674 C C . PRO A 1 330 ? 15.313 -1.337 -9.204 1.00 81.19 330 PRO A C 1
ATOM 2676 O O . PRO A 1 330 ? 15.864 -2.437 -9.307 1.00 81.19 330 PRO A O 1
ATOM 2679 N N . LYS A 1 331 ? 13.994 -1.214 -9.026 1.00 82.69 331 LYS A N 1
ATOM 2680 C CA . LYS A 1 331 ? 13.082 -2.355 -8.930 1.00 82.69 331 LYS A CA 1
ATOM 2681 C C . LYS A 1 331 ? 12.891 -3.019 -10.291 1.00 82.69 331 LYS A C 1
ATOM 2683 O O . LYS A 1 331 ? 12.875 -4.243 -10.357 1.00 82.69 331 LYS A O 1
ATOM 2688 N N . ALA A 1 332 ? 12.840 -2.241 -11.372 1.00 86.12 332 ALA A N 1
ATOM 2689 C CA . ALA A 1 332 ? 12.720 -2.757 -12.735 1.00 86.12 332 ALA A CA 1
ATOM 2690 C C . ALA A 1 332 ? 13.955 -3.578 -13.141 1.00 86.12 332 ALA A C 1
ATOM 2692 O O . ALA A 1 332 ? 13.820 -4.644 -13.739 1.00 86.12 332 ALA A O 1
ATOM 2693 N N . VAL A 1 333 ? 15.160 -3.141 -12.747 1.00 82.94 333 VAL A N 1
ATOM 2694 C CA . VAL A 1 333 ? 16.393 -3.932 -12.916 1.00 82.94 333 VAL A CA 1
ATOM 2695 C C . VAL A 1 333 ? 16.256 -5.276 -12.204 1.00 82.94 333 VAL A C 1
ATOM 2697 O O . VAL A 1 333 ? 16.533 -6.319 -12.790 1.00 82.94 333 VAL A O 1
ATOM 2700 N N . TYR A 1 334 ? 15.802 -5.275 -10.953 1.00 81.25 334 TYR A N 1
ATOM 2701 C CA . TYR A 1 334 ? 15.610 -6.510 -10.201 1.00 81.25 334 TYR A CA 1
ATOM 2702 C C . TYR A 1 334 ? 14.583 -7.450 -10.864 1.00 81.25 334 TYR A C 1
ATOM 2704 O O . TYR A 1 334 ? 14.907 -8.620 -11.080 1.00 81.25 334 TYR A O 1
ATOM 2712 N N . SER A 1 335 ? 13.405 -6.945 -11.251 1.00 82.62 335 SER A N 1
ATOM 2713 C CA . SER A 1 335 ? 12.368 -7.713 -11.963 1.00 82.62 335 SER A CA 1
ATOM 2714 C C . SER A 1 335 ? 12.888 -8.324 -13.264 1.00 82.62 335 SER A C 1
ATOM 2716 O O . SER A 1 335 ? 12.707 -9.518 -13.507 1.00 82.62 335 SER A O 1
ATOM 2718 N N . LEU A 1 336 ? 13.626 -7.546 -14.062 1.00 83.94 336 LEU A N 1
ATOM 2719 C CA . LEU A 1 336 ? 14.246 -8.019 -15.298 1.00 83.94 336 LEU A CA 1
ATOM 2720 C C . LEU A 1 336 ? 15.166 -9.222 -15.058 1.00 83.94 336 LEU A C 1
ATOM 2722 O O . LEU A 1 336 ? 15.031 -10.255 -15.713 1.00 83.94 336 LEU A O 1
ATOM 2726 N N . PHE A 1 337 ? 16.116 -9.098 -14.130 1.00 79.25 337 PHE A N 1
ATOM 2727 C CA . PHE A 1 337 ? 17.056 -10.184 -13.848 1.00 79.25 337 PHE A CA 1
ATOM 2728 C C . PHE A 1 337 ? 16.357 -11.396 -13.226 1.00 79.25 337 PHE A C 1
ATOM 2730 O O . PHE A 1 337 ? 16.727 -12.530 -13.534 1.00 79.25 337 PHE A O 1
ATOM 2737 N N . SER A 1 338 ? 15.316 -11.165 -12.419 1.00 79.19 338 SER A N 1
ATOM 2738 C CA . SER A 1 338 ? 14.463 -12.230 -11.902 1.00 79.19 338 SER A CA 1
ATOM 2739 C C . SER A 1 338 ? 13.831 -13.026 -13.041 1.00 79.19 338 SER A C 1
ATOM 2741 O O . SER A 1 338 ? 14.054 -14.234 -13.126 1.00 79.19 338 SER A O 1
ATOM 2743 N N . ARG A 1 339 ? 13.150 -12.380 -13.992 1.00 80.38 339 ARG A N 1
ATOM 2744 C CA . ARG A 1 339 ? 12.545 -13.085 -15.134 1.00 80.38 339 ARG A CA 1
ATOM 2745 C C . ARG A 1 339 ? 13.562 -13.731 -16.062 1.00 80.38 339 ARG A C 1
ATOM 2747 O O . ARG A 1 339 ? 13.381 -14.891 -16.416 1.00 80.38 339 ARG A O 1
ATOM 2754 N N . LEU A 1 340 ? 14.665 -13.049 -16.386 1.00 80.00 340 LEU A N 1
ATOM 2755 C CA . LEU A 1 340 ? 15.752 -13.642 -17.177 1.00 80.00 340 LEU A CA 1
ATOM 2756 C C . LEU A 1 340 ? 16.263 -14.940 -16.552 1.00 80.00 340 LEU A C 1
ATOM 2758 O O . LEU A 1 340 ? 16.532 -15.895 -17.271 1.00 80.00 340 LEU A O 1
ATOM 2762 N N . SER A 1 341 ? 16.369 -15.002 -15.224 1.00 75.19 341 SER A N 1
ATOM 2763 C CA . SER A 1 341 ? 16.831 -16.214 -14.543 1.00 75.19 341 SER A CA 1
ATOM 2764 C C . SER A 1 341 ? 15.861 -17.390 -14.662 1.00 75.19 341 SER A C 1
ATOM 2766 O O . SER A 1 341 ? 16.314 -18.530 -14.763 1.00 75.19 341 SER A O 1
ATOM 2768 N N . HIS A 1 342 ? 14.554 -17.118 -14.688 1.00 75.44 342 HIS A N 1
ATOM 2769 C CA . HIS A 1 342 ? 13.516 -18.141 -14.793 1.00 75.44 342 HIS A CA 1
ATOM 2770 C C . HIS A 1 342 ? 13.298 -18.589 -16.243 1.00 75.44 342 HIS A C 1
ATOM 2772 O O . HIS A 1 342 ? 13.162 -19.781 -16.503 1.00 75.44 342 HIS A O 1
ATOM 2778 N N . GLU A 1 343 ? 13.276 -17.644 -17.183 1.00 77.44 343 GLU A N 1
ATOM 2779 C CA . GLU A 1 343 ? 12.890 -17.892 -18.576 1.00 77.44 343 GLU A CA 1
ATOM 2780 C C . GLU A 1 343 ? 14.081 -18.246 -19.472 1.00 77.44 343 GLU A C 1
ATOM 2782 O O . GLU A 1 343 ? 13.957 -19.092 -20.356 1.00 77.44 343 GLU A O 1
ATOM 2787 N N . ASN A 1 344 ? 15.247 -17.624 -19.260 1.00 75.31 344 ASN A N 1
ATOM 2788 C CA . ASN A 1 344 ? 16.434 -17.859 -20.081 1.00 75.31 344 ASN A CA 1
ATOM 2789 C C . ASN A 1 344 ? 17.744 -17.602 -19.308 1.00 75.31 344 ASN A C 1
ATOM 2791 O O . ASN A 1 344 ? 18.433 -16.600 -19.541 1.00 75.31 344 ASN A O 1
ATOM 2795 N N . PRO A 1 345 ? 18.144 -18.516 -18.402 1.00 70.94 345 PRO A N 1
ATOM 2796 C CA . PRO A 1 345 ? 19.332 -18.332 -17.566 1.00 70.94 345 PRO A CA 1
ATOM 2797 C C . PRO A 1 345 ? 20.632 -18.183 -18.376 1.00 70.94 345 PRO A C 1
ATOM 2799 O O . PRO A 1 345 ? 21.591 -17.586 -17.883 1.00 70.94 345 PRO A O 1
ATOM 2802 N N . GLY A 1 346 ? 20.671 -18.672 -19.624 1.00 71.06 346 GLY A N 1
ATOM 2803 C CA . GLY A 1 346 ? 21.807 -18.493 -20.534 1.00 71.06 346 GLY A CA 1
ATOM 2804 C C . GLY A 1 346 ? 22.048 -17.028 -20.909 1.00 71.06 346 GLY A C 1
ATOM 2805 O O . GLY A 1 346 ? 23.195 -16.584 -20.937 1.00 71.06 346 GLY A O 1
ATOM 2806 N N . SER A 1 347 ? 20.980 -16.243 -21.077 1.00 73.75 347 SER A N 1
ATOM 2807 C CA . SER A 1 347 ? 21.066 -14.818 -21.420 1.00 73.75 347 SER A CA 1
ATOM 2808 C C . SER A 1 347 ? 21.659 -13.954 -20.306 1.00 73.75 347 SER A C 1
ATOM 2810 O O . SER A 1 347 ? 22.150 -12.860 -20.582 1.00 73.75 347 SER A O 1
ATOM 2812 N N . ILE A 1 348 ? 21.675 -14.424 -19.052 1.00 77.75 348 ILE A N 1
ATOM 2813 C CA . ILE A 1 348 ? 22.325 -13.696 -17.951 1.00 77.75 348 ILE A CA 1
ATOM 2814 C C . ILE A 1 348 ? 23.823 -13.555 -18.220 1.00 77.75 348 ILE A C 1
ATOM 2816 O O . ILE A 1 348 ? 24.373 -12.477 -18.009 1.00 77.75 348 ILE A O 1
ATOM 2820 N N . ALA A 1 349 ? 24.488 -14.608 -18.704 1.00 75.50 349 ALA A N 1
ATOM 2821 C CA . ALA A 1 349 ? 25.917 -14.554 -19.008 1.00 75.50 349 ALA A CA 1
ATOM 2822 C C . ALA A 1 349 ? 26.215 -13.526 -20.111 1.00 75.50 349 ALA A C 1
ATOM 2824 O O . ALA A 1 349 ? 27.159 -12.744 -19.983 1.00 75.50 349 ALA A O 1
ATOM 2825 N N . ASP A 1 350 ? 25.363 -13.466 -21.136 1.00 74.06 350 ASP A N 1
ATOM 2826 C CA . ASP A 1 350 ? 25.483 -12.501 -22.228 1.00 74.06 350 ASP A CA 1
ATOM 2827 C C . ASP A 1 350 ? 25.306 -11.067 -21.725 1.00 74.06 350 ASP A C 1
ATOM 2829 O O . ASP A 1 350 ? 26.132 -10.202 -22.020 1.00 74.06 350 ASP A O 1
ATOM 2833 N N . VAL A 1 351 ? 24.291 -10.817 -20.890 1.00 77.00 351 VAL A N 1
ATOM 2834 C CA . VAL A 1 351 ? 24.080 -9.507 -20.260 1.00 77.00 351 VAL A CA 1
ATOM 2835 C C . VAL A 1 351 ? 25.291 -9.133 -19.404 1.00 77.00 351 VAL A C 1
ATOM 2837 O O . VAL A 1 351 ? 25.867 -8.064 -19.610 1.00 77.00 351 VAL A O 1
ATOM 2840 N N . LEU A 1 352 ? 25.729 -10.023 -18.505 1.00 78.56 352 LEU A N 1
ATOM 2841 C CA . LEU A 1 352 ? 26.869 -9.811 -17.606 1.00 78.56 352 LEU A CA 1
ATOM 2842 C C . LEU A 1 352 ? 28.192 -9.596 -18.346 1.00 78.56 352 LEU A C 1
ATOM 2844 O O . LEU A 1 352 ? 29.041 -8.875 -17.833 1.00 78.56 352 LEU A O 1
ATOM 2848 N N . SER A 1 353 ? 28.373 -10.157 -19.544 1.00 74.12 353 SER A N 1
ATOM 2849 C CA . SER A 1 353 ? 29.580 -9.937 -20.352 1.00 74.12 353 SER A CA 1
ATOM 2850 C C . SER A 1 353 ? 29.708 -8.492 -20.861 1.00 74.12 353 SER A C 1
ATOM 2852 O O . SER A 1 353 ? 30.813 -7.990 -21.060 1.00 74.12 353 SER A O 1
ATOM 2854 N N . VAL A 1 354 ? 28.582 -7.785 -21.016 1.00 73.44 354 VAL A N 1
ATOM 2855 C CA . VAL A 1 354 ? 28.528 -6.422 -21.567 1.00 73.44 354 VAL A CA 1
ATOM 2856 C C . VAL A 1 354 ? 28.621 -5.349 -20.472 1.00 73.44 354 VAL A C 1
ATOM 2858 O O . VAL A 1 354 ? 29.087 -4.236 -20.731 1.00 73.44 354 VAL A O 1
ATOM 2861 N N . LEU A 1 355 ? 28.221 -5.662 -19.234 1.00 74.69 355 LEU A N 1
ATOM 2862 C CA . LEU A 1 355 ? 28.191 -4.703 -18.116 1.00 74.69 355 LEU A CA 1
ATOM 2863 C C . LEU A 1 355 ? 29.563 -4.142 -17.694 1.00 74.69 355 LEU A C 1
ATOM 2865 O O . LEU A 1 355 ? 29.624 -2.946 -17.402 1.00 74.69 355 LEU A O 1
ATOM 2869 N N . PRO A 1 356 ? 30.667 -4.919 -17.662 1.00 68.88 356 PRO A N 1
ATOM 2870 C CA . PRO A 1 356 ? 31.986 -4.417 -17.270 1.00 68.88 356 PRO A CA 1
ATOM 2871 C C . PRO A 1 356 ? 32.506 -3.302 -18.179 1.00 68.88 356 PRO A C 1
ATOM 2873 O O . PRO A 1 356 ? 33.262 -2.438 -17.740 1.00 68.88 356 PRO A O 1
ATOM 2876 N N . HIS A 1 357 ? 32.076 -3.289 -19.442 1.00 66.44 357 HIS A N 1
ATOM 2877 C CA . HIS A 1 357 ? 32.474 -2.288 -20.429 1.00 66.44 357 HIS A CA 1
ATOM 2878 C C . HIS A 1 357 ? 31.642 -0.997 -20.353 1.00 66.44 357 HIS A C 1
ATOM 2880 O O . HIS A 1 357 ? 31.838 -0.084 -21.157 1.00 66.44 357 HIS A O 1
ATOM 2886 N N . ARG A 1 358 ? 30.718 -0.894 -19.388 1.00 69.44 358 ARG A N 1
ATOM 2887 C CA . ARG A 1 358 ? 29.781 0.223 -19.248 1.00 69.44 358 ARG A CA 1
ATOM 2888 C C . ARG A 1 358 ? 30.020 1.020 -17.978 1.00 69.44 358 ARG A C 1
ATOM 2890 O O . ARG A 1 358 ? 30.295 0.483 -16.906 1.00 69.44 358 ARG A O 1
ATOM 2897 N N . ARG A 1 359 ? 29.850 2.338 -18.090 1.00 70.62 359 ARG A N 1
ATOM 2898 C CA . ARG A 1 359 ? 29.856 3.253 -16.943 1.00 70.62 359 ARG A CA 1
ATOM 2899 C C . ARG A 1 359 ? 28.491 3.251 -16.255 1.00 70.62 359 ARG A C 1
ATOM 2901 O O . ARG A 1 359 ? 27.818 4.271 -16.244 1.00 70.62 359 ARG A O 1
ATOM 2908 N N . LEU A 1 360 ? 28.120 2.106 -15.685 1.00 76.31 360 LEU A N 1
ATOM 2909 C CA . LEU A 1 360 ? 26.911 2.010 -14.872 1.00 76.31 360 LEU A CA 1
ATOM 2910 C C . LEU A 1 360 ? 27.072 2.825 -13.592 1.00 76.31 360 LEU A C 1
ATOM 2912 O O . LEU A 1 360 ? 28.154 2.856 -12.986 1.00 76.31 360 LEU A O 1
ATOM 2916 N N . SER A 1 361 ? 25.985 3.442 -13.152 1.00 80.56 361 SER A N 1
ATOM 2917 C CA . SER A 1 361 ? 25.957 4.144 -11.872 1.00 80.56 361 SER A CA 1
ATOM 2918 C C . SER A 1 361 ? 26.172 3.186 -10.683 1.00 80.56 361 SER A C 1
ATOM 2920 O O . SER A 1 361 ? 25.869 1.991 -10.735 1.00 80.56 361 SER A O 1
ATOM 2922 N N . SER A 1 362 ? 26.700 3.707 -9.566 1.00 81.06 362 SER A N 1
ATOM 2923 C CA . SER A 1 362 ? 26.971 2.888 -8.368 1.00 81.06 362 SER A CA 1
ATOM 2924 C C . SER A 1 362 ? 25.715 2.220 -7.796 1.00 81.06 362 SER A C 1
ATOM 2926 O O . SER A 1 362 ? 25.805 1.146 -7.206 1.00 81.06 362 SER A O 1
ATOM 2928 N N . TRP A 1 363 ? 24.544 2.845 -7.935 1.00 79.38 363 TRP A N 1
ATOM 2929 C CA . TRP A 1 363 ? 23.302 2.285 -7.408 1.00 79.38 363 TRP A CA 1
ATOM 2930 C C . TRP A 1 363 ? 22.790 1.134 -8.286 1.00 79.38 363 TRP A C 1
ATOM 2932 O O . TRP A 1 363 ? 22.430 0.100 -7.730 1.00 79.38 363 TRP A O 1
ATOM 2942 N N . VAL A 1 364 ? 22.883 1.239 -9.623 1.00 78.62 364 VAL A N 1
ATOM 2943 C CA . VAL A 1 364 ? 22.530 0.144 -10.552 1.00 78.62 364 VAL A CA 1
ATOM 2944 C C . VAL A 1 364 ? 23.358 -1.095 -10.236 1.00 78.62 364 VAL A C 1
ATOM 2946 O O . VAL A 1 364 ? 22.818 -2.186 -10.090 1.00 78.62 364 VAL A O 1
ATOM 2949 N N . LYS A 1 365 ? 24.673 -0.930 -10.041 1.00 82.88 365 LYS A N 1
ATOM 2950 C CA . LYS A 1 365 ? 25.562 -2.045 -9.674 1.00 82.88 365 LYS A CA 1
ATOM 2951 C C . LYS A 1 365 ? 25.192 -2.675 -8.329 1.00 82.88 365 LYS A C 1
ATOM 2953 O O . LYS A 1 365 ? 25.297 -3.888 -8.176 1.00 82.88 365 LYS A O 1
ATOM 2958 N N . SER A 1 366 ? 24.765 -1.870 -7.355 1.00 80.19 366 SER A N 1
ATOM 2959 C CA . SER A 1 366 ? 24.332 -2.354 -6.037 1.00 80.19 366 SER A CA 1
ATOM 2960 C C . SER A 1 366 ? 23.041 -3.177 -6.120 1.00 80.19 366 SER A C 1
ATOM 2962 O O . SER A 1 366 ? 22.939 -4.223 -5.477 1.00 80.19 366 SER A O 1
ATOM 2964 N N . GLU A 1 367 ? 22.071 -2.741 -6.922 1.00 78.31 367 GLU A N 1
ATOM 2965 C CA . GLU A 1 367 ? 20.822 -3.483 -7.125 1.00 78.31 367 GLU A CA 1
ATOM 2966 C C . GLU A 1 367 ? 21.014 -4.735 -7.965 1.00 78.31 367 GLU A C 1
ATOM 2968 O O . GLU A 1 367 ? 20.485 -5.790 -7.626 1.00 78.31 367 GLU A O 1
ATOM 2973 N N . LEU A 1 368 ? 21.874 -4.664 -8.977 1.00 78.75 368 LEU A N 1
ATOM 2974 C CA . LEU A 1 368 ? 22.311 -5.831 -9.721 1.00 78.75 368 LEU A CA 1
ATOM 2975 C C . LEU A 1 368 ? 22.938 -6.879 -8.792 1.00 78.75 368 LEU A C 1
ATOM 2977 O O . LEU A 1 368 ? 22.558 -8.041 -8.850 1.00 78.75 368 LEU A O 1
ATOM 2981 N N . CYS A 1 369 ? 23.842 -6.485 -7.886 1.00 83.44 369 CYS A N 1
ATOM 2982 C CA . CYS A 1 369 ? 24.401 -7.412 -6.897 1.00 83.44 369 CYS A CA 1
ATOM 2983 C C . CYS A 1 369 ? 23.300 -8.085 -6.061 1.00 83.44 369 CYS A C 1
ATOM 2985 O O . CYS A 1 369 ? 23.348 -9.298 -5.867 1.00 83.44 369 CYS A O 1
ATOM 2987 N N . ARG A 1 370 ? 22.298 -7.311 -5.610 1.00 78.19 370 ARG A N 1
ATOM 2988 C CA . ARG A 1 370 ? 21.156 -7.835 -4.844 1.00 78.19 370 ARG A CA 1
ATOM 2989 C C . ARG A 1 370 ? 20.323 -8.826 -5.655 1.00 78.19 370 ARG A C 1
ATOM 2991 O O . ARG A 1 370 ? 19.916 -9.837 -5.103 1.00 78.19 370 ARG A O 1
ATOM 2998 N N . ALA A 1 371 ? 20.055 -8.544 -6.926 1.00 74.75 371 ALA A N 1
ATOM 2999 C CA . ALA A 1 371 ? 19.342 -9.477 -7.790 1.00 74.75 371 ALA A CA 1
ATOM 3000 C C . ALA A 1 371 ? 20.152 -10.775 -7.935 1.00 74.75 371 ALA A C 1
ATOM 3002 O O . ALA A 1 371 ? 19.656 -11.862 -7.653 1.00 74.75 371 ALA A O 1
ATOM 3003 N N . LEU A 1 372 ? 21.439 -10.642 -8.275 1.00 79.69 372 LEU A N 1
ATOM 3004 C CA . LEU A 1 372 ? 22.344 -11.754 -8.558 1.00 79.69 372 LEU A CA 1
ATOM 3005 C C . LEU A 1 372 ? 22.522 -12.751 -7.403 1.00 79.69 372 LEU A C 1
ATOM 3007 O O . LEU A 1 372 ? 22.788 -13.923 -7.664 1.00 79.69 372 LEU A O 1
ATOM 3011 N N . SER A 1 373 ? 22.363 -12.327 -6.143 1.00 72.75 373 SER A N 1
ATOM 3012 C CA . SER A 1 373 ? 22.499 -13.225 -4.987 1.00 72.75 373 SER A CA 1
ATOM 3013 C C . SER A 1 373 ? 21.411 -14.293 -4.888 1.00 72.75 373 SER A C 1
ATOM 3015 O O . SER A 1 373 ? 21.595 -15.267 -4.157 1.00 72.75 373 SER A O 1
ATOM 3017 N N . MET A 1 374 ? 20.301 -14.126 -5.609 1.00 66.69 374 MET A N 1
ATOM 3018 C CA . MET A 1 374 ? 19.158 -15.033 -5.548 1.00 66.69 374 MET A CA 1
ATOM 3019 C C . MET A 1 374 ? 19.124 -16.087 -6.663 1.00 66.69 374 MET A C 1
ATOM 3021 O O . MET A 1 374 ? 18.207 -16.903 -6.686 1.00 66.69 374 MET A O 1
ATOM 3025 N N . PHE A 1 375 ? 20.077 -16.073 -7.601 1.00 69.88 375 PHE A N 1
ATOM 3026 C CA . PHE A 1 375 ? 20.002 -16.890 -8.820 1.00 69.88 375 PHE A CA 1
ATOM 3027 C C . PHE A 1 375 ? 20.934 -18.102 -8.808 1.00 69.88 375 PHE A C 1
ATOM 3029 O O . PHE A 1 375 ? 21.929 -18.112 -8.086 1.00 69.88 375 PHE A O 1
ATOM 3036 N N . GLY A 1 376 ? 20.609 -19.082 -9.667 1.00 62.62 376 GLY A N 1
ATOM 3037 C CA . GLY A 1 376 ? 21.278 -20.379 -9.832 1.00 62.62 376 GLY A CA 1
ATOM 3038 C C . GLY A 1 376 ? 22.808 -20.342 -9.960 1.00 62.62 376 GLY A C 1
ATOM 3039 O O . GLY A 1 376 ? 23.427 -19.301 -10.195 1.00 62.62 376 GLY A O 1
ATOM 3040 N N . SER A 1 377 ? 23.441 -21.515 -9.848 1.00 62.84 377 SER A N 1
ATOM 3041 C CA . SER A 1 377 ? 24.901 -21.668 -9.867 1.00 62.84 377 SER A CA 1
ATOM 3042 C C . SER A 1 377 ? 25.506 -21.368 -11.250 1.00 62.84 377 SER A C 1
ATOM 3044 O O . SER A 1 377 ? 25.768 -22.276 -12.039 1.00 62.84 377 SER A O 1
ATOM 3046 N N . SER A 1 378 ? 25.736 -20.091 -11.557 1.00 73.19 378 SER A N 1
ATOM 3047 C CA . SER A 1 378 ? 26.451 -19.639 -12.753 1.00 73.19 378 SER A CA 1
ATOM 3048 C C . SER A 1 378 ? 27.811 -19.053 -12.391 1.00 73.19 378 SER A C 1
ATOM 3050 O O . SER A 1 378 ? 27.910 -18.083 -11.638 1.00 73.19 378 SER A O 1
ATOM 3052 N N . LYS A 1 379 ? 28.872 -19.602 -12.991 1.00 77.38 379 LYS A N 1
ATOM 3053 C CA . LYS A 1 379 ? 30.241 -19.092 -12.839 1.00 77.38 379 LYS A CA 1
ATOM 3054 C C . LYS A 1 379 ? 30.374 -17.632 -13.295 1.00 77.38 379 LYS A C 1
ATOM 3056 O O . LYS A 1 379 ? 31.129 -16.878 -12.696 1.00 77.38 379 LYS A O 1
ATOM 3061 N N . ALA A 1 380 ? 29.580 -17.204 -14.281 1.00 76.69 380 ALA A N 1
ATOM 3062 C CA . ALA A 1 380 ? 29.566 -15.817 -14.746 1.00 76.69 380 ALA A CA 1
ATOM 3063 C C . ALA A 1 380 ? 29.110 -14.829 -13.655 1.00 76.69 380 ALA A C 1
ATOM 3065 O O . ALA A 1 380 ? 29.596 -13.702 -13.604 1.00 76.69 380 ALA A O 1
ATOM 3066 N N . ILE A 1 381 ? 28.207 -15.255 -12.762 1.00 81.56 381 ILE A N 1
ATOM 3067 C CA . ILE A 1 381 ? 27.747 -14.444 -11.625 1.00 81.56 381 ILE A CA 1
ATOM 3068 C C . ILE A 1 381 ? 28.870 -14.302 -10.597 1.00 81.56 381 ILE A C 1
ATOM 3070 O O . ILE A 1 381 ? 29.149 -13.194 -10.139 1.00 81.56 381 ILE A O 1
ATOM 3074 N N . GLU A 1 382 ? 29.537 -15.409 -10.262 1.00 84.06 382 GLU A N 1
ATOM 3075 C CA . GLU A 1 382 ? 30.677 -15.405 -9.342 1.00 84.06 382 GLU A CA 1
ATOM 3076 C C . GLU A 1 382 ? 31.821 -14.529 -9.872 1.00 84.06 382 GLU A C 1
ATOM 3078 O O . GLU A 1 382 ? 32.271 -13.626 -9.165 1.00 84.06 382 GLU A O 1
ATOM 3083 N N . ASP A 1 383 ? 32.216 -14.713 -11.134 1.00 84.62 383 ASP A N 1
ATOM 3084 C CA . ASP A 1 383 ? 33.275 -13.934 -11.783 1.00 84.62 383 ASP A CA 1
ATOM 3085 C C . ASP A 1 383 ? 32.929 -12.432 -11.822 1.00 84.62 383 ASP A C 1
ATOM 3087 O O . ASP A 1 383 ? 33.775 -11.578 -11.530 1.00 84.62 383 ASP A O 1
ATOM 3091 N N . TYR A 1 384 ? 31.667 -12.089 -12.107 1.00 85.94 384 TYR A N 1
ATOM 3092 C CA . TYR A 1 384 ? 31.194 -10.705 -12.099 1.00 85.94 384 TYR A CA 1
ATOM 3093 C C . TYR A 1 384 ? 31.240 -10.083 -10.695 1.00 85.94 384 TYR A C 1
ATOM 3095 O O . TYR A 1 384 ? 31.824 -9.008 -10.517 1.00 85.94 384 TYR A O 1
ATOM 3103 N N . LEU A 1 385 ? 30.686 -10.753 -9.679 1.00 87.75 385 LEU A N 1
ATOM 3104 C CA . LEU A 1 385 ? 30.703 -10.264 -8.296 1.00 87.75 385 LEU A CA 1
ATOM 3105 C C . LEU A 1 385 ? 32.139 -10.117 -7.777 1.00 87.75 385 LEU A C 1
ATOM 3107 O O . LEU A 1 385 ? 32.466 -9.106 -7.155 1.00 87.75 385 LEU A O 1
ATOM 3111 N N . GLU A 1 386 ? 33.026 -11.068 -8.074 1.00 88.50 386 GLU A N 1
ATOM 3112 C CA . GLU A 1 386 ? 34.439 -10.968 -7.710 1.00 88.50 386 GLU A CA 1
ATOM 3113 C C . GLU A 1 386 ? 35.149 -9.797 -8.396 1.00 88.50 386 GLU A C 1
ATOM 3115 O O . GLU A 1 386 ? 35.965 -9.122 -7.756 1.00 88.50 386 GLU A O 1
ATOM 3120 N N . SER A 1 387 ? 34.828 -9.522 -9.664 1.00 88.19 387 SER A N 1
ATOM 3121 C CA . SER A 1 387 ? 35.377 -8.375 -10.394 1.00 88.19 387 SER A CA 1
ATOM 3122 C C . SER A 1 387 ? 35.000 -7.047 -9.724 1.00 88.19 387 SER A C 1
ATOM 3124 O O . SER A 1 387 ? 35.868 -6.196 -9.511 1.00 88.19 387 SER A O 1
ATOM 3126 N N . LEU A 1 388 ? 33.743 -6.904 -9.281 1.00 87.75 388 LEU A N 1
ATOM 3127 C CA . LEU A 1 388 ? 33.271 -5.715 -8.571 1.00 87.75 388 LEU A CA 1
ATOM 3128 C C . LEU A 1 388 ? 33.956 -5.561 -7.212 1.00 87.75 388 LEU A C 1
ATOM 3130 O O . LEU A 1 388 ? 34.384 -4.464 -6.864 1.00 87.75 388 LEU A O 1
ATOM 3134 N N . ILE A 1 389 ? 34.119 -6.653 -6.460 1.00 89.38 389 ILE A N 1
ATOM 3135 C CA . ILE A 1 389 ? 34.788 -6.635 -5.150 1.00 89.38 389 ILE A CA 1
ATOM 3136 C C . ILE A 1 389 ? 36.240 -6.159 -5.269 1.00 89.38 389 ILE A C 1
ATOM 3138 O O . ILE A 1 389 ? 36.716 -5.438 -4.387 1.00 89.38 389 ILE A O 1
ATOM 3142 N N . LYS A 1 390 ? 36.946 -6.582 -6.323 1.00 86.50 390 LYS A N 1
ATOM 3143 C CA . LYS A 1 390 ? 38.371 -6.286 -6.530 1.00 86.50 390 LYS A CA 1
ATOM 3144 C C . LYS A 1 390 ? 38.601 -4.905 -7.156 1.00 86.50 390 LYS A C 1
ATOM 3146 O O . LYS A 1 390 ? 39.603 -4.276 -6.829 1.00 86.50 390 LYS A O 1
ATOM 3151 N N . GLY A 1 391 ? 37.705 -4.445 -8.034 1.00 80.88 391 GLY A N 1
ATOM 3152 C CA . GLY A 1 391 ? 37.983 -3.317 -8.930 1.00 80.88 391 GLY A CA 1
ATOM 3153 C C . GLY A 1 391 ? 36.980 -2.161 -8.941 1.00 80.88 391 GLY A C 1
ATOM 3154 O O . GLY A 1 391 ? 37.300 -1.126 -9.523 1.00 80.88 391 GLY A O 1
ATOM 3155 N N . ASP A 1 392 ? 35.791 -2.275 -8.332 1.00 85.62 392 ASP A N 1
ATOM 3156 C CA . ASP A 1 392 ? 34.825 -1.168 -8.378 1.00 85.62 392 ASP A CA 1
ATOM 3157 C C . ASP A 1 392 ? 35.276 -0.007 -7.472 1.00 85.62 392 ASP A C 1
ATOM 3159 O O . ASP A 1 392 ? 35.651 -0.257 -6.324 1.00 85.62 392 ASP A O 1
ATOM 3163 N N . PRO A 1 393 ? 35.241 1.261 -7.925 1.00 83.19 393 PRO A N 1
ATOM 3164 C CA . PRO A 1 393 ? 35.675 2.403 -7.119 1.00 83.19 393 PRO A CA 1
ATOM 3165 C C . PRO A 1 393 ? 34.772 2.677 -5.902 1.00 83.19 393 PRO A C 1
ATOM 3167 O O . PRO A 1 393 ? 35.251 3.214 -4.899 1.00 83.19 393 PRO A O 1
ATOM 3170 N N . SER A 1 394 ? 33.498 2.275 -5.929 1.00 84.75 394 SER A N 1
ATOM 3171 C CA . SER A 1 394 ? 32.526 2.535 -4.864 1.00 84.75 394 SER A CA 1
ATOM 3172 C C . SER A 1 394 ? 32.601 1.502 -3.738 1.00 84.75 394 SER A C 1
ATOM 3174 O O . SER A 1 394 ? 32.361 0.312 -3.939 1.00 84.75 394 SER A O 1
ATOM 3176 N N . ILE A 1 395 ? 32.856 1.961 -2.505 1.00 86.25 395 ILE A N 1
ATOM 3177 C CA . ILE A 1 395 ? 32.856 1.103 -1.303 1.00 86.25 395 ILE A CA 1
ATOM 3178 C C . ILE A 1 395 ? 31.508 0.387 -1.141 1.00 86.25 395 ILE A C 1
ATOM 3180 O O . ILE A 1 395 ? 31.489 -0.820 -0.914 1.00 86.25 395 ILE A O 1
ATOM 3184 N N . LYS A 1 396 ? 30.392 1.105 -1.334 1.00 84.88 396 LYS A N 1
ATOM 3185 C CA . LYS A 1 396 ? 29.037 0.548 -1.196 1.00 84.88 396 LYS A CA 1
ATOM 3186 C C . LYS A 1 396 ? 28.791 -0.610 -2.166 1.00 84.88 396 LYS A C 1
ATOM 3188 O O . LYS A 1 396 ? 28.208 -1.619 -1.779 1.00 84.88 396 LYS A O 1
ATOM 3193 N N . VAL A 1 397 ? 29.275 -0.492 -3.406 1.00 85.31 397 VAL A N 1
ATOM 3194 C CA . VAL A 1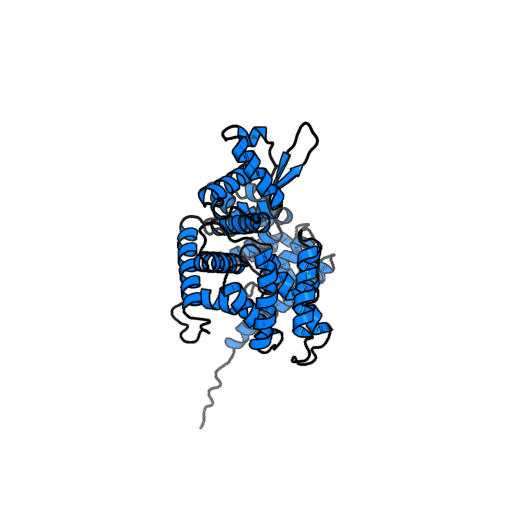 397 ? 29.165 -1.561 -4.413 1.00 85.31 397 VAL A CA 1
ATOM 3195 C C . VAL A 1 397 ? 30.008 -2.763 -4.003 1.00 85.31 397 VAL A C 1
ATOM 3197 O O . VAL A 1 397 ? 29.511 -3.886 -4.027 1.00 85.31 397 VAL A O 1
ATOM 3200 N N . ARG A 1 398 ? 31.249 -2.545 -3.548 1.00 87.75 398 ARG A N 1
ATOM 3201 C CA . ARG A 1 398 ? 32.120 -3.632 -3.071 1.00 87.75 398 ARG A CA 1
ATOM 3202 C C . ARG A 1 398 ? 31.515 -4.380 -1.883 1.00 87.75 398 ARG A C 1
ATOM 3204 O O . ARG A 1 398 ? 31.563 -5.606 -1.847 1.00 87.75 398 ARG A O 1
ATOM 3211 N N . GLU A 1 399 ? 30.946 -3.669 -0.913 1.00 86.25 399 GLU A N 1
ATOM 3212 C CA . GLU A 1 399 ? 30.287 -4.272 0.253 1.00 86.25 399 GLU A CA 1
ATOM 3213 C C . GLU A 1 399 ? 29.046 -5.071 -0.142 1.00 86.25 399 GLU A C 1
ATOM 3215 O O . GLU A 1 399 ? 28.894 -6.223 0.274 1.00 86.25 399 GLU A O 1
ATOM 3220 N N . ARG A 1 400 ? 28.195 -4.504 -1.003 1.00 87.19 400 ARG A N 1
ATOM 3221 C CA . ARG A 1 400 ? 27.013 -5.195 -1.518 1.00 87.19 400 ARG A CA 1
ATOM 3222 C C . ARG A 1 400 ? 27.389 -6.439 -2.317 1.00 87.19 400 ARG A C 1
ATOM 3224 O O . ARG A 1 400 ? 26.783 -7.484 -2.098 1.00 87.19 400 ARG A O 1
ATOM 3231 N N . ALA A 1 401 ? 28.410 -6.364 -3.169 1.00 86.75 401 ALA A N 1
ATOM 3232 C CA . ALA A 1 401 ? 28.921 -7.502 -3.928 1.00 86.75 401 ALA A CA 1
ATOM 3233 C C . ALA A 1 401 ? 29.468 -8.604 -3.005 1.00 86.75 401 ALA A C 1
ATOM 3235 O O . ALA A 1 401 ? 29.175 -9.777 -3.219 1.00 86.75 401 ALA A O 1
ATOM 3236 N N . ARG A 1 402 ? 30.185 -8.250 -1.923 1.00 88.06 402 ARG A N 1
ATOM 3237 C CA . ARG A 1 402 ? 30.632 -9.220 -0.901 1.00 88.06 402 ARG A CA 1
ATOM 3238 C C . ARG A 1 402 ? 29.464 -9.908 -0.205 1.00 88.06 402 ARG A C 1
ATOM 3240 O O . ARG A 1 402 ? 29.501 -11.127 -0.049 1.00 88.06 402 ARG A O 1
ATOM 3247 N N . SER A 1 403 ? 28.455 -9.143 0.220 1.00 87.19 403 SER A N 1
ATOM 3248 C CA . SER A 1 403 ? 27.249 -9.704 0.843 1.00 87.19 403 SER A CA 1
ATOM 3249 C C . SER A 1 403 ? 26.549 -10.659 -0.118 1.00 87.19 403 SER A C 1
ATOM 3251 O O . SER A 1 403 ? 26.304 -11.809 0.221 1.00 87.19 403 SER A O 1
ATOM 3253 N N . SER A 1 404 ? 26.342 -10.209 -1.352 1.00 85.88 404 SER A N 1
ATOM 3254 C CA . SER A 1 404 ? 25.644 -10.958 -2.397 1.00 85.88 404 SER A CA 1
ATOM 3255 C C . SER A 1 404 ? 26.380 -12.248 -2.766 1.00 85.88 404 SER A C 1
ATOM 3257 O O . SER A 1 404 ? 25.756 -13.296 -2.878 1.00 85.88 404 SER A O 1
ATOM 3259 N N . LEU A 1 405 ? 27.715 -12.210 -2.861 1.00 86.00 405 LEU A N 1
ATOM 3260 C CA . LEU A 1 405 ? 28.550 -13.390 -3.103 1.00 86.00 405 LEU A CA 1
ATOM 3261 C C . LEU A 1 405 ? 28.507 -14.379 -1.930 1.00 86.00 405 LEU A C 1
ATOM 3263 O O . LEU A 1 405 ? 28.511 -15.592 -2.135 1.00 86.00 405 LEU A O 1
ATOM 3267 N N . LYS A 1 406 ? 28.469 -13.880 -0.689 1.00 85.88 406 LYS A N 1
ATOM 3268 C CA . LYS A 1 406 ? 28.320 -14.720 0.505 1.00 85.88 406 LYS A CA 1
ATOM 3269 C C . LYS A 1 406 ? 26.963 -15.426 0.509 1.00 85.88 406 LYS A C 1
ATOM 3271 O O . LYS A 1 406 ? 26.922 -16.629 0.763 1.00 85.88 406 LYS A O 1
ATOM 3276 N N . ASP A 1 407 ? 25.892 -14.697 0.210 1.00 82.00 407 ASP A N 1
ATOM 3277 C CA . ASP A 1 407 ? 24.527 -15.226 0.163 1.00 82.00 407 ASP A CA 1
ATOM 3278 C C . ASP A 1 407 ? 24.361 -16.235 -0.981 1.00 82.00 407 ASP A C 1
ATOM 3280 O O . ASP A 1 407 ? 23.855 -17.334 -0.754 1.00 82.00 407 ASP A O 1
ATOM 3284 N N . TRP A 1 408 ? 24.908 -15.931 -2.161 1.00 80.69 408 TRP A N 1
ATOM 3285 C CA . TRP A 1 408 ? 24.946 -16.834 -3.313 1.00 80.69 408 TRP A CA 1
ATOM 3286 C C . TRP A 1 408 ? 25.718 -18.131 -3.012 1.00 80.69 408 TRP A C 1
ATOM 3288 O O . TRP A 1 408 ? 25.216 -19.233 -3.227 1.00 80.69 408 TRP A O 1
ATOM 3298 N N . ARG A 1 409 ? 26.917 -18.041 -2.414 1.00 82.00 409 ARG A N 1
ATOM 3299 C CA . ARG A 1 409 ? 27.692 -19.233 -2.011 1.00 82.00 409 ARG A CA 1
ATOM 3300 C C . ARG A 1 409 ? 26.964 -20.055 -0.945 1.00 82.00 409 ARG A C 1
ATOM 3302 O O . ARG A 1 409 ? 27.091 -21.278 -0.936 1.00 82.00 409 ARG A O 1
ATOM 3309 N N . ARG A 1 410 ? 26.228 -19.410 -0.033 1.00 78.50 410 ARG A N 1
ATOM 3310 C CA . ARG A 1 410 ? 25.468 -20.085 1.030 1.00 78.50 410 ARG A CA 1
ATOM 3311 C C . ARG A 1 410 ? 24.285 -20.873 0.472 1.00 78.50 410 ARG A C 1
ATOM 3313 O O . ARG A 1 410 ? 24.066 -21.991 0.923 1.00 78.50 410 ARG A O 1
ATOM 3320 N N . THR A 1 411 ? 23.556 -20.305 -0.482 1.00 70.12 411 THR A N 1
ATOM 3321 C CA . THR A 1 411 ? 22.393 -20.938 -1.123 1.00 70.12 411 THR A CA 1
ATOM 3322 C C . THR A 1 411 ? 22.781 -22.076 -2.074 1.00 70.12 411 THR A C 1
ATOM 3324 O O . THR A 1 411 ? 22.015 -23.025 -2.220 1.00 70.12 411 THR A O 1
ATOM 3327 N N . HIS A 1 412 ? 23.987 -22.046 -2.657 1.00 67.06 412 HIS A N 1
ATOM 3328 C CA . HIS A 1 412 ? 24.394 -23.010 -3.690 1.00 67.06 412 HIS A CA 1
ATOM 3329 C C . HIS A 1 412 ? 25.376 -24.100 -3.224 1.00 67.06 412 HIS A C 1
ATOM 3331 O O . HIS A 1 412 ? 25.355 -25.202 -3.767 1.00 67.06 412 HIS A O 1
ATOM 3337 N N . ARG A 1 413 ? 26.163 -23.892 -2.154 1.00 59.28 413 ARG A N 1
ATOM 3338 C CA . ARG A 1 413 ? 26.991 -24.972 -1.557 1.00 59.28 413 ARG A CA 1
ATOM 3339 C C . ARG A 1 413 ? 26.169 -26.086 -0.894 1.00 59.28 413 ARG A C 1
ATOM 3341 O O . ARG A 1 413 ? 26.694 -27.166 -0.634 1.00 59.28 413 ARG A O 1
ATOM 3348 N N . THR A 1 414 ? 24.891 -25.848 -0.616 1.00 50.34 414 THR A N 1
ATOM 3349 C CA . THR A 1 414 ? 23.959 -26.855 -0.089 1.00 50.34 414 THR A CA 1
ATOM 3350 C C . THR A 1 414 ? 23.500 -27.872 -1.138 1.00 50.34 414 THR A C 1
ATOM 3352 O O . THR A 1 414 ? 23.112 -28.971 -0.750 1.00 50.34 414 THR A O 1
ATOM 3355 N N . HIS A 1 415 ? 23.602 -27.567 -2.439 1.00 43.59 415 HIS A N 1
ATOM 3356 C CA . HIS A 1 415 ? 23.207 -28.488 -3.512 1.00 43.59 415 HIS A CA 1
ATOM 3357 C C . HIS A 1 415 ? 24.341 -29.407 -3.999 1.00 43.59 415 HIS A C 1
ATOM 3359 O O . HIS A 1 415 ? 24.075 -30.571 -4.300 1.00 43.59 415 HIS A O 1
ATOM 3365 N N . ASP A 1 416 ? 25.600 -28.958 -3.986 1.00 42.06 416 ASP A N 1
ATOM 3366 C CA . ASP A 1 416 ? 26.732 -29.804 -4.407 1.00 42.06 416 ASP A CA 1
ATOM 3367 C C . ASP A 1 416 ? 27.058 -30.919 -3.396 1.00 42.06 416 ASP A C 1
ATOM 3369 O O . ASP A 1 416 ? 27.372 -32.045 -3.780 1.00 42.06 416 ASP A O 1
ATOM 3373 N N . ASN A 1 417 ? 26.851 -30.684 -2.095 1.00 41.88 417 ASN A N 1
ATOM 3374 C CA . ASN A 1 417 ? 27.079 -31.700 -1.057 1.00 41.88 417 ASN A CA 1
ATOM 3375 C C . ASN A 1 417 ? 26.034 -32.839 -1.025 1.00 41.88 417 ASN A C 1
ATOM 3377 O O . ASN A 1 417 ? 26.194 -33.785 -0.251 1.00 41.88 417 ASN A O 1
ATOM 3381 N N . GLN A 1 418 ? 24.971 -32.782 -1.838 1.00 41.41 418 GLN A N 1
ATOM 3382 C CA . GLN A 1 418 ? 24.022 -33.896 -1.995 1.00 41.41 418 GLN A CA 1
ATOM 3383 C C . GLN A 1 418 ? 24.325 -34.798 -3.202 1.00 41.41 418 GLN A C 1
ATOM 3385 O O . GLN A 1 418 ? 23.796 -35.906 -3.261 1.00 41.41 418 GLN A O 1
ATOM 3390 N N . ARG A 1 419 ? 25.194 -34.382 -4.136 1.00 40.91 419 ARG A N 1
ATOM 3391 C CA . ARG A 1 419 ? 25.582 -35.204 -5.299 1.00 40.91 419 ARG A CA 1
ATOM 3392 C C . ARG A 1 419 ? 26.852 -36.031 -5.087 1.00 40.91 419 ARG A C 1
ATOM 3394 O O . ARG A 1 419 ? 27.085 -36.970 -5.840 1.00 40.91 419 ARG A O 1
ATOM 3401 N N . GLU A 1 420 ? 27.604 -35.780 -4.017 1.00 39.19 420 GLU A N 1
ATOM 3402 C CA . GLU A 1 420 ? 28.809 -36.540 -3.667 1.00 39.19 420 GLU A CA 1
ATOM 3403 C C . GLU A 1 420 ? 28.711 -37.180 -2.273 1.00 39.19 420 GLU A C 1
ATOM 3405 O O . GLU A 1 420 ? 29.458 -36.874 -1.347 1.00 39.19 420 GLU A O 1
ATOM 3410 N N . LYS A 1 421 ? 27.802 -38.144 -2.110 1.00 35.97 421 LYS A N 1
ATOM 3411 C CA . LYS A 1 421 ? 28.056 -39.242 -1.169 1.00 35.97 421 LYS A CA 1
ATOM 3412 C C . LYS A 1 421 ? 28.256 -40.518 -1.976 1.00 35.97 421 LYS A C 1
ATOM 3414 O O . LYS A 1 421 ? 27.266 -41.132 -2.366 1.00 35.97 421 LYS A O 1
ATOM 3419 N N . PRO A 1 422 ? 29.502 -40.959 -2.225 1.00 37.28 422 PRO A N 1
ATOM 3420 C CA . PRO A 1 422 ? 29.707 -42.316 -2.693 1.00 37.28 422 PRO A CA 1
ATOM 3421 C C . PRO A 1 422 ? 29.192 -43.256 -1.600 1.00 37.28 422 PRO A C 1
ATOM 3423 O O . PRO A 1 422 ? 29.672 -43.231 -0.463 1.00 37.28 422 PRO A O 1
ATOM 3426 N N . CYS A 1 423 ? 28.187 -44.066 -1.936 1.00 38.50 423 CYS A N 1
ATOM 3427 C CA . CYS A 1 423 ? 27.775 -45.209 -1.135 1.00 38.50 423 CYS A CA 1
ATOM 3428 C C . CYS A 1 423 ? 29.005 -46.088 -0.881 1.00 38.50 423 CYS A C 1
ATOM 3430 O O . CYS A 1 423 ? 29.403 -46.882 -1.731 1.00 38.50 423 CYS A O 1
ATOM 3432 N N . ARG A 1 424 ? 29.616 -45.966 0.301 1.00 39.38 424 ARG A N 1
ATOM 3433 C CA . ARG A 1 424 ? 30.509 -47.002 0.817 1.00 39.38 424 ARG A CA 1
ATOM 3434 C C . ARG A 1 424 ? 29.637 -48.191 1.203 1.00 39.38 424 ARG A C 1
ATOM 3436 O O . ARG A 1 424 ? 29.167 -48.285 2.334 1.00 39.38 424 ARG A O 1
ATOM 3443 N N . LEU A 1 425 ? 29.407 -49.076 0.237 1.00 37.81 425 LEU A N 1
ATOM 3444 C CA . LEU A 1 425 ? 29.018 -50.453 0.505 1.00 37.81 425 LEU A CA 1
ATOM 3445 C C . LEU A 1 425 ? 30.121 -51.076 1.363 1.00 37.81 425 LEU A C 1
ATOM 3447 O O . LEU A 1 425 ? 31.256 -51.252 0.928 1.00 37.81 425 LEU A O 1
ATOM 3451 N N . THR A 1 426 ? 29.786 -51.356 2.613 1.00 40.19 426 THR A N 1
ATOM 3452 C CA . THR A 1 426 ? 30.575 -52.208 3.490 1.00 40.19 426 THR A CA 1
ATOM 3453 C C . THR A 1 426 ? 30.396 -53.648 3.015 1.00 40.19 426 THR A C 1
ATOM 3455 O O . THR A 1 426 ? 29.383 -54.285 3.287 1.00 40.19 426 THR A O 1
ATOM 3458 N N . SER A 1 427 ? 31.373 -54.176 2.278 1.00 35.50 427 SER A N 1
ATOM 3459 C CA . SER A 1 427 ? 31.476 -55.618 2.059 1.00 35.50 427 SER A CA 1
ATOM 3460 C C . SER A 1 427 ? 31.995 -56.264 3.343 1.00 35.50 427 SER A C 1
ATOM 3462 O O . SER A 1 427 ? 33.174 -56.138 3.677 1.00 35.50 427 SER A O 1
ATOM 3464 N N . ARG A 1 428 ? 31.105 -56.937 4.074 1.00 39.81 428 ARG A N 1
ATOM 3465 C CA . ARG A 1 428 ? 31.493 -58.012 4.990 1.00 39.81 428 ARG A CA 1
ATOM 3466 C C . ARG A 1 428 ? 31.942 -59.210 4.154 1.00 39.81 428 ARG A C 1
ATOM 3468 O O . ARG A 1 428 ? 31.187 -59.638 3.287 1.00 39.81 428 ARG A O 1
ATOM 3475 N N . ASN A 1 429 ? 33.124 -59.731 4.461 1.00 41.75 429 ASN A N 1
ATOM 3476 C CA . ASN A 1 429 ? 33.394 -61.163 4.570 1.00 41.75 429 ASN A CA 1
ATOM 3477 C C . ASN A 1 429 ? 34.257 -61.362 5.810 1.00 41.75 429 ASN A C 1
ATOM 3479 O O . ASN A 1 429 ? 35.241 -60.598 5.944 1.00 41.75 429 ASN A O 1
#